Protein AF-A0A4Z2I6N6-F1 (afdb_monomer_lite)

Organism: NCBI:txid230148

Radius of gyration: 24.07 Å; chains: 1; bounding box: 63×47×64 Å

Structure (mmCIF, N/CA/C/O backbone):
data_AF-A0A4Z2I6N6-F1
#
_entry.id   AF-A0A4Z2I6N6-F1
#
loop_
_atom_site.group_PDB
_atom_site.id
_atom_site.type_symbol
_atom_site.label_atom_id
_atom_site.label_alt_id
_atom_site.label_comp_id
_atom_site.label_asym_id
_atom_site.label_entity_id
_atom_site.label_seq_id
_atom_site.pdbx_PDB_ins_code
_atom_site.Cartn_x
_atom_site.Cartn_y
_atom_site.Cartn_z
_atom_site.occupancy
_atom_site.B_iso_or_equiv
_atom_site.auth_seq_id
_atom_site.auth_comp_id
_atom_site.auth_asym_id
_atom_site.auth_atom_id
_atom_site.pdbx_PDB_model_num
ATOM 1 N N . MET A 1 1 ? 32.793 7.636 -16.270 1.00 44.62 1 MET A N 1
ATOM 2 C CA . MET A 1 1 ? 33.006 6.425 -15.440 1.00 44.62 1 MET A CA 1
ATOM 3 C C . MET A 1 1 ? 31.730 5.575 -15.299 1.00 44.62 1 MET A C 1
ATOM 5 O O . MET A 1 1 ? 31.842 4.391 -15.021 1.00 44.62 1 MET A O 1
ATOM 9 N N . SER A 1 2 ? 30.534 6.120 -15.569 1.00 61.12 2 SER A N 1
ATOM 10 C CA . SER A 1 2 ? 29.232 5.442 -15.415 1.00 61.12 2 SER A CA 1
ATOM 11 C C . SER A 1 2 ? 28.886 4.388 -16.485 1.00 61.12 2 SER A C 1
ATOM 13 O O . SER A 1 2 ? 28.254 3.389 -16.157 1.00 61.12 2 SER A O 1
ATOM 15 N N . SER A 1 3 ? 29.311 4.547 -17.746 1.00 70.50 3 SER A N 1
ATOM 16 C CA . SER A 1 3 ? 28.875 3.662 -18.848 1.00 70.50 3 SER A CA 1
ATOM 17 C C . SER A 1 3 ? 29.501 2.261 -18.837 1.00 70.50 3 SER A C 1
ATOM 19 O O . SER A 1 3 ? 28.819 1.286 -19.146 1.00 70.50 3 SER A O 1
ATOM 21 N N . LEU A 1 4 ? 30.780 2.136 -18.461 1.00 80.88 4 LEU A N 1
ATOM 22 C CA . LEU A 1 4 ? 31.472 0.841 -18.387 1.00 80.88 4 LEU A CA 1
ATOM 23 C C . LEU A 1 4 ? 30.927 -0.027 -17.252 1.00 80.88 4 LEU A C 1
ATOM 25 O O . LEU A 1 4 ? 30.708 -1.219 -17.451 1.00 80.88 4 LEU A O 1
ATOM 29 N N . LEU A 1 5 ? 30.670 0.583 -16.090 1.00 85.88 5 LEU A N 1
ATOM 30 C CA . LEU A 1 5 ? 30.081 -0.109 -14.948 1.00 85.88 5 LEU A CA 1
ATOM 31 C C . LEU A 1 5 ? 28.659 -0.576 -15.269 1.00 85.88 5 LEU A C 1
ATOM 33 O O . LEU A 1 5 ? 28.353 -1.747 -15.075 1.00 85.88 5 LEU A O 1
ATOM 37 N N . LEU A 1 6 ? 27.828 0.302 -15.844 1.00 88.31 6 LEU A N 1
ATOM 38 C CA . LEU A 1 6 ? 26.491 -0.069 -16.303 1.00 88.31 6 LEU A CA 1
ATOM 39 C C . LEU A 1 6 ? 26.548 -1.226 -17.309 1.00 88.31 6 LEU A C 1
ATOM 41 O O . LEU A 1 6 ? 25.838 -2.209 -17.147 1.00 88.31 6 LEU A O 1
ATOM 45 N N . SER A 1 7 ? 27.419 -1.151 -18.321 1.00 89.31 7 SER A N 1
ATOM 46 C CA . SER A 1 7 ? 27.551 -2.225 -19.312 1.00 89.31 7 SER A CA 1
ATOM 47 C C . SER A 1 7 ? 27.987 -3.551 -18.684 1.00 89.31 7 SER A C 1
ATOM 49 O O . SER A 1 7 ? 27.481 -4.598 -19.082 1.00 89.31 7 SER A O 1
ATOM 51 N N . ALA A 1 8 ? 28.892 -3.523 -17.702 1.00 92.69 8 ALA A N 1
ATOM 52 C CA . ALA A 1 8 ? 29.305 -4.720 -16.978 1.00 92.69 8 ALA A CA 1
ATOM 53 C C . ALA A 1 8 ? 28.135 -5.335 -16.195 1.00 92.69 8 ALA A C 1
ATOM 55 O O . ALA A 1 8 ? 27.885 -6.529 -16.335 1.00 92.69 8 ALA A O 1
ATOM 56 N N . VAL A 1 9 ? 27.374 -4.523 -15.452 1.00 94.31 9 VAL A N 1
ATOM 57 C CA . VAL A 1 9 ? 26.206 -5.003 -14.694 1.00 94.31 9 VAL A CA 1
ATOM 58 C C . VAL A 1 9 ? 25.112 -5.529 -15.625 1.00 94.31 9 VAL A C 1
ATOM 60 O O . VAL A 1 9 ? 24.568 -6.597 -15.364 1.00 94.31 9 VAL A O 1
ATOM 63 N N . LEU A 1 10 ? 24.840 -4.859 -16.749 1.00 94.50 10 LEU A N 1
ATOM 64 C CA . LEU A 1 10 ? 23.875 -5.337 -17.748 1.00 94.50 10 LEU A CA 1
ATOM 65 C C . LEU A 1 10 ? 24.285 -6.684 -18.349 1.00 94.50 10 LEU A C 1
ATOM 67 O O . LEU A 1 10 ? 23.434 -7.535 -18.574 1.00 94.50 10 LEU A O 1
ATOM 71 N N . ARG A 1 11 ? 25.584 -6.917 -18.580 1.00 95.44 11 ARG A N 1
ATOM 72 C CA . ARG A 1 11 ? 26.068 -8.231 -19.033 1.00 95.44 11 ARG A CA 1
ATOM 73 C C . ARG A 1 11 ? 25.852 -9.305 -17.972 1.00 95.44 11 ARG A C 1
ATOM 75 O O . ARG A 1 11 ? 25.444 -10.404 -18.325 1.00 95.44 11 ARG A O 1
ATOM 82 N N . THR A 1 12 ? 26.099 -9.004 -16.698 1.00 95.06 12 THR A N 1
ATOM 83 C CA . THR A 1 12 ? 25.825 -9.947 -15.602 1.00 95.06 12 THR A CA 1
ATOM 84 C C . THR A 1 12 ? 24.327 -10.239 -15.484 1.00 95.06 12 THR A C 1
ATOM 86 O O . THR A 1 12 ? 23.939 -11.400 -15.400 1.00 95.06 12 THR A O 1
ATOM 89 N N . SER A 1 13 ? 23.489 -9.202 -15.571 1.00 96.69 13 SER A N 1
ATOM 90 C CA . SER A 1 13 ? 22.025 -9.308 -15.603 1.00 96.69 13 SER A CA 1
ATOM 91 C C . SER A 1 13 ? 21.536 -10.175 -16.766 1.00 96.69 13 SER A C 1
ATOM 93 O O . SER A 1 13 ? 20.690 -11.043 -16.579 1.00 96.69 13 SER A O 1
ATOM 95 N N . GLU A 1 14 ? 22.120 -10.008 -17.953 1.00 95.69 14 GLU A N 1
ATOM 96 C CA . GLU A 1 14 ? 21.814 -10.821 -19.133 1.00 95.69 14 GLU A CA 1
ATOM 97 C C . GLU A 1 14 ? 22.202 -12.297 -18.945 1.00 95.69 14 GLU A C 1
ATOM 99 O O . GLU A 1 14 ? 21.455 -13.191 -19.341 1.00 95.69 14 GLU A O 1
ATOM 104 N N . VAL A 1 15 ? 23.359 -12.574 -18.333 1.00 95.69 15 VAL A N 1
ATOM 105 C CA . VAL A 1 15 ? 23.777 -13.948 -18.007 1.00 95.69 15 VAL A CA 1
ATOM 106 C C . VAL A 1 15 ? 22.788 -14.593 -17.038 1.00 95.69 15 VAL A C 1
ATOM 108 O O . VAL A 1 15 ? 22.390 -15.737 -17.255 1.00 95.69 15 VAL A O 1
ATOM 111 N N . GLU A 1 16 ? 22.361 -13.856 -16.013 1.00 96.19 16 GLU A N 1
ATOM 112 C CA . GLU A 1 16 ? 21.355 -14.313 -15.055 1.00 96.19 16 GLU A CA 1
ATOM 113 C C . GLU A 1 16 ? 20.018 -14.623 -15.746 1.00 96.19 16 GLU A C 1
ATOM 115 O O . GLU A 1 16 ? 19.504 -15.732 -15.606 1.00 96.19 16 GLU A O 1
ATOM 120 N N . SER A 1 17 ? 19.486 -13.693 -16.548 1.00 94.62 17 SER A N 1
ATOM 121 C CA . SER A 1 17 ? 18.213 -13.878 -17.260 1.00 94.62 17 SER A CA 1
ATOM 122 C C . SER A 1 17 ? 18.254 -15.067 -18.222 1.00 94.62 17 SER A C 1
ATOM 124 O O . SER A 1 17 ? 17.324 -15.869 -18.257 1.00 94.62 17 SER A O 1
ATOM 126 N N . ARG A 1 18 ? 19.358 -15.260 -18.957 1.00 94.75 18 ARG A N 1
ATOM 127 C CA . ARG A 1 18 ? 19.517 -16.420 -19.854 1.00 94.75 18 ARG A CA 1
ATOM 128 C C . ARG A 1 18 ? 19.594 -17.741 -19.103 1.00 94.75 18 ARG A C 1
ATOM 130 O O . ARG A 1 18 ? 19.034 -18.732 -19.565 1.00 94.75 18 ARG A O 1
ATOM 137 N N . ALA A 1 19 ? 20.288 -17.773 -17.969 1.00 93.94 19 ALA A N 1
ATOM 138 C CA . ALA A 1 19 ? 20.353 -18.965 -17.135 1.00 93.94 19 ALA A CA 1
ATOM 139 C C . ALA A 1 19 ? 18.976 -19.302 -16.539 1.00 93.94 19 ALA A C 1
ATOM 141 O O . ALA A 1 19 ? 18.569 -20.462 -16.584 1.00 93.94 19 ALA A O 1
ATOM 142 N N . ALA A 1 20 ? 18.226 -18.299 -16.072 1.00 91.88 20 ALA A N 1
ATOM 143 C CA . ALA A 1 20 ? 16.857 -18.480 -15.595 1.00 91.88 20 ALA A CA 1
ATOM 144 C C . ALA A 1 20 ? 15.929 -19.003 -16.709 1.00 91.88 20 ALA A C 1
ATOM 146 O O . ALA A 1 20 ? 15.240 -20.005 -16.518 1.00 91.88 20 ALA A O 1
ATOM 147 N N . ALA A 1 21 ? 15.984 -18.409 -17.906 1.00 90.94 21 ALA A N 1
ATOM 148 C CA . ALA A 1 21 ? 15.211 -18.851 -19.070 1.00 90.94 21 ALA A CA 1
ATOM 149 C C . ALA A 1 21 ? 15.559 -20.283 -19.525 1.00 90.94 21 ALA A C 1
ATOM 151 O O . ALA A 1 21 ? 14.704 -20.994 -20.050 1.00 90.94 21 ALA A O 1
ATOM 152 N N . ALA A 1 22 ? 16.797 -20.732 -19.297 1.00 93.38 22 ALA A N 1
ATOM 153 C CA . ALA A 1 22 ? 17.242 -22.099 -19.570 1.00 93.38 22 ALA A CA 1
ATOM 154 C C . ALA A 1 22 ? 16.862 -23.113 -18.469 1.00 93.38 22 ALA A C 1
ATOM 156 O O . ALA A 1 22 ? 17.262 -24.275 -18.549 1.00 93.38 22 ALA A O 1
ATOM 157 N N . GLY A 1 23 ? 16.126 -22.698 -17.431 1.00 91.00 23 GLY A N 1
ATOM 158 C CA . GLY A 1 23 ? 15.758 -23.556 -16.301 1.00 91.00 23 GLY A CA 1
ATOM 159 C C . GLY A 1 23 ? 16.911 -23.831 -15.329 1.00 91.00 23 GLY A C 1
ATOM 160 O O . GLY A 1 23 ? 16.847 -24.776 -14.547 1.00 91.00 23 GLY A O 1
ATOM 161 N N . LEU A 1 24 ? 17.970 -23.016 -15.365 1.00 93.56 24 LEU A N 1
ATOM 162 C CA . LEU A 1 24 ? 19.149 -23.138 -14.503 1.00 93.56 24 LEU A CA 1
ATOM 163 C C . LEU A 1 24 ? 19.071 -22.227 -13.268 1.00 93.56 24 LEU A C 1
ATOM 165 O O . LEU A 1 24 ? 20.095 -21.972 -12.640 1.00 93.56 24 LEU A O 1
ATOM 169 N N . THR A 1 25 ? 17.878 -21.750 -12.891 1.00 91.88 25 THR A N 1
ATOM 170 C CA . THR A 1 25 ? 17.673 -20.844 -11.745 1.00 91.88 25 THR A CA 1
ATOM 171 C C . THR A 1 25 ? 18.261 -21.398 -10.446 1.00 91.88 25 THR A C 1
ATOM 173 O O . THR A 1 25 ? 18.864 -20.656 -9.683 1.00 91.88 25 THR A O 1
ATOM 176 N N . ALA A 1 26 ? 18.197 -22.717 -10.235 1.00 91.38 26 ALA A N 1
ATOM 177 C CA . ALA A 1 26 ? 18.771 -23.378 -9.058 1.00 91.38 26 ALA A CA 1
ATOM 178 C C . ALA A 1 26 ? 20.312 -23.287 -8.961 1.00 91.38 26 ALA A C 1
ATOM 180 O O . ALA A 1 26 ? 20.874 -23.575 -7.908 1.00 91.38 26 ALA A O 1
ATOM 181 N N . LEU A 1 27 ? 21.001 -22.923 -10.050 1.00 93.69 27 LEU A N 1
ATOM 182 C CA . LEU A 1 27 ? 22.453 -22.703 -10.080 1.00 93.69 27 LEU A CA 1
ATOM 183 C C . LEU A 1 27 ? 22.830 -21.229 -9.883 1.00 93.69 27 LEU A C 1
ATOM 185 O O . LEU A 1 27 ? 24.016 -20.908 -9.785 1.00 93.69 27 LEU A O 1
ATOM 189 N N . LEU A 1 28 ? 21.846 -20.330 -9.871 1.00 94.50 28 LEU A N 1
ATOM 190 C CA . LEU A 1 28 ? 22.052 -18.902 -9.684 1.00 94.50 28 LEU A CA 1
ATOM 191 C C . LEU A 1 28 ? 22.018 -18.546 -8.199 1.00 94.50 28 LEU A C 1
ATOM 193 O O . LEU A 1 28 ? 21.363 -19.199 -7.391 1.00 94.50 28 LEU A O 1
ATOM 197 N N . SER A 1 29 ? 22.730 -17.480 -7.845 1.00 95.44 29 SER A N 1
ATOM 198 C CA . SER A 1 29 ? 22.687 -16.926 -6.495 1.00 95.44 29 SER A CA 1
ATOM 199 C C . SER A 1 29 ? 21.576 -15.874 -6.409 1.00 95.44 29 SER A C 1
ATOM 201 O O . SER A 1 29 ? 21.678 -14.867 -7.116 1.00 95.44 29 SER A O 1
ATOM 203 N N . PRO A 1 30 ? 20.566 -16.026 -5.531 1.00 94.75 30 PRO A N 1
ATOM 204 C CA . PRO A 1 30 ? 19.551 -14.991 -5.333 1.00 94.75 30 PRO A CA 1
ATOM 205 C C . PRO A 1 30 ? 20.167 -13.686 -4.813 1.00 94.75 30 PRO A C 1
ATOM 207 O O . PRO A 1 30 ? 19.716 -12.603 -5.175 1.00 94.75 30 PRO A O 1
ATOM 210 N N . GLN A 1 31 ? 21.266 -13.759 -4.051 1.00 96.19 31 GLN A N 1
ATOM 211 C CA . GLN A 1 31 ? 22.006 -12.567 -3.625 1.00 96.19 31 GLN A CA 1
ATOM 212 C C . GLN A 1 31 ? 22.585 -11.797 -4.821 1.00 96.19 31 GLN A C 1
ATOM 214 O O . GLN A 1 31 ? 22.546 -10.571 -4.832 1.00 96.19 31 GLN A O 1
ATOM 219 N N . MET A 1 32 ? 23.067 -12.499 -5.854 1.00 95.50 32 MET A N 1
ATOM 220 C CA . MET A 1 32 ? 23.526 -11.846 -7.084 1.00 95.50 32 MET A CA 1
ATOM 221 C C . MET A 1 32 ? 22.365 -11.135 -7.791 1.00 95.50 32 MET A C 1
ATOM 223 O O . MET A 1 32 ? 22.537 -10.005 -8.244 1.00 95.50 32 MET A O 1
ATOM 227 N N . GLY A 1 33 ? 21.185 -11.762 -7.837 1.00 96.06 33 GLY A N 1
ATOM 228 C CA . GLY A 1 33 ? 19.968 -11.137 -8.353 1.00 96.06 33 GLY A CA 1
ATOM 229 C C . GLY A 1 33 ? 19.606 -9.860 -7.591 1.00 96.06 33 GLY A C 1
ATOM 230 O O . GLY A 1 33 ? 19.330 -8.835 -8.215 1.00 96.06 33 GLY A O 1
ATOM 231 N N . LYS A 1 34 ? 19.696 -9.878 -6.253 1.00 96.88 34 LYS A N 1
ATOM 232 C CA . LYS A 1 34 ? 19.450 -8.696 -5.408 1.00 96.88 34 LYS A CA 1
ATOM 233 C C . LYS A 1 34 ? 20.426 -7.568 -5.721 1.00 96.88 34 LYS A C 1
ATOM 235 O O . LYS A 1 34 ? 19.999 -6.436 -5.927 1.00 96.88 34 LYS A O 1
ATOM 240 N N . ASP A 1 35 ? 21.717 -7.873 -5.833 1.00 96.81 35 ASP A N 1
ATOM 241 C CA . ASP A 1 35 ? 22.747 -6.873 -6.138 1.00 96.81 35 ASP A CA 1
ATOM 242 C C . ASP A 1 35 ? 22.533 -6.240 -7.527 1.00 96.81 35 ASP A C 1
ATOM 244 O O . ASP A 1 35 ? 22.686 -5.025 -7.697 1.00 96.81 35 ASP A O 1
ATOM 248 N N . ILE A 1 36 ? 22.133 -7.049 -8.517 1.00 97.25 36 ILE A N 1
ATOM 249 C CA . ILE A 1 36 ? 21.789 -6.582 -9.866 1.00 97.25 36 ILE A CA 1
ATOM 250 C C . ILE A 1 36 ? 20.576 -5.652 -9.808 1.00 97.25 36 ILE A C 1
ATOM 252 O O . ILE A 1 36 ? 20.652 -4.522 -10.289 1.00 97.25 36 ILE A O 1
ATOM 256 N N . VAL A 1 37 ? 19.470 -6.099 -9.210 1.00 97.44 37 VAL A N 1
ATOM 257 C CA . VAL A 1 37 ? 18.221 -5.329 -9.131 1.00 97.44 37 VAL A CA 1
ATOM 258 C C . VAL A 1 37 ? 18.425 -4.026 -8.361 1.00 97.44 37 VAL A C 1
ATOM 260 O O . VAL A 1 37 ? 18.030 -2.964 -8.842 1.00 97.44 37 VAL A O 1
ATOM 263 N N . TRP A 1 38 ? 19.122 -4.072 -7.227 1.00 96.69 38 TRP A N 1
ATOM 264 C CA . TRP A 1 38 ? 19.490 -2.896 -6.441 1.00 96.69 38 TRP A CA 1
ATOM 265 C C . TRP A 1 38 ? 20.292 -1.882 -7.260 1.00 96.69 38 TRP A C 1
ATOM 267 O O . TRP A 1 38 ? 20.002 -0.680 -7.232 1.00 96.69 38 TRP A O 1
ATOM 277 N N . PHE A 1 39 ? 21.284 -2.351 -8.026 1.00 96.69 39 PHE A N 1
ATOM 278 C CA . PHE A 1 39 ? 22.086 -1.476 -8.877 1.00 96.69 39 PHE A CA 1
ATOM 279 C C . PHE A 1 39 ? 21.226 -0.842 -9.971 1.00 96.69 39 PHE A C 1
ATOM 281 O O . PHE A 1 39 ? 21.293 0.371 -10.185 1.00 96.69 39 PHE A O 1
ATOM 288 N N . LEU A 1 40 ? 20.407 -1.648 -10.654 1.00 96.44 40 LEU A N 1
ATOM 289 C CA . LEU A 1 40 ? 19.529 -1.183 -11.724 1.00 96.44 40 LEU A CA 1
ATOM 290 C C . LEU A 1 40 ? 18.500 -0.177 -11.203 1.00 96.44 40 LEU A C 1
ATOM 292 O O . LEU A 1 40 ? 18.273 0.832 -11.869 1.00 96.44 40 LEU A O 1
ATOM 296 N N . ARG A 1 41 ? 17.944 -0.378 -10.003 1.00 96.12 41 ARG A N 1
ATOM 297 C CA . ARG A 1 41 ? 17.022 0.571 -9.361 1.00 96.12 41 ARG A CA 1
ATOM 298 C C . ARG A 1 41 ? 17.695 1.918 -9.124 1.00 96.12 41 ARG A C 1
ATOM 300 O O . ARG A 1 41 ? 17.243 2.927 -9.662 1.00 96.12 41 ARG A O 1
ATOM 307 N N . ARG A 1 42 ? 18.839 1.929 -8.431 1.00 93.38 42 ARG A N 1
ATOM 308 C CA . ARG A 1 42 ? 19.611 3.161 -8.171 1.00 93.3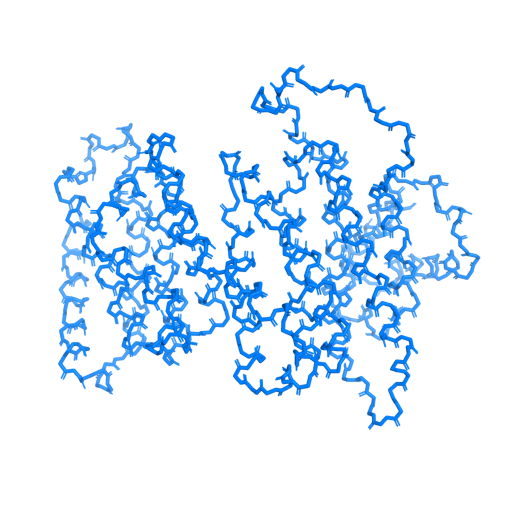8 42 ARG A CA 1
ATOM 309 C C . ARG A 1 42 ? 20.004 3.882 -9.454 1.00 93.38 42 ARG A C 1
ATOM 311 O O . ARG A 1 42 ? 19.963 5.112 -9.538 1.00 93.38 42 ARG A O 1
ATOM 318 N N . TRP A 1 43 ? 20.396 3.116 -10.467 1.00 92.44 43 TRP A N 1
ATOM 319 C CA . TRP A 1 43 ? 20.749 3.671 -11.762 1.00 92.44 43 TRP A CA 1
ATOM 320 C C . TRP A 1 43 ? 19.528 4.289 -12.465 1.00 92.44 43 TRP A C 1
ATOM 322 O O . TRP A 1 43 ? 19.628 5.388 -13.004 1.00 92.44 43 TRP A O 1
ATOM 332 N N . THR A 1 44 ? 18.369 3.634 -12.395 1.00 92.12 44 THR A N 1
ATOM 333 C CA . THR A 1 44 ? 17.098 4.096 -12.977 1.00 92.12 44 THR A CA 1
ATOM 334 C C . THR A 1 44 ? 16.605 5.386 -12.325 1.00 92.12 44 THR A C 1
ATOM 336 O O . THR A 1 44 ? 16.133 6.280 -13.024 1.00 92.12 44 THR A O 1
ATOM 339 N N . GLU A 1 45 ? 16.731 5.518 -11.003 1.00 90.12 45 GLU A N 1
ATOM 340 C CA . GLU A 1 45 ? 16.391 6.745 -10.263 1.00 90.12 45 GLU A CA 1
ATOM 341 C C . GLU A 1 45 ? 17.257 7.937 -10.685 1.00 90.12 45 GLU A C 1
ATOM 343 O O . GLU A 1 45 ? 16.767 9.064 -10.773 1.00 90.12 45 GLU A O 1
ATOM 348 N N . THR A 1 46 ? 18.535 7.674 -10.968 1.00 86.12 46 THR A N 1
ATOM 349 C CA . THR A 1 46 ? 19.542 8.723 -11.154 1.00 86.12 46 THR A CA 1
ATOM 350 C C . THR A 1 46 ? 19.761 9.103 -12.616 1.00 86.12 46 THR A C 1
ATOM 352 O O . THR A 1 46 ? 20.008 10.268 -12.887 1.00 86.12 46 THR A O 1
ATOM 355 N N . TYR A 1 47 ? 19.714 8.160 -13.563 1.00 84.56 47 TYR A N 1
ATOM 356 C CA . TYR A 1 47 ? 20.223 8.376 -14.929 1.00 84.56 47 TYR A CA 1
ATOM 357 C C . TYR A 1 47 ? 19.201 8.124 -16.045 1.00 84.56 47 TYR A C 1
ATOM 359 O O . TYR A 1 47 ? 19.459 8.493 -17.195 1.00 84.56 47 TYR A O 1
ATOM 367 N N . LEU A 1 48 ? 18.063 7.483 -15.756 1.00 86.44 48 LEU A N 1
ATOM 368 C CA . LEU A 1 48 ? 17.076 7.142 -16.780 1.00 86.44 48 LEU A CA 1
ATOM 369 C C . LEU A 1 48 ? 15.996 8.220 -16.883 1.00 86.44 48 LEU A C 1
ATOM 371 O O . LEU A 1 48 ? 15.224 8.392 -15.945 1.00 86.44 48 LEU A O 1
ATOM 375 N N . LEU A 1 49 ? 15.916 8.874 -18.051 1.00 79.62 49 LEU A N 1
ATOM 376 C CA . LEU A 1 49 ? 14.933 9.928 -18.351 1.00 79.62 49 LEU A CA 1
ATOM 377 C C . LEU A 1 49 ? 14.934 11.011 -17.251 1.00 79.62 49 LEU A C 1
ATOM 379 O O . LEU A 1 49 ? 13.997 11.148 -16.469 1.00 79.62 49 LEU A O 1
ATOM 383 N N . MET A 1 50 ? 16.075 11.703 -17.138 1.00 69.44 50 MET A N 1
ATOM 384 C CA . MET A 1 50 ? 16.261 12.823 -16.210 1.00 69.44 50 MET A CA 1
ATOM 385 C C . MET A 1 50 ? 15.509 14.065 -16.697 1.00 69.44 50 MET A C 1
ATOM 387 O O . MET A 1 50 ? 15.371 14.257 -17.902 1.00 69.44 50 MET A O 1
ATOM 391 N N . GLU A 1 51 ? 15.128 14.946 -15.766 1.00 63.69 51 GLU A N 1
ATOM 392 C CA . GLU A 1 51 ? 14.525 16.243 -16.099 1.00 63.69 51 GLU A CA 1
ATOM 393 C C . GLU A 1 51 ? 15.386 17.024 -17.106 1.00 63.69 51 GLU A C 1
ATOM 395 O O . GLU A 1 51 ? 16.619 17.062 -16.998 1.00 63.69 51 GLU A O 1
ATOM 400 N N . GLU A 1 52 ? 14.726 17.688 -18.063 1.00 57.25 52 GLU A N 1
ATOM 401 C CA . GLU A 1 52 ? 15.347 18.335 -19.232 1.00 57.25 52 GLU A CA 1
ATOM 402 C C . GLU A 1 52 ? 16.553 19.225 -18.882 1.00 57.25 52 GLU A C 1
ATOM 404 O O . GLU A 1 52 ? 17.554 19.220 -19.596 1.00 57.25 52 GLU A O 1
ATOM 409 N N . LYS A 1 53 ? 16.518 19.910 -17.729 1.00 57.72 53 LYS A N 1
ATOM 410 C CA . LYS A 1 53 ? 17.580 20.821 -17.259 1.00 57.72 53 LYS A CA 1
ATOM 411 C C . LYS A 1 53 ? 18.926 20.134 -16.970 1.00 57.72 53 LYS A C 1
ATOM 413 O O . LYS A 1 53 ? 19.954 20.802 -16.982 1.00 57.72 53 LYS A O 1
ATOM 418 N N . LEU A 1 54 ? 18.932 18.826 -16.696 1.00 53.91 54 LEU A N 1
ATOM 419 C CA . LEU A 1 54 ? 20.133 18.013 -16.424 1.00 53.91 54 LEU A CA 1
ATOM 420 C C . LEU A 1 54 ? 20.479 17.066 -17.591 1.00 53.91 54 LEU A C 1
ATOM 422 O O . LEU A 1 54 ? 21.583 16.516 -17.648 1.00 53.91 54 LEU A O 1
ATOM 426 N N . SER A 1 55 ? 19.545 16.883 -18.531 1.00 57.22 55 SER A N 1
ATOM 427 C CA . SER A 1 55 ? 19.646 15.930 -19.641 1.00 57.22 55 SER A CA 1
ATOM 428 C C . SER A 1 55 ? 20.715 16.309 -20.673 1.00 57.22 55 SER A C 1
ATOM 430 O O . SER A 1 55 ? 21.351 15.418 -21.235 1.00 57.22 55 SER A O 1
ATOM 432 N N . GLU A 1 56 ? 20.964 17.601 -20.911 1.00 54.88 56 GLU A N 1
ATOM 433 C CA . GLU A 1 56 ? 21.829 18.067 -22.012 1.00 54.88 56 GLU A CA 1
ATOM 434 C C . GLU A 1 56 ? 23.307 17.644 -21.893 1.00 54.88 56 GLU A C 1
ATOM 436 O O . GLU A 1 56 ? 24.017 17.626 -22.897 1.00 54.88 56 GLU A O 1
ATOM 441 N N . GLN A 1 57 ? 23.783 17.270 -20.697 1.00 56.94 57 GLN A N 1
ATOM 442 C CA . GLN A 1 57 ? 25.197 16.926 -20.465 1.00 56.94 57 GLN A CA 1
ATOM 443 C C . GLN A 1 57 ? 25.445 15.459 -20.072 1.00 56.94 57 GLN A C 1
ATOM 445 O O . GLN A 1 57 ? 26.562 14.969 -20.244 1.00 56.94 57 GLN A O 1
ATOM 450 N N . ILE A 1 58 ? 24.446 14.753 -19.523 1.00 61.09 58 ILE A N 1
ATOM 451 C CA . ILE A 1 58 ? 24.626 13.433 -18.874 1.00 61.09 58 ILE A CA 1
ATOM 452 C C . ILE A 1 58 ? 23.554 12.409 -19.312 1.00 61.09 58 ILE A C 1
ATOM 454 O O . ILE A 1 58 ? 23.719 11.207 -19.090 1.00 61.09 58 ILE A O 1
ATOM 458 N N . GLY A 1 59 ? 22.474 12.857 -19.963 1.00 63.16 59 GLY A N 1
ATOM 459 C CA . GLY A 1 59 ? 21.335 12.017 -20.329 1.00 63.16 59 GLY A CA 1
ATOM 460 C C . GLY A 1 59 ? 21.638 10.992 -21.425 1.00 63.16 59 GLY A C 1
ATOM 461 O O . GLY A 1 59 ? 22.424 11.223 -22.346 1.00 63.16 59 GLY A O 1
ATOM 462 N N . LEU A 1 60 ? 20.973 9.837 -21.347 1.00 70.00 60 LEU A N 1
ATOM 463 C CA . LEU A 1 60 ? 20.940 8.874 -22.447 1.00 70.00 60 LEU A CA 1
ATOM 464 C C . LEU A 1 60 ? 20.147 9.441 -23.635 1.00 70.00 60 LEU A C 1
ATOM 466 O O . LEU A 1 60 ? 19.097 10.049 -23.424 1.00 70.00 60 LEU A O 1
ATOM 470 N N . PRO A 1 61 ? 20.557 9.160 -24.888 1.00 79.81 61 PRO A N 1
ATOM 471 C CA . PRO A 1 61 ? 19.708 9.412 -26.046 1.00 79.81 61 PRO A CA 1
ATOM 472 C C . PRO A 1 61 ? 18.336 8.752 -25.866 1.00 79.81 61 PRO A C 1
ATOM 474 O O . PRO A 1 61 ? 18.253 7.617 -25.393 1.00 79.81 61 PRO A O 1
ATOM 477 N N . LEU A 1 62 ? 17.262 9.419 -26.296 1.00 77.50 62 LEU A N 1
ATOM 478 C CA . LEU A 1 62 ? 15.885 8.955 -26.076 1.00 77.50 62 LEU A CA 1
ATOM 479 C C . LEU A 1 62 ? 15.640 7.520 -26.581 1.00 77.50 62 LEU A C 1
ATOM 481 O O . LEU A 1 62 ? 14.928 6.747 -25.945 1.00 77.50 62 LEU A O 1
ATOM 485 N N . SER A 1 63 ? 16.255 7.132 -27.702 1.00 83.19 63 SER A N 1
ATOM 486 C CA . SER A 1 63 ? 16.189 5.762 -28.230 1.00 83.19 63 SER A CA 1
ATOM 487 C C . SER A 1 63 ? 16.834 4.736 -27.292 1.00 83.19 63 SER A C 1
ATOM 489 O O . SER A 1 63 ? 16.258 3.675 -27.059 1.00 83.19 63 SER A O 1
ATOM 491 N N . ALA A 1 64 ? 17.991 5.063 -26.712 1.00 84.81 64 ALA A N 1
ATOM 492 C CA . ALA A 1 64 ? 18.685 4.217 -25.746 1.00 84.81 64 ALA A CA 1
ATOM 493 C C . ALA A 1 64 ? 17.929 4.143 -24.411 1.00 84.81 64 ALA A C 1
ATOM 495 O O . ALA A 1 64 ? 17.854 3.075 -23.810 1.00 84.81 64 ALA A O 1
ATOM 496 N N . ALA A 1 65 ? 17.311 5.245 -23.977 1.00 86.06 65 ALA A N 1
ATOM 497 C CA . ALA A 1 65 ? 16.463 5.266 -22.790 1.00 86.06 65 ALA A CA 1
ATOM 498 C C . ALA A 1 65 ? 15.215 4.381 -22.960 1.00 86.06 65 ALA A C 1
ATOM 500 O O . ALA A 1 65 ? 14.906 3.589 -22.076 1.00 86.06 65 ALA A O 1
ATOM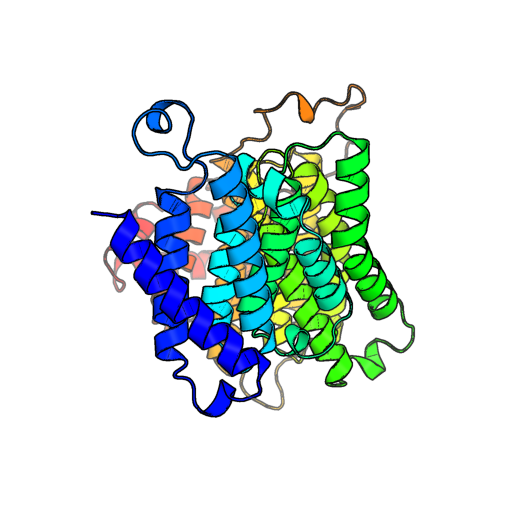 501 N N . ARG A 1 66 ? 14.538 4.434 -24.118 1.00 88.31 66 ARG A N 1
ATOM 502 C CA . ARG A 1 66 ? 13.402 3.538 -24.416 1.00 88.31 66 ARG A CA 1
ATOM 503 C C . ARG A 1 66 ? 13.810 2.070 -24.439 1.00 88.31 66 ARG A C 1
ATOM 505 O O . ARG A 1 66 ? 13.100 1.233 -23.891 1.00 88.31 66 ARG A O 1
ATOM 512 N N . TRP A 1 67 ? 14.951 1.763 -25.057 1.00 91.69 67 TRP A N 1
ATOM 513 C CA . TRP A 1 67 ? 15.497 0.407 -25.042 1.00 91.69 67 TRP A CA 1
ATOM 514 C C . TRP A 1 67 ? 15.777 -0.063 -23.611 1.00 91.69 67 TRP A C 1
ATOM 516 O O . TRP A 1 67 ? 15.410 -1.176 -23.252 1.00 91.69 67 TRP A O 1
ATOM 526 N N . MET A 1 68 ? 16.351 0.806 -22.776 1.00 93.25 68 MET A N 1
ATOM 527 C CA . MET A 1 68 ? 16.630 0.494 -21.377 1.00 93.25 68 MET A CA 1
ATOM 528 C C . MET A 1 68 ? 15.356 0.233 -20.572 1.00 93.25 68 MET A C 1
ATOM 530 O O . MET A 1 68 ? 15.303 -0.743 -19.837 1.00 93.25 68 MET A O 1
ATOM 534 N N . VAL A 1 69 ? 14.312 1.053 -20.735 1.00 93.44 69 VAL A N 1
ATOM 535 C CA . VAL A 1 69 ? 13.008 0.813 -20.090 1.00 93.44 69 VAL A CA 1
ATOM 536 C C . VAL A 1 69 ? 12.472 -0.571 -20.457 1.00 93.44 69 VAL A C 1
ATOM 538 O O . VAL A 1 69 ? 12.065 -1.323 -19.575 1.00 93.44 69 VAL A O 1
ATOM 541 N N . ARG A 1 70 ? 12.524 -0.933 -21.745 1.00 93.56 70 ARG A N 1
ATOM 542 C CA . ARG A 1 70 ? 12.086 -2.251 -22.213 1.00 93.56 70 ARG A CA 1
ATOM 543 C C . ARG A 1 70 ? 12.910 -3.380 -21.591 1.00 93.56 70 ARG A C 1
ATOM 545 O O . ARG A 1 70 ? 12.325 -4.325 -21.077 1.00 93.56 70 ARG A O 1
ATOM 552 N N . TYR A 1 71 ? 14.236 -3.248 -21.586 1.00 95.38 71 TYR A N 1
ATOM 553 C CA . TYR A 1 71 ? 15.139 -4.222 -20.971 1.00 95.38 71 TYR A CA 1
ATOM 554 C C . TYR A 1 71 ? 14.842 -4.418 -19.479 1.00 95.38 71 TYR A C 1
ATOM 556 O O . TYR A 1 71 ? 14.748 -5.545 -19.005 1.00 95.38 71 TYR A O 1
ATOM 564 N N . LEU A 1 72 ? 14.663 -3.325 -18.732 1.00 96.88 72 LEU A N 1
ATOM 565 C CA . LEU A 1 72 ? 14.367 -3.384 -17.301 1.00 96.88 72 LEU A CA 1
ATOM 566 C C . LEU A 1 72 ? 13.002 -4.030 -17.033 1.00 96.88 72 LEU A C 1
ATOM 568 O O . LEU A 1 72 ? 12.875 -4.808 -16.093 1.00 96.88 72 LEU A O 1
ATOM 572 N N . LEU A 1 73 ? 11.999 -3.761 -17.870 1.00 96.81 73 LEU A N 1
ATOM 573 C CA . LEU A 1 73 ? 10.679 -4.379 -17.756 1.00 96.81 73 LEU A CA 1
ATOM 574 C C . LEU A 1 73 ? 10.703 -5.884 -18.078 1.00 96.81 73 LEU A C 1
ATOM 576 O O . LEU A 1 73 ? 10.056 -6.675 -17.389 1.00 96.81 73 LEU A O 1
ATOM 580 N N . GLU A 1 74 ? 11.469 -6.293 -19.092 1.00 95.69 74 GLU A N 1
ATOM 581 C CA . GLU A 1 74 ? 11.737 -7.707 -19.390 1.00 95.69 74 GLU A CA 1
ATOM 582 C C . GLU A 1 74 ? 12.457 -8.370 -18.204 1.00 95.69 74 GLU A C 1
ATOM 584 O O . GLU A 1 74 ? 12.000 -9.395 -17.703 1.00 95.69 74 GLU A O 1
ATOM 589 N N . LYS A 1 75 ? 13.482 -7.712 -17.644 1.00 96.38 75 LYS A N 1
ATOM 590 C CA . LYS A 1 75 ? 14.202 -8.189 -16.456 1.00 96.38 75 LYS A CA 1
ATOM 591 C C . LYS A 1 75 ? 13.291 -8.374 -15.242 1.00 96.38 75 LYS A C 1
ATOM 593 O O . LYS A 1 75 ? 13.385 -9.396 -14.565 1.00 96.38 75 LYS A O 1
ATOM 598 N N . VAL A 1 76 ? 12.402 -7.417 -14.969 1.00 97.19 76 VAL A N 1
ATOM 599 C CA . VAL A 1 76 ? 11.393 -7.535 -13.904 1.00 97.19 76 VAL A CA 1
ATOM 600 C C . VAL A 1 76 ? 10.506 -8.751 -14.151 1.00 97.19 76 VAL A C 1
ATOM 602 O O . VAL A 1 76 ? 10.319 -9.575 -13.262 1.00 97.19 76 VAL A O 1
ATOM 605 N N . THR A 1 77 ? 9.989 -8.886 -15.369 1.00 94.94 77 THR A N 1
ATOM 606 C CA . THR A 1 77 ? 9.079 -9.973 -15.744 1.00 94.94 77 THR A CA 1
ATOM 607 C C . THR A 1 77 ? 9.723 -11.351 -15.575 1.00 94.94 77 THR A C 1
ATOM 609 O O . THR A 1 77 ? 9.095 -12.268 -15.032 1.00 94.94 77 THR A O 1
ATOM 612 N N . ASP A 1 78 ? 10.978 -11.491 -16.003 1.00 93.56 78 ASP A N 1
ATOM 613 C CA . ASP A 1 78 ? 11.760 -12.718 -15.867 1.00 93.56 78 ASP A CA 1
ATOM 614 C C . ASP A 1 78 ? 12.017 -13.043 -14.395 1.00 93.56 78 ASP A C 1
ATOM 616 O O . ASP A 1 78 ? 11.772 -14.166 -13.952 1.00 93.56 78 ASP A O 1
ATOM 620 N N . ASN A 1 79 ? 12.447 -12.048 -13.614 1.00 95.44 79 ASN A N 1
ATOM 621 C CA . ASN A 1 79 ? 12.734 -12.223 -12.196 1.00 95.44 79 ASN A CA 1
ATOM 622 C C . ASN A 1 79 ? 11.481 -12.617 -11.404 1.00 95.44 79 ASN A C 1
ATOM 624 O O . ASN A 1 79 ? 11.537 -13.573 -10.640 1.00 95.44 79 ASN A O 1
ATOM 628 N N . LEU A 1 80 ? 10.337 -11.956 -11.614 1.00 94.56 80 LEU A N 1
ATOM 629 C CA . LEU A 1 80 ? 9.086 -12.319 -10.931 1.00 94.56 80 LEU A CA 1
ATOM 630 C C . LEU A 1 80 ? 8.585 -13.715 -11.316 1.00 94.56 80 LEU A C 1
ATOM 632 O O . LEU A 1 80 ? 7.846 -14.338 -10.555 1.00 94.56 80 LEU A O 1
ATOM 636 N N . SER A 1 81 ? 8.990 -14.213 -12.486 1.00 91.75 81 SER A N 1
ATOM 637 C CA . SER A 1 81 ? 8.646 -15.560 -12.932 1.00 91.75 81 SER A CA 1
ATOM 638 C C . SER A 1 81 ? 9.585 -16.627 -12.366 1.00 91.75 81 SER A C 1
ATOM 640 O O . SER A 1 81 ? 9.129 -17.708 -12.000 1.00 91.75 81 SER A O 1
ATOM 642 N N . ALA A 1 82 ? 10.886 -16.335 -12.296 1.00 91.69 82 ALA A N 1
ATOM 643 C CA . ALA A 1 82 ? 11.920 -17.280 -11.878 1.00 91.69 82 ALA A CA 1
ATOM 644 C C . ALA A 1 82 ? 12.145 -17.311 -10.358 1.00 91.69 82 ALA A C 1
ATOM 646 O O . ALA A 1 82 ? 12.445 -18.367 -9.807 1.00 91.69 82 ALA A O 1
ATOM 647 N N . TRP A 1 83 ? 11.992 -16.169 -9.689 1.00 92.31 83 TRP A N 1
ATOM 648 C CA . TRP A 1 83 ? 12.341 -15.956 -8.284 1.00 92.31 83 TRP A CA 1
ATOM 649 C C . TRP A 1 83 ? 11.116 -15.733 -7.389 1.00 92.31 83 TRP A C 1
ATOM 651 O O . TRP A 1 83 ? 11.229 -15.143 -6.319 1.00 92.31 83 TRP A O 1
ATOM 661 N N . SER A 1 84 ? 9.935 -16.227 -7.779 1.00 87.75 84 SER A N 1
ATOM 662 C CA . SER A 1 84 ? 8.705 -16.051 -6.989 1.00 87.75 84 SER A CA 1
ATOM 663 C C . SER A 1 84 ? 8.772 -16.670 -5.586 1.00 87.75 84 SER A C 1
ATOM 665 O O . SER A 1 84 ? 7.998 -16.282 -4.718 1.00 87.75 84 SER A O 1
ATOM 667 N N . SER A 1 85 ? 9.670 -17.636 -5.357 1.00 87.94 85 SER A N 1
ATOM 668 C CA . SER A 1 85 ? 9.921 -18.241 -4.041 1.00 87.94 85 SER A CA 1
ATOM 669 C C . SER A 1 85 ? 10.870 -17.430 -3.152 1.00 87.94 85 SER A C 1
ATOM 671 O O . SER A 1 85 ? 10.873 -17.626 -1.941 1.00 87.94 85 SER A O 1
ATOM 673 N N . GLU A 1 86 ? 11.671 -16.530 -3.727 1.00 93.88 86 GLU A N 1
ATOM 674 C CA . GLU A 1 86 ? 12.650 -15.716 -3.002 1.00 93.88 86 GLU A CA 1
ATOM 675 C C . GLU A 1 86 ? 12.031 -14.359 -2.658 1.00 93.88 86 GLU A C 1
ATOM 677 O O . GLU A 1 86 ? 12.145 -13.396 -3.416 1.00 93.88 86 GLU A O 1
ATOM 682 N N . ALA A 1 87 ? 11.349 -14.285 -1.512 1.00 93.06 87 ALA A N 1
ATOM 683 C CA . ALA A 1 87 ? 10.514 -13.139 -1.143 1.00 93.06 87 ALA A CA 1
ATOM 684 C C . ALA A 1 87 ? 11.253 -11.788 -1.187 1.00 93.06 87 ALA A C 1
ATOM 686 O O . ALA A 1 87 ? 10.709 -10.813 -1.699 1.00 93.06 87 ALA A O 1
ATOM 687 N N . GLU A 1 88 ? 12.493 -11.727 -0.695 1.00 95.06 88 GLU A N 1
ATOM 688 C CA . GLU A 1 88 ? 13.282 -10.488 -0.701 1.00 95.06 88 GLU A CA 1
ATOM 689 C C . GLU A 1 88 ? 13.638 -10.037 -2.122 1.00 95.06 88 GLU A C 1
ATOM 691 O O . GLU A 1 88 ? 13.447 -8.874 -2.464 1.00 95.06 88 GLU A O 1
ATOM 696 N N . LEU A 1 89 ? 14.098 -10.958 -2.976 1.00 96.31 89 LEU A N 1
ATOM 697 C CA . LEU A 1 89 ? 14.442 -10.644 -4.364 1.00 96.31 89 LEU A CA 1
ATOM 698 C C . LEU A 1 89 ? 13.200 -10.275 -5.183 1.00 96.31 89 LEU A C 1
ATOM 700 O O . LEU A 1 89 ? 13.252 -9.368 -6.015 1.00 96.31 89 LEU A O 1
ATOM 704 N N . ALA A 1 90 ? 12.077 -10.952 -4.948 1.00 96.31 90 ALA A N 1
ATOM 705 C CA . ALA A 1 90 ? 10.806 -10.600 -5.560 1.00 96.31 90 ALA A CA 1
ATOM 706 C C . ALA A 1 90 ? 10.377 -9.179 -5.161 1.00 96.31 90 ALA A C 1
ATOM 708 O O . ALA A 1 90 ? 10.064 -8.383 -6.044 1.00 96.31 90 ALA A O 1
ATOM 709 N N . ASN A 1 91 ? 10.446 -8.832 -3.871 1.00 96.25 91 ASN A N 1
ATOM 710 C CA . ASN A 1 91 ? 10.151 -7.482 -3.385 1.00 96.25 91 ASN A CA 1
ATOM 711 C C . ASN A 1 91 ? 11.073 -6.435 -4.033 1.00 96.25 91 ASN A C 1
ATOM 713 O O . ASN A 1 91 ? 10.575 -5.476 -4.616 1.00 96.25 91 ASN A O 1
ATOM 717 N N . ASP A 1 92 ? 12.394 -6.650 -4.025 1.00 97.12 92 ASP A N 1
ATOM 718 C CA . ASP A 1 92 ? 13.362 -5.741 -4.661 1.00 97.12 92 ASP A CA 1
ATOM 719 C C . ASP A 1 92 ? 13.070 -5.561 -6.164 1.00 97.12 92 ASP A C 1
ATOM 721 O O . ASP A 1 92 ? 13.206 -4.468 -6.722 1.00 97.12 92 ASP A O 1
ATOM 725 N N . THR A 1 93 ? 12.642 -6.637 -6.834 1.00 97.94 93 THR A N 1
ATOM 726 C CA . THR A 1 93 ? 12.291 -6.632 -8.262 1.00 97.94 93 THR A CA 1
ATOM 727 C C . THR A 1 93 ? 11.022 -5.823 -8.528 1.00 97.94 93 THR A C 1
ATOM 729 O O . THR A 1 93 ? 10.974 -5.061 -9.495 1.00 97.94 93 THR A O 1
ATOM 732 N N . VAL A 1 94 ? 9.995 -5.961 -7.689 1.00 97.50 94 VAL A N 1
ATOM 733 C CA . VAL A 1 94 ? 8.780 -5.147 -7.806 1.00 97.50 94 VAL A CA 1
ATOM 734 C C . VAL A 1 94 ? 9.075 -3.682 -7.483 1.00 97.50 94 VAL A C 1
ATOM 736 O O . VAL A 1 94 ? 8.580 -2.800 -8.175 1.00 97.50 94 VAL A O 1
ATOM 739 N N . GLU A 1 95 ? 9.942 -3.396 -6.517 1.00 97.25 95 GLU A N 1
ATOM 740 C CA . GLU A 1 95 ? 10.378 -2.029 -6.219 1.00 97.25 95 GLU A CA 1
ATOM 741 C C . GLU A 1 95 ? 11.090 -1.370 -7.411 1.00 97.25 95 GLU A C 1
ATOM 743 O O . GLU A 1 95 ? 10.848 -0.201 -7.706 1.00 97.25 95 GLU A O 1
ATOM 748 N N . LEU A 1 96 ? 11.904 -2.118 -8.168 1.00 97.88 96 LEU A N 1
ATOM 749 C CA . LEU A 1 96 ? 12.441 -1.636 -9.447 1.00 97.88 96 LEU A CA 1
ATOM 750 C C . LEU A 1 96 ? 11.318 -1.297 -10.444 1.00 97.88 96 LEU A C 1
ATOM 752 O O . LEU A 1 96 ? 11.417 -0.295 -11.157 1.00 97.88 96 LEU A O 1
ATOM 756 N N . LEU A 1 97 ? 10.248 -2.096 -10.497 1.00 98.06 97 LEU A N 1
ATOM 757 C CA . LEU A 1 97 ? 9.086 -1.807 -11.340 1.00 98.06 97 LEU A CA 1
ATOM 758 C C . LEU A 1 97 ? 8.363 -0.533 -10.897 1.00 98.06 97 LEU A C 1
ATOM 760 O O . LEU A 1 97 ? 8.060 0.297 -11.750 1.00 98.06 97 LEU A O 1
ATOM 764 N N . VAL A 1 98 ? 8.134 -0.355 -9.592 1.00 97.56 98 VAL A N 1
ATOM 765 C CA . VAL A 1 98 ? 7.566 0.873 -9.013 1.00 97.56 98 VAL A CA 1
ATOM 766 C C . VAL A 1 98 ? 8.418 2.070 -9.432 1.00 97.56 98 VAL A C 1
ATOM 768 O O . VAL A 1 98 ? 7.903 3.011 -10.035 1.00 97.56 98 VAL A O 1
ATOM 771 N N . THR A 1 99 ? 9.740 1.986 -9.268 1.00 96.31 99 THR A N 1
ATOM 772 C CA . THR A 1 99 ? 10.672 3.018 -9.733 1.00 96.31 99 THR A CA 1
ATOM 773 C C . THR A 1 99 ? 10.510 3.321 -11.226 1.00 96.31 99 THR A C 1
ATOM 775 O O . THR A 1 99 ? 10.565 4.484 -11.615 1.00 96.31 99 THR A O 1
ATOM 778 N N . LEU A 1 100 ? 10.270 2.338 -12.097 1.00 95.19 100 LEU A N 1
ATOM 779 C CA . LEU A 1 100 ? 10.057 2.599 -13.528 1.00 95.19 100 LEU A CA 1
ATOM 780 C C . LEU A 1 100 ? 8.792 3.417 -13.827 1.00 95.19 100 LEU A C 1
ATOM 782 O O . LEU A 1 100 ? 8.757 4.099 -14.849 1.00 95.19 100 LEU A O 1
ATOM 786 N N . VAL A 1 101 ? 7.778 3.386 -12.964 1.00 95.12 101 VAL A N 1
ATOM 787 C CA . VAL A 1 101 ? 6.478 4.041 -13.205 1.00 95.12 101 VAL A CA 1
ATOM 788 C C . VAL A 1 101 ? 6.194 5.236 -12.295 1.00 95.12 101 VAL A C 1
ATOM 790 O O . VAL A 1 101 ? 5.285 6.004 -12.576 1.00 95.12 101 VAL A O 1
ATOM 793 N N . GLU A 1 102 ? 7.010 5.476 -11.269 1.00 91.94 102 GLU A N 1
ATOM 794 C CA . GLU A 1 102 ? 6.874 6.627 -10.357 1.00 91.94 102 GLU A CA 1
ATOM 795 C C . GLU A 1 102 ? 6.913 7.993 -11.058 1.00 91.94 102 GLU A C 1
ATOM 797 O O . GLU A 1 102 ? 6.296 8.951 -10.598 1.00 91.94 102 GLU A O 1
ATOM 802 N N . LYS A 1 103 ? 7.661 8.107 -12.166 1.00 89.00 103 LYS A N 1
ATOM 803 C CA . LYS A 1 103 ? 7.772 9.358 -12.934 1.00 89.00 103 LYS A CA 1
ATOM 804 C C . LYS A 1 103 ? 6.976 9.261 -14.225 1.00 89.00 103 LYS A C 1
ATOM 806 O O . LYS A 1 103 ? 7.182 8.329 -15.003 1.00 89.00 103 LYS A O 1
ATOM 811 N N . ARG A 1 104 ? 6.181 10.300 -14.504 1.00 89.12 104 ARG A N 1
ATOM 812 C CA . ARG A 1 104 ? 5.331 10.444 -15.704 1.00 89.12 104 ARG A CA 1
ATOM 813 C C . ARG A 1 104 ? 6.046 10.109 -17.014 1.00 89.12 104 ARG A C 1
ATOM 815 O O . ARG A 1 104 ? 5.502 9.380 -17.837 1.00 89.12 104 ARG A O 1
ATOM 822 N N . GLU A 1 105 ? 7.268 10.604 -17.197 1.00 87.19 105 GLU A N 1
ATOM 823 C CA . GLU A 1 105 ? 8.053 10.387 -18.421 1.00 87.19 105 GLU A CA 1
ATOM 824 C C . GLU A 1 105 ? 8.419 8.914 -18.636 1.00 87.19 105 GLU A C 1
ATOM 826 O O . GLU A 1 105 ? 8.314 8.401 -19.751 1.00 87.19 105 GLU A O 1
ATOM 831 N N . ARG A 1 106 ? 8.816 8.219 -17.562 1.00 90.81 106 ARG A N 1
ATOM 832 C CA . ARG A 1 106 ? 9.162 6.793 -17.608 1.00 90.81 106 ARG A CA 1
ATOM 833 C C . ARG A 1 106 ? 7.901 5.947 -17.784 1.00 90.81 106 ARG A C 1
ATOM 835 O O . ARG A 1 106 ? 7.861 5.117 -18.692 1.00 90.81 106 ARG A O 1
ATOM 842 N N . ALA A 1 107 ? 6.846 6.239 -17.018 1.00 92.81 107 ALA A N 1
ATOM 843 C CA . ALA A 1 107 ? 5.547 5.577 -17.128 1.00 92.81 107 ALA A CA 1
ATOM 844 C C . ALA A 1 107 ? 4.991 5.641 -18.561 1.00 92.81 107 ALA A C 1
ATOM 846 O O . ALA A 1 107 ? 4.575 4.621 -19.102 1.00 92.81 107 ALA A O 1
ATOM 847 N N . ALA A 1 108 ? 5.087 6.799 -19.227 1.00 90.38 108 ALA A N 1
ATOM 848 C CA . ALA A 1 108 ? 4.639 6.979 -20.610 1.00 90.38 108 ALA A CA 1
ATOM 849 C C . ALA A 1 108 ? 5.355 6.072 -21.628 1.00 90.38 108 ALA A C 1
ATOM 851 O O . ALA A 1 108 ? 4.795 5.779 -22.687 1.00 90.38 108 ALA A O 1
ATOM 852 N N . VAL A 1 109 ? 6.579 5.627 -21.331 1.00 92.00 109 VAL A N 1
ATOM 853 C CA . VAL A 1 109 ? 7.305 4.641 -22.143 1.00 92.00 109 VAL A CA 1
ATOM 854 C C . VAL A 1 109 ? 6.935 3.213 -21.732 1.00 92.00 109 VAL A C 1
ATOM 856 O O . VAL A 1 109 ? 6.704 2.380 -22.609 1.00 92.00 109 VAL A O 1
ATOM 859 N N . VAL A 1 110 ? 6.851 2.940 -20.425 1.00 94.94 110 VAL A N 1
ATOM 860 C CA . VAL A 1 110 ? 6.530 1.615 -19.862 1.00 94.94 110 VAL A CA 1
ATOM 861 C C . VAL A 1 110 ? 5.189 1.098 -20.379 1.00 94.94 110 VAL A C 1
ATOM 863 O O . VAL A 1 110 ? 5.134 0.005 -20.933 1.00 94.94 110 VAL A O 1
ATOM 866 N N . VAL A 1 111 ? 4.128 1.905 -20.299 1.00 94.56 111 VAL A N 1
ATOM 867 C CA . VAL A 1 111 ? 2.761 1.512 -20.700 1.00 94.56 111 VAL A CA 1
ATOM 868 C C . VAL A 1 111 ? 2.598 1.244 -22.200 1.00 94.56 111 VAL A C 1
ATOM 870 O O . VAL A 1 111 ? 1.576 0.725 -22.632 1.00 94.56 111 VAL A O 1
ATOM 873 N N . ARG A 1 112 ? 3.593 1.587 -23.026 1.00 92.25 112 ARG A N 1
ATOM 874 C CA . ARG A 1 112 ? 3.600 1.280 -24.469 1.00 92.25 112 ARG A CA 1
ATOM 875 C C . ARG A 1 112 ? 4.263 -0.060 -24.786 1.00 92.25 112 ARG A C 1
ATOM 877 O O . ARG A 1 112 ? 4.268 -0.472 -25.942 1.00 92.25 112 ARG A O 1
ATOM 884 N N . CYS A 1 113 ? 4.878 -0.705 -23.798 1.00 93.62 113 CYS A N 1
ATOM 885 C CA . CYS A 1 113 ? 5.516 -2.001 -23.969 1.00 93.62 113 CYS A CA 1
ATOM 886 C C . CYS A 1 113 ? 4.483 -3.123 -23.825 1.00 93.62 113 CYS A C 1
ATOM 888 O O . CYS A 1 113 ? 3.730 -3.154 -22.860 1.00 93.62 113 CYS A O 1
ATOM 890 N N . GLU A 1 114 ? 4.483 -4.083 -24.750 1.00 93.81 114 GLU A N 1
ATOM 891 C CA . GLU A 1 114 ? 3.596 -5.259 -24.697 1.00 93.81 114 GLU A CA 1
ATOM 892 C C . GLU A 1 114 ? 3.806 -6.071 -23.408 1.00 93.81 114 GLU A C 1
ATOM 894 O O . GLU A 1 114 ? 2.845 -6.488 -22.768 1.00 93.81 114 GLU A O 1
ATOM 899 N N . SER A 1 115 ? 5.058 -6.180 -22.947 1.00 93.69 115 SER A N 1
ATOM 900 C CA . SER A 1 115 ? 5.412 -6.879 -21.707 1.00 93.69 115 SER A CA 1
ATOM 901 C C . SER A 1 115 ? 4.749 -6.296 -20.453 1.00 93.69 115 SER A C 1
ATOM 903 O O . SER A 1 115 ? 4.538 -7.033 -19.490 1.00 93.69 115 SER A O 1
ATOM 905 N N . TRP A 1 116 ? 4.375 -5.009 -20.458 1.00 96.25 116 TRP A N 1
ATOM 906 C CA . TRP A 1 116 ? 3.621 -4.378 -19.369 1.00 96.25 116 TRP A CA 1
ATOM 907 C C . TRP A 1 116 ? 2.218 -4.973 -19.259 1.00 96.25 116 TRP A C 1
ATOM 909 O O . TRP A 1 116 ? 1.790 -5.410 -18.190 1.00 96.25 116 TRP A O 1
ATOM 919 N N . TRP A 1 117 ? 1.523 -5.043 -20.390 1.00 95.44 117 TRP A N 1
ATOM 920 C CA . TRP A 1 117 ? 0.161 -5.556 -20.476 1.00 95.44 117 TRP A CA 1
ATOM 921 C C . TRP A 1 117 ? 0.110 -7.073 -20.288 1.00 95.44 117 TRP A C 1
ATOM 923 O O . TRP A 1 117 ? -0.796 -7.584 -19.626 1.00 95.44 117 TRP A O 1
ATOM 933 N N . ASP A 1 118 ? 1.130 -7.795 -20.754 1.00 94.44 118 ASP A N 1
ATOM 934 C CA . ASP A 1 118 ? 1.295 -9.221 -20.465 1.00 94.44 118 ASP A CA 1
ATOM 935 C C . ASP A 1 118 ? 1.505 -9.483 -18.967 1.00 94.44 118 ASP A C 1
ATOM 937 O O . ASP A 1 118 ? 1.024 -10.485 -18.428 1.00 94.44 118 ASP A O 1
ATOM 941 N N . LEU A 1 119 ? 2.247 -8.612 -18.274 1.00 95.31 119 LEU A N 1
ATOM 942 C CA . LEU A 1 119 ? 2.426 -8.688 -16.825 1.00 95.31 119 LEU A CA 1
ATOM 943 C C . LEU A 1 119 ? 1.107 -8.397 -16.096 1.00 95.31 119 LEU A C 1
ATOM 945 O O . LEU A 1 119 ? 0.701 -9.198 -15.252 1.00 95.31 119 LEU A O 1
ATOM 949 N N . ALA A 1 120 ? 0.409 -7.319 -16.465 1.00 95.56 120 ALA A N 1
ATOM 950 C CA . ALA A 1 120 ? -0.888 -6.951 -15.893 1.00 95.56 120 ALA A CA 1
ATOM 951 C C . ALA A 1 120 ? -1.923 -8.076 -16.064 1.00 95.56 120 ALA A C 1
ATOM 953 O O . ALA A 1 120 ? -2.573 -8.484 -15.100 1.00 95.56 120 ALA A O 1
ATOM 954 N N . THR A 1 121 ? -2.007 -8.654 -17.265 1.00 94.75 121 THR A N 1
ATOM 955 C CA . THR A 1 121 ? -2.923 -9.757 -17.582 1.00 94.75 121 THR A CA 1
ATOM 956 C C . THR A 1 121 ? -2.595 -11.012 -16.773 1.00 94.75 121 THR A C 1
ATOM 958 O O . THR A 1 121 ? -3.492 -11.637 -16.203 1.00 94.75 121 THR A O 1
ATOM 961 N N . ARG A 1 122 ? -1.312 -11.387 -16.663 1.00 93.31 122 ARG A N 1
ATOM 962 C CA . ARG A 1 122 ? -0.893 -12.550 -15.860 1.00 93.31 122 ARG A CA 1
ATOM 963 C C . ARG A 1 122 ? -1.144 -12.347 -14.369 1.00 93.31 122 ARG A C 1
ATOM 965 O O . ARG A 1 122 ? -1.573 -13.290 -13.704 1.00 93.31 122 ARG A O 1
ATOM 972 N N . PHE A 1 123 ? -0.915 -11.141 -13.852 1.00 94.50 123 PHE A N 1
ATOM 973 C CA . PHE A 1 123 ? -1.207 -10.809 -12.460 1.00 94.50 123 PHE A CA 1
ATOM 974 C C . PHE A 1 123 ? -2.715 -10.875 -12.183 1.00 94.50 123 PHE A C 1
ATOM 976 O O . PHE A 1 123 ? -3.149 -11.540 -11.238 1.00 94.50 123 PHE A O 1
ATOM 983 N N . ALA A 1 124 ? -3.526 -10.289 -13.067 1.00 93.50 124 ALA A N 1
ATOM 984 C CA . ALA A 1 124 ? -4.981 -10.335 -12.984 1.00 93.50 124 ALA A CA 1
ATOM 985 C C . ALA A 1 124 ? -5.544 -11.761 -13.107 1.00 93.50 124 ALA A C 1
ATOM 987 O O . ALA A 1 124 ? -6.574 -12.053 -12.505 1.00 93.50 124 ALA A O 1
ATOM 988 N N . ALA A 1 125 ? -4.880 -12.662 -13.835 1.00 91.69 125 ALA A N 1
ATOM 989 C CA . ALA A 1 125 ? -5.319 -14.047 -14.000 1.00 91.69 125 ALA A CA 1
ATOM 990 C C . ALA A 1 125 ? -5.191 -14.909 -12.728 1.00 91.69 125 ALA A C 1
ATOM 992 O O . ALA A 1 125 ? -5.712 -16.025 -12.724 1.00 91.69 125 ALA A O 1
ATOM 993 N N . ARG A 1 126 ? -4.504 -14.429 -11.673 1.00 88.19 126 ARG A N 1
ATOM 994 C CA . ARG A 1 126 ? -4.302 -15.141 -10.391 1.00 88.19 126 ARG A CA 1
ATOM 995 C C . ARG A 1 126 ? -3.747 -16.562 -10.564 1.00 88.19 126 ARG A C 1
ATOM 997 O O . ARG A 1 126 ? -4.177 -17.510 -9.914 1.00 88.19 126 ARG A O 1
ATOM 1004 N N . ARG A 1 127 ? -2.762 -16.721 -11.455 1.00 86.44 127 ARG A N 1
ATOM 1005 C CA . ARG A 1 127 ? -2.074 -18.000 -11.701 1.00 86.44 127 ARG A CA 1
ATOM 1006 C C . ARG A 1 127 ? -0.607 -17.946 -11.264 1.00 86.44 127 ARG A C 1
ATOM 1008 O O . ARG A 1 127 ? -0.018 -16.862 -11.237 1.00 86.44 127 ARG A O 1
ATOM 1015 N N . PRO A 1 128 ? 0.005 -19.097 -10.927 1.00 85.50 128 PRO A N 1
ATOM 1016 C CA . PRO A 1 128 ? 1.448 -19.176 -10.745 1.00 85.50 128 PRO A CA 1
ATOM 1017 C C . PRO A 1 128 ? 2.191 -18.677 -11.998 1.00 85.50 128 PRO A C 1
ATOM 1019 O O . PRO A 1 128 ? 1.691 -18.870 -13.110 1.00 85.50 128 PRO A O 1
ATOM 1022 N N . PRO A 1 129 ? 3.375 -18.064 -11.845 1.00 88.62 129 PRO A N 1
ATOM 1023 C CA . PRO A 1 129 ? 4.109 -17.869 -10.589 1.00 88.62 129 PRO A CA 1
ATOM 1024 C C . PRO A 1 129 ? 3.680 -16.622 -9.794 1.00 88.62 129 PRO A C 1
ATOM 1026 O O . PRO A 1 129 ? 3.878 -16.582 -8.585 1.00 88.62 129 PRO A O 1
ATOM 1029 N N . LEU A 1 130 ? 3.026 -15.638 -10.423 1.00 90.44 130 LEU A N 1
ATOM 1030 C CA . LEU A 1 130 ? 2.735 -14.334 -9.801 1.00 90.44 130 LEU A CA 1
ATOM 1031 C C . LEU A 1 130 ? 1.771 -14.415 -8.608 1.00 90.44 130 LEU A C 1
ATOM 1033 O O . LEU A 1 130 ? 1.876 -13.629 -7.674 1.00 90.44 130 LEU A O 1
ATOM 1037 N N . HIS A 1 131 ? 0.851 -15.382 -8.604 1.00 87.81 131 HIS A N 1
ATOM 1038 C CA . HIS A 1 131 ? -0.033 -15.616 -7.455 1.00 87.81 131 HIS A CA 1
ATOM 1039 C C . HIS A 1 131 ? 0.707 -16.137 -6.205 1.00 87.81 131 HIS A C 1
ATOM 1041 O O . HIS A 1 131 ? 0.159 -16.088 -5.109 1.00 87.81 131 HIS A O 1
ATOM 1047 N N . LEU A 1 132 ? 1.938 -16.640 -6.355 1.00 88.75 132 LEU A N 1
ATOM 1048 C CA . LEU A 1 132 ? 2.750 -17.167 -5.251 1.00 88.75 132 LEU A CA 1
ATOM 1049 C C . LEU A 1 132 ? 3.636 -16.103 -4.591 1.00 88.75 132 LEU A C 1
ATOM 1051 O O . LEU A 1 132 ? 4.313 -16.410 -3.614 1.00 88.75 132 LEU A O 1
ATOM 1055 N N . LEU A 1 133 ? 3.649 -14.878 -5.122 1.00 92.56 133 LEU A N 1
ATOM 1056 C CA . LEU A 1 133 ? 4.391 -13.765 -4.541 1.00 92.56 133 LEU A CA 1
ATOM 1057 C C . LEU A 1 133 ? 3.892 -13.457 -3.122 1.00 92.56 133 LEU A C 1
ATOM 1059 O O . LEU A 1 133 ? 2.712 -13.652 -2.817 1.00 92.56 133 LEU A O 1
ATOM 1063 N N . SER A 1 134 ? 4.786 -12.938 -2.278 1.00 93.25 134 SER A N 1
ATOM 1064 C CA . SER A 1 134 ? 4.455 -12.453 -0.933 1.00 93.25 134 SER A CA 1
ATOM 1065 C C . SER A 1 134 ? 3.378 -11.357 -0.981 1.00 93.25 134 SER A C 1
ATOM 1067 O O . SER A 1 134 ? 3.223 -10.684 -2.001 1.00 93.25 134 SER A O 1
ATOM 1069 N N . GLY A 1 135 ? 2.655 -11.138 0.125 1.00 92.19 135 GLY A N 1
ATOM 1070 C CA . GLY A 1 135 ? 1.665 -10.052 0.218 1.00 92.19 135 GLY A CA 1
ATOM 1071 C C . GLY A 1 135 ? 2.265 -8.694 -0.162 1.00 92.19 135 GLY A C 1
ATOM 1072 O O . GLY A 1 135 ? 1.763 -8.039 -1.070 1.00 92.19 135 GLY A O 1
ATOM 1073 N N . ALA A 1 136 ? 3.427 -8.361 0.410 1.00 93.81 136 ALA A N 1
ATOM 1074 C CA . ALA A 1 136 ? 4.170 -7.140 0.094 1.00 93.81 136 ALA A CA 1
ATOM 1075 C C . ALA A 1 136 ? 4.492 -6.996 -1.407 1.00 93.81 136 ALA A C 1
ATOM 1077 O O . ALA A 1 136 ? 4.254 -5.938 -1.987 1.00 93.81 136 ALA A O 1
ATOM 1078 N N . ALA A 1 137 ? 4.965 -8.060 -2.069 1.00 95.19 137 ALA A N 1
ATOM 1079 C CA . ALA A 1 137 ? 5.222 -8.031 -3.509 1.00 95.19 137 ALA A CA 1
ATOM 1080 C C . ALA A 1 137 ? 3.933 -7.855 -4.326 1.00 95.19 137 ALA A C 1
ATOM 1082 O O . ALA A 1 137 ? 3.944 -7.151 -5.333 1.00 95.19 137 ALA A O 1
ATOM 1083 N N . GLN A 1 138 ? 2.818 -8.474 -3.920 1.00 95.38 138 GLN A N 1
ATOM 1084 C CA . GLN A 1 138 ? 1.528 -8.307 -4.601 1.00 95.38 138 GLN A CA 1
ATOM 1085 C C . GLN A 1 138 ? 0.991 -6.877 -4.462 1.00 95.38 138 GLN A C 1
ATOM 1087 O O . GLN A 1 138 ? 0.516 -6.311 -5.449 1.00 95.38 138 GLN A O 1
ATOM 1092 N N . THR A 1 139 ? 1.110 -6.289 -3.272 1.00 97.44 139 THR A N 1
ATOM 1093 C CA . THR A 1 139 ? 0.755 -4.895 -2.974 1.00 97.44 139 THR A CA 1
ATOM 1094 C C . THR A 1 139 ? 1.580 -3.933 -3.816 1.00 97.44 139 THR A C 1
ATOM 1096 O O . THR A 1 139 ? 1.019 -3.140 -4.574 1.00 97.44 139 THR A O 1
ATOM 1099 N N . ALA A 1 140 ? 2.908 -4.070 -3.796 1.00 97.56 140 ALA A N 1
ATOM 1100 C CA . ALA A 1 140 ? 3.801 -3.229 -4.586 1.00 97.56 140 ALA A CA 1
ATOM 1101 C C . ALA A 1 140 ? 3.597 -3.416 -6.105 1.00 97.56 140 ALA A C 1
ATOM 1103 O O . ALA A 1 140 ? 3.712 -2.460 -6.875 1.00 97.56 140 ALA A O 1
ATOM 1104 N N . LEU A 1 141 ? 3.232 -4.622 -6.560 1.00 97.38 141 LEU A N 1
ATOM 1105 C CA . LEU A 1 141 ? 2.967 -4.889 -7.975 1.00 97.38 141 LEU A CA 1
ATOM 1106 C C . LEU A 1 141 ? 1.665 -4.216 -8.407 1.00 97.38 141 LEU A C 1
ATOM 1108 O O . LEU A 1 141 ? 1.630 -3.570 -9.453 1.00 97.38 141 LEU A O 1
ATOM 1112 N N . MET A 1 142 ? 0.617 -4.305 -7.584 1.00 97.75 142 MET A N 1
ATOM 1113 C CA . MET A 1 142 ? -0.626 -3.581 -7.837 1.00 97.75 142 MET A CA 1
ATOM 1114 C C . MET A 1 142 ? -0.399 -2.067 -7.830 1.00 97.75 142 MET A C 1
ATOM 1116 O O . MET A 1 142 ? -0.862 -1.378 -8.738 1.00 97.75 142 MET A O 1
ATOM 1120 N N . LYS A 1 143 ? 0.381 -1.557 -6.873 1.00 98.00 143 LYS A N 1
ATOM 1121 C CA . LYS A 1 143 ? 0.795 -0.152 -6.818 1.00 98.00 143 LYS A CA 1
ATOM 1122 C C . LYS A 1 143 ? 1.482 0.285 -8.106 1.00 98.00 143 LYS A C 1
ATOM 1124 O O . LYS A 1 143 ? 1.094 1.295 -8.685 1.00 98.00 143 LYS A O 1
ATOM 1129 N N . ALA A 1 144 ? 2.454 -0.485 -8.601 1.00 98.00 144 ALA A N 1
ATOM 1130 C CA . ALA A 1 144 ? 3.118 -0.183 -9.865 1.00 98.00 144 ALA A CA 1
ATOM 1131 C C . ALA A 1 144 ? 2.116 -0.137 -11.033 1.00 98.00 144 ALA A C 1
ATOM 1133 O O . ALA A 1 144 ? 2.118 0.814 -11.816 1.00 98.00 144 ALA A O 1
ATOM 1134 N N . LEU A 1 145 ? 1.218 -1.123 -11.134 1.00 97.62 145 LEU A N 1
ATOM 1135 C CA . LEU A 1 145 ? 0.199 -1.159 -12.187 1.00 97.62 145 LEU A CA 1
ATOM 1136 C C . LEU A 1 145 ? -0.722 0.070 -12.150 1.00 97.62 145 LEU A C 1
ATOM 1138 O O . LEU A 1 145 ? -1.046 0.625 -13.200 1.00 97.62 145 LEU A O 1
ATOM 1142 N N . VAL A 1 146 ? -1.102 0.538 -10.961 1.00 97.00 146 VAL A N 1
ATOM 1143 C CA . VAL A 1 146 ? -1.924 1.746 -10.785 1.00 97.00 146 VAL A CA 1
ATOM 1144 C C . VAL A 1 146 ? -1.132 3.016 -11.107 1.00 97.00 146 VAL A C 1
ATOM 1146 O O . VAL A 1 146 ? -1.638 3.879 -11.823 1.00 97.00 146 VAL A O 1
ATOM 1149 N N . LEU A 1 147 ? 0.130 3.109 -10.674 1.00 95.62 147 LEU A N 1
ATOM 1150 C CA . LEU A 1 147 ? 1.026 4.224 -11.008 1.00 95.62 147 LEU A CA 1
ATOM 1151 C C . LEU A 1 147 ? 1.279 4.346 -12.516 1.00 95.62 147 LEU A C 1
ATOM 1153 O O . LEU A 1 147 ? 1.443 5.454 -13.016 1.00 95.62 147 LEU A O 1
ATOM 1157 N N . GLY A 1 148 ? 1.235 3.249 -13.277 1.00 93.69 148 GLY A N 1
ATOM 1158 C CA . GLY A 1 148 ? 1.288 3.316 -14.742 1.00 93.69 148 GLY A CA 1
ATOM 1159 C C . GLY A 1 148 ? 0.184 4.198 -15.354 1.00 93.69 148 GLY A C 1
ATOM 1160 O O . GLY A 1 148 ? 0.423 4.856 -16.366 1.00 93.69 148 GLY A O 1
ATOM 1161 N N . GLY A 1 149 ? -0.977 4.319 -14.696 1.00 90.56 149 GLY A N 1
ATOM 1162 C CA . GLY A 1 149 ? -2.086 5.192 -15.110 1.00 90.56 149 GLY A CA 1
ATOM 1163 C C . GLY A 1 149 ? -1.819 6.697 -14.948 1.00 90.56 149 GLY A C 1
ATOM 1164 O O . GLY A 1 149 ? -2.627 7.519 -15.384 1.00 90.56 149 GLY A O 1
ATOM 1165 N N . VAL A 1 150 ? -0.689 7.072 -14.338 1.00 83.62 150 VAL A N 1
ATOM 1166 C CA . VAL A 1 150 ? -0.182 8.455 -14.244 1.00 83.62 150 VAL A CA 1
ATOM 1167 C C . VAL A 1 150 ? 0.519 8.884 -15.542 1.00 83.62 150 VAL A C 1
ATOM 1169 O O . VAL A 1 150 ? 0.777 10.071 -15.760 1.00 83.62 150 VAL A O 1
ATOM 1172 N N . ALA A 1 151 ? 0.832 7.939 -16.434 1.00 87.25 151 ALA A N 1
ATOM 1173 C CA . ALA A 1 151 ? 1.379 8.239 -17.750 1.00 87.25 151 ALA A CA 1
ATOM 1174 C C . ALA A 1 151 ? 0.529 9.278 -18.501 1.00 87.25 151 ALA A C 1
ATOM 1176 O O . ALA A 1 151 ? -0.693 9.333 -18.375 1.00 87.25 151 ALA A O 1
ATOM 1177 N N . HIS A 1 152 ? 1.188 10.095 -19.326 1.00 81.12 152 HIS A N 1
ATOM 1178 C CA . HIS A 1 152 ? 0.491 11.078 -20.149 1.00 81.12 152 HIS A CA 1
ATOM 1179 C C . HIS A 1 152 ? -0.331 10.370 -21.237 1.00 81.12 152 HIS A C 1
ATOM 1181 O O . HIS A 1 152 ? 0.213 9.914 -22.247 1.00 81.12 152 HIS A O 1
ATOM 1187 N N . MET A 1 153 ? -1.633 10.269 -20.983 1.00 84.69 153 MET A N 1
ATOM 1188 C CA . MET A 1 153 ? -2.656 9.667 -21.831 1.00 84.69 153 MET A CA 1
ATOM 1189 C C . MET A 1 153 ? -3.802 10.667 -22.008 1.00 84.69 153 MET A C 1
ATOM 1191 O O . MET A 1 153 ? -4.035 11.512 -21.141 1.00 84.69 153 MET A O 1
ATOM 1195 N N . ASP A 1 154 ? -4.515 10.574 -23.123 1.00 87.44 154 ASP A N 1
ATOM 1196 C CA . ASP A 1 154 ? -5.804 11.235 -23.289 1.00 87.44 154 ASP A CA 1
ATOM 1197 C C . ASP A 1 154 ? -6.882 10.568 -22.416 1.00 87.44 154 ASP A C 1
ATOM 1199 O O . ASP A 1 154 ? -6.680 9.489 -21.852 1.00 87.44 154 ASP A O 1
ATOM 1203 N N . ALA A 1 155 ? -8.024 11.243 -22.253 1.00 86.38 155 ALA A N 1
ATOM 1204 C CA . ALA A 1 155 ? -9.080 10.803 -21.340 1.00 86.38 155 ALA A CA 1
ATOM 1205 C C . ALA A 1 155 ? -9.600 9.395 -21.683 1.00 86.38 155 ALA A C 1
ATOM 1207 O O . ALA A 1 155 ? -9.719 8.561 -20.785 1.00 86.38 155 ALA A O 1
ATOM 1208 N N . ASP A 1 156 ? -9.811 9.112 -22.973 1.00 89.00 156 ASP A N 1
ATOM 1209 C CA . ASP A 1 156 ? -10.320 7.823 -23.452 1.00 89.00 156 ASP A CA 1
ATOM 1210 C C . ASP A 1 156 ? -9.327 6.682 -23.182 1.00 89.00 156 ASP A C 1
ATOM 1212 O O . ASP A 1 156 ? -9.711 5.631 -22.661 1.00 89.00 156 ASP A O 1
ATOM 1216 N N . ALA A 1 157 ? -8.032 6.876 -23.472 1.00 88.12 157 ALA A N 1
ATOM 1217 C CA . ALA A 1 157 ? -7.024 5.856 -23.180 1.00 88.12 157 ALA A CA 1
ATOM 1218 C C . ALA A 1 157 ? -6.822 5.664 -21.673 1.00 88.12 157 ALA A C 1
ATOM 1220 O O . ALA A 1 157 ? -6.593 4.541 -21.228 1.00 88.12 157 ALA A O 1
ATOM 1221 N N . LYS A 1 158 ? -6.949 6.728 -20.869 1.00 88.94 158 LYS A N 1
ATOM 1222 C CA . LYS A 1 158 ? -6.878 6.629 -19.406 1.00 88.94 158 LYS A CA 1
ATOM 1223 C C . LYS A 1 158 ? -8.058 5.831 -18.844 1.00 88.94 158 LYS A C 1
ATOM 1225 O O . LYS A 1 158 ? -7.862 4.997 -17.964 1.00 88.94 158 LYS A O 1
ATOM 1230 N N . GLU A 1 159 ? -9.269 6.026 -19.364 1.00 89.12 159 GLU A N 1
ATOM 1231 C CA . GLU A 1 159 ? -10.434 5.221 -18.977 1.00 89.12 159 GLU A CA 1
ATOM 1232 C C . GLU A 1 159 ? -10.252 3.742 -19.353 1.00 89.12 159 GLU A C 1
ATOM 1234 O O . GLU A 1 159 ? -10.494 2.858 -18.526 1.00 89.12 159 GLU A O 1
ATOM 1239 N N . GLN A 1 160 ? -9.756 3.464 -20.563 1.00 90.69 160 GLN A N 1
ATOM 1240 C CA . GLN A 1 160 ? -9.422 2.103 -21.000 1.00 90.69 160 GLN A CA 1
ATOM 1241 C C . GLN A 1 160 ? -8.342 1.467 -20.117 1.00 90.69 160 GLN A C 1
ATOM 1243 O O . GLN A 1 160 ? -8.482 0.316 -19.706 1.00 90.69 160 GLN A O 1
ATOM 1248 N N . TYR A 1 161 ? -7.313 2.228 -19.742 1.00 93.62 161 TYR A N 1
ATOM 1249 C CA . TYR A 1 161 ? -6.265 1.772 -18.834 1.00 93.62 161 TYR A CA 1
ATOM 1250 C C . TYR A 1 161 ? -6.845 1.310 -17.490 1.00 93.62 161 TYR A C 1
ATOM 1252 O O . TYR A 1 161 ? -6.587 0.193 -17.036 1.00 93.62 161 TYR A O 1
ATOM 1260 N N . TRP A 1 162 ? -7.682 2.143 -16.861 1.00 92.19 162 TRP A N 1
ATOM 1261 C CA . TRP A 1 162 ? -8.332 1.789 -15.598 1.00 92.19 162 TRP A CA 1
ATOM 1262 C C . TRP A 1 162 ? -9.255 0.584 -15.740 1.00 92.19 162 TRP A C 1
ATOM 1264 O O . TRP A 1 162 ? -9.298 -0.281 -14.862 1.00 92.19 162 TRP A O 1
ATOM 1274 N N . ALA A 1 163 ? -9.971 0.506 -16.857 1.00 91.62 163 ALA A N 1
ATOM 1275 C CA . ALA A 1 163 ? -10.814 -0.624 -17.188 1.00 91.62 163 ALA A CA 1
ATOM 1276 C C . ALA A 1 163 ? -10.027 -1.938 -17.306 1.00 91.62 163 ALA A C 1
ATOM 1278 O O . ALA A 1 163 ? -10.539 -2.972 -16.889 1.00 91.62 163 ALA A O 1
ATOM 1279 N N . GLU A 1 164 ? -8.810 -1.929 -17.837 1.00 93.06 164 GLU A N 1
ATOM 1280 C CA . GLU A 1 164 ? -7.997 -3.142 -17.954 1.00 93.06 164 GLU A CA 1
ATOM 1281 C C . GLU A 1 164 ? -7.339 -3.540 -16.628 1.00 93.06 164 GLU A C 1
ATOM 1283 O O . GLU A 1 164 ? -7.334 -4.720 -16.274 1.00 93.06 164 GLU A O 1
ATOM 1288 N N . VAL A 1 165 ? -6.844 -2.570 -15.855 1.00 94.69 165 VAL A N 1
ATOM 1289 C CA . VAL A 1 165 ? -6.111 -2.842 -14.606 1.00 94.69 165 VAL A CA 1
ATOM 1290 C C . VAL A 1 165 ? -7.048 -3.128 -13.425 1.00 94.69 165 VAL A C 1
ATOM 1292 O O . VAL A 1 165 ? -6.823 -4.074 -12.670 1.00 94.69 165 VAL A O 1
ATOM 1295 N N . LEU A 1 166 ? -8.113 -2.338 -13.246 1.00 95.00 166 LEU A N 1
ATOM 1296 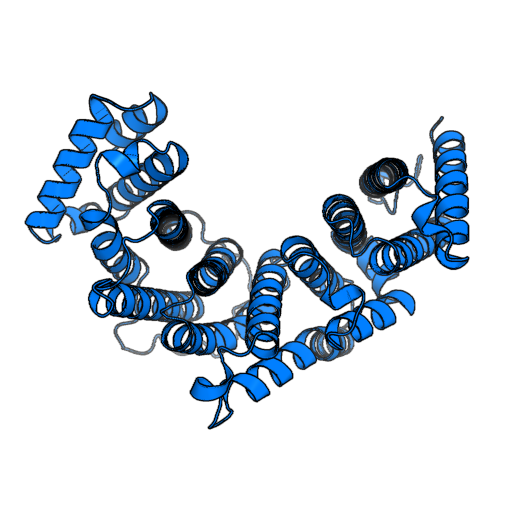C CA . LEU A 1 166 ? -8.940 -2.368 -12.030 1.00 95.00 166 LEU A CA 1
ATOM 1297 C C . LEU A 1 166 ? -10.204 -3.231 -12.156 1.00 95.00 166 LEU A C 1
ATOM 1299 O O . LEU A 1 166 ? -10.644 -3.841 -11.175 1.00 95.00 166 LEU A O 1
ATOM 1303 N N . ARG A 1 167 ? -10.809 -3.315 -13.350 1.00 93.19 167 ARG A N 1
ATOM 1304 C CA . ARG A 1 167 ? -12.061 -4.070 -13.558 1.00 93.19 167 ARG A CA 1
ATOM 1305 C C . ARG A 1 167 ? -11.937 -5.556 -13.205 1.00 93.19 167 ARG A C 1
ATOM 1307 O O . ARG A 1 167 ? -12.867 -6.047 -12.562 1.00 93.19 167 ARG A O 1
ATOM 1314 N N . PRO A 1 168 ? -10.845 -6.275 -13.548 1.00 94.50 168 PRO A N 1
ATOM 1315 C CA . PRO A 1 168 ? -10.728 -7.689 -13.197 1.00 94.50 168 PRO A CA 1
ATOM 1316 C C . PRO A 1 168 ? -10.783 -7.922 -11.684 1.00 94.50 168 PR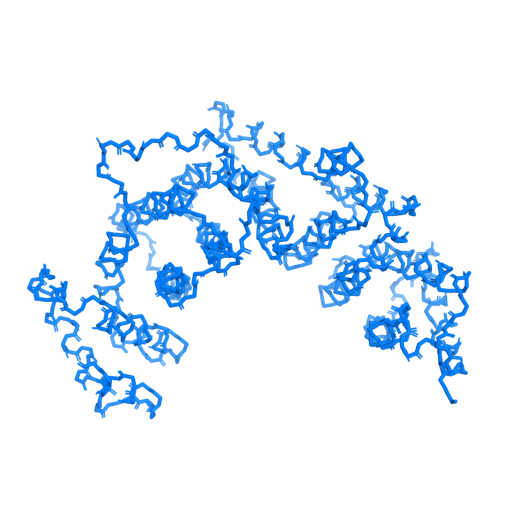O A C 1
ATOM 1318 O O . PRO A 1 168 ? -11.422 -8.869 -11.234 1.00 94.50 168 PRO A O 1
ATOM 1321 N N . LEU A 1 169 ? -10.160 -7.040 -10.891 1.00 95.12 169 LEU A N 1
ATOM 1322 C CA . LEU A 1 169 ? -10.205 -7.108 -9.429 1.00 95.12 169 LEU A CA 1
ATOM 1323 C C . LEU A 1 169 ? -11.630 -6.887 -8.907 1.00 95.12 169 LEU A C 1
ATOM 1325 O O . LEU A 1 169 ? -12.113 -7.670 -8.092 1.00 95.12 169 LEU A O 1
ATOM 1329 N N . ARG A 1 170 ? -12.320 -5.860 -9.421 1.00 94.12 170 ARG A N 1
ATOM 1330 C CA . ARG A 1 170 ? -13.709 -5.548 -9.053 1.00 94.12 170 ARG A CA 1
ATOM 1331 C C . ARG A 1 170 ? -14.659 -6.700 -9.353 1.00 94.12 170 ARG A C 1
ATOM 1333 O O . ARG A 1 170 ? -15.442 -7.068 -8.486 1.00 94.12 170 ARG A O 1
ATOM 1340 N N . GLN A 1 171 ? -14.585 -7.266 -10.555 1.00 92.62 171 GLN A N 1
ATOM 1341 C CA . GLN A 1 171 ? -15.440 -8.385 -10.954 1.00 92.62 171 GLN A CA 1
ATOM 1342 C C . GLN A 1 171 ? -15.222 -9.590 -10.042 1.00 92.62 171 GLN A C 1
ATOM 1344 O O . GLN A 1 171 ? -16.180 -10.063 -9.448 1.00 92.62 171 GLN A O 1
ATOM 1349 N N . ARG A 1 172 ? -13.968 -10.007 -9.824 1.00 91.50 172 ARG A N 1
ATOM 1350 C CA . ARG A 1 172 ? -13.670 -11.146 -8.941 1.00 91.50 172 ARG A CA 1
ATOM 1351 C C . ARG A 1 172 ? -14.139 -10.929 -7.508 1.00 91.50 172 ARG A C 1
ATOM 1353 O O . ARG A 1 172 ? -14.680 -11.849 -6.904 1.00 91.50 172 ARG A O 1
ATOM 1360 N N . PHE A 1 173 ? -13.933 -9.731 -6.964 1.00 92.00 173 PHE A N 1
ATOM 1361 C CA . PHE A 1 173 ? -14.383 -9.415 -5.615 1.00 92.00 173 PHE A CA 1
ATOM 1362 C C . PHE A 1 173 ? -15.905 -9.497 -5.503 1.00 92.00 173 PHE A C 1
ATOM 1364 O O . PHE A 1 173 ? -16.409 -10.176 -4.613 1.00 92.00 173 PHE A O 1
ATOM 1371 N N . LEU A 1 174 ? -16.631 -8.858 -6.428 1.00 90.44 174 LEU A N 1
ATOM 1372 C CA . LEU A 1 174 ? -18.093 -8.897 -6.467 1.00 90.44 174 LEU A CA 1
ATOM 1373 C C . LEU A 1 174 ? -18.603 -10.328 -6.640 1.00 90.44 174 LEU A C 1
ATOM 1375 O O . LEU A 1 174 ? -19.444 -10.762 -5.857 1.00 90.44 174 LEU A O 1
ATOM 1379 N N . ASP A 1 175 ? -18.043 -11.080 -7.584 1.00 90.19 175 ASP A N 1
ATOM 1380 C CA . ASP A 1 175 ? -18.387 -12.481 -7.842 1.00 90.19 175 ASP A CA 1
ATOM 1381 C C . ASP A 1 175 ? -18.119 -13.392 -6.640 1.00 90.19 175 ASP A C 1
ATOM 1383 O O . ASP A 1 175 ? -18.686 -14.476 -6.575 1.00 90.19 175 ASP A O 1
ATOM 1387 N N . LEU A 1 176 ? -17.254 -12.988 -5.704 1.00 88.62 176 LEU A N 1
ATOM 1388 C CA . LEU A 1 176 ? -16.941 -13.729 -4.484 1.00 88.62 176 LEU A CA 1
ATOM 1389 C C . LEU A 1 176 ? -17.877 -13.338 -3.333 1.00 88.62 176 LEU A C 1
ATOM 1391 O O . LEU A 1 176 ? -18.472 -14.217 -2.714 1.00 88.62 176 LEU A O 1
ATOM 1395 N N . VAL A 1 177 ? -18.057 -12.038 -3.072 1.00 86.25 177 VAL A N 1
ATOM 1396 C CA . VAL A 1 177 ? -18.860 -11.548 -1.932 1.00 86.25 177 VAL A CA 1
ATOM 1397 C C . VAL A 1 177 ? -20.370 -11.600 -2.166 1.00 86.25 177 VAL A C 1
ATOM 1399 O O . VAL A 1 177 ? -21.133 -11.510 -1.208 1.00 86.25 177 VAL A O 1
ATOM 1402 N N . THR A 1 178 ? -20.820 -11.713 -3.418 1.00 87.56 178 THR A N 1
ATOM 1403 C CA . THR A 1 178 ? -22.253 -11.820 -3.756 1.00 87.56 178 THR A CA 1
ATOM 1404 C C . THR A 1 178 ? -22.759 -13.258 -3.821 1.00 87.56 178 THR A C 1
ATOM 1406 O O . THR A 1 178 ? -23.947 -13.469 -4.052 1.00 87.56 178 THR A O 1
ATOM 1409 N N . ARG A 1 179 ? -21.894 -14.257 -3.606 1.00 88.12 179 ARG A N 1
ATOM 1410 C CA . ARG A 1 179 ? -22.311 -15.662 -3.631 1.00 88.12 179 ARG A CA 1
ATOM 1411 C C . ARG A 1 179 ? -23.136 -16.009 -2.402 1.00 88.12 179 ARG A C 1
ATOM 1413 O O . ARG A 1 179 ? -22.714 -15.754 -1.276 1.00 88.12 179 ARG A O 1
ATOM 1420 N N . ASP A 1 180 ? -24.239 -16.715 -2.617 1.00 86.12 180 ASP A N 1
ATOM 1421 C CA . ASP A 1 180 ? -25.102 -17.197 -1.533 1.00 86.12 180 ASP A CA 1
ATOM 1422 C C . ASP A 1 180 ? -24.380 -18.179 -0.590 1.00 86.12 180 ASP A C 1
ATOM 1424 O O . ASP A 1 180 ? -24.666 -18.234 0.605 1.00 86.12 180 ASP A O 1
ATOM 1428 N N . ASP A 1 181 ? -23.416 -18.947 -1.112 1.00 89.12 181 ASP A N 1
ATOM 1429 C CA . ASP A 1 181 ? -22.623 -19.924 -0.359 1.00 89.12 181 ASP A CA 1
ATOM 1430 C C . ASP A 1 181 ? -21.360 -19.329 0.286 1.00 89.12 181 ASP A C 1
ATOM 1432 O O . ASP A 1 181 ? -20.611 -20.063 0.935 1.00 89.12 181 ASP A O 1
ATOM 1436 N N . PHE A 1 182 ? -21.119 -18.015 0.152 1.00 88.94 182 PHE A N 1
ATOM 1437 C CA . PHE A 1 182 ? -19.855 -17.386 0.542 1.00 88.94 182 PHE A CA 1
ATOM 1438 C C . PHE A 1 182 ? -19.461 -17.684 1.994 1.00 88.94 182 PHE A C 1
ATOM 1440 O O . PHE A 1 182 ? -18.341 -18.116 2.247 1.00 88.94 182 PHE A O 1
ATOM 1447 N N . ALA A 1 183 ? -20.391 -17.548 2.944 1.00 86.44 183 ALA A N 1
ATOM 1448 C CA . ALA A 1 183 ? -20.124 -17.811 4.360 1.00 86.44 183 ALA A CA 1
ATOM 1449 C C . ALA A 1 183 ? -19.733 -19.275 4.655 1.00 86.44 183 ALA A C 1
ATOM 1451 O O . ALA A 1 183 ? -19.071 -19.541 5.653 1.00 86.44 183 ALA A O 1
ATOM 1452 N N . GLN A 1 184 ? -20.127 -20.228 3.801 1.00 87.62 184 GLN A N 1
ATOM 1453 C CA . GLN A 1 184 ? -19.786 -21.646 3.954 1.00 87.62 184 GLN A CA 1
ATOM 1454 C C . GLN A 1 184 ? -18.420 -21.976 3.341 1.00 87.62 184 GLN A C 1
ATOM 1456 O O . GLN A 1 184 ? -17.698 -22.829 3.856 1.00 87.62 184 GLN A O 1
ATOM 1461 N N . ILE A 1 185 ? -18.067 -21.314 2.234 1.00 91.19 185 ILE A N 1
ATOM 1462 C CA . ILE A 1 185 ? -16.815 -21.561 1.504 1.00 91.19 185 ILE A CA 1
ATOM 1463 C C . ILE A 1 185 ? -15.674 -20.624 1.918 1.00 91.19 185 ILE A C 1
ATOM 1465 O O . ILE A 1 185 ? -14.532 -20.881 1.550 1.00 91.19 185 ILE A O 1
ATOM 1469 N N . SER A 1 186 ? -15.951 -19.562 2.678 1.00 88.88 186 SER A N 1
ATOM 1470 C CA . SER A 1 186 ? -14.988 -18.518 3.065 1.00 88.88 186 SER A CA 1
ATOM 1471 C C . SER A 1 186 ? -13.735 -19.073 3.746 1.00 88.88 186 SER A C 1
ATOM 1473 O O . SER A 1 186 ? -12.630 -18.587 3.507 1.00 88.88 186 SER A O 1
ATOM 1475 N N . GLN A 1 187 ? -13.896 -20.134 4.537 1.00 89.75 187 GLN A N 1
ATOM 1476 C CA . GLN A 1 187 ? -12.813 -20.790 5.273 1.00 89.75 187 GLN A CA 1
ATOM 1477 C C . GLN A 1 187 ? -11.960 -21.730 4.405 1.00 89.75 187 GLN A C 1
ATOM 1479 O O . GLN A 1 187 ? -10.939 -22.243 4.861 1.00 89.75 187 GLN A O 1
ATOM 1484 N N . GLN A 1 188 ? -12.345 -21.977 3.148 1.00 92.94 188 GLN A N 1
ATOM 1485 C CA . GLN A 1 188 ? -11.510 -22.741 2.226 1.00 92.94 188 GLN A CA 1
ATOM 1486 C C . GLN A 1 188 ? -10.254 -21.942 1.878 1.00 92.94 188 GLN A C 1
ATOM 1488 O O . GLN A 1 188 ? -10.327 -20.767 1.519 1.00 92.94 188 GLN A O 1
ATOM 1493 N N . GLU A 1 189 ? -9.101 -22.609 1.898 1.00 90.12 189 GLU A N 1
ATOM 1494 C CA . GLU A 1 189 ? -7.800 -21.968 1.683 1.00 90.12 189 GLU A CA 1
ATOM 1495 C C . GLU A 1 189 ? -7.719 -21.194 0.357 1.00 90.12 189 GLU A C 1
ATOM 1497 O O . GLU A 1 189 ? -7.145 -20.110 0.306 1.00 90.12 189 GLU A O 1
ATOM 1502 N N . SER A 1 190 ? -8.330 -21.702 -0.717 1.00 89.94 190 SER A N 1
ATOM 1503 C CA . SER A 1 190 ? -8.369 -21.010 -2.011 1.00 89.94 190 SER A CA 1
ATOM 1504 C C . SER A 1 190 ? -9.178 -19.712 -1.973 1.00 89.94 190 SER A C 1
ATOM 1506 O O . SER A 1 190 ? -8.773 -18.729 -2.587 1.00 89.94 190 SER A O 1
ATOM 1508 N N . VAL A 1 191 ? -10.302 -19.696 -1.249 1.00 92.38 191 VAL A N 1
ATOM 1509 C CA . VAL A 1 191 ? -11.163 -18.510 -1.109 1.00 92.38 191 VAL A CA 1
ATOM 1510 C C . VAL A 1 191 ? -10.480 -17.489 -0.206 1.00 92.38 191 VAL A C 1
ATOM 1512 O O . VAL A 1 191 ? -10.362 -16.325 -0.581 1.00 92.38 191 VAL A O 1
ATOM 1515 N N . ARG A 1 192 ? -9.935 -17.941 0.929 1.00 91.62 192 ARG A N 1
ATOM 1516 C CA . ARG A 1 192 ? -9.159 -17.107 1.854 1.00 91.62 192 ARG A CA 1
ATOM 1517 C C . ARG A 1 192 ? -7.973 -16.439 1.157 1.00 91.62 192 ARG A C 1
ATOM 1519 O O . ARG A 1 192 ? -7.781 -15.238 1.309 1.00 91.62 192 ARG A O 1
ATOM 1526 N N . ARG A 1 193 ? -7.219 -17.179 0.336 1.00 90.31 193 ARG A N 1
ATOM 1527 C CA . ARG A 1 193 ? -6.118 -16.614 -0.461 1.00 90.31 193 ARG A CA 1
ATOM 1528 C C . ARG A 1 193 ? -6.582 -15.555 -1.452 1.00 90.31 193 ARG A C 1
ATOM 1530 O O . ARG A 1 193 ? -5.899 -14.546 -1.582 1.00 90.31 193 ARG A O 1
ATOM 1537 N N . GLU A 1 194 ? -7.710 -15.748 -2.135 1.00 91.56 194 GLU A N 1
ATOM 1538 C CA . GLU A 1 194 ? -8.231 -14.723 -3.053 1.00 91.56 194 GLU A CA 1
ATOM 1539 C C . GLU A 1 194 ? -8.698 -13.471 -2.297 1.00 91.56 194 GLU A C 1
ATOM 1541 O O . GLU A 1 194 ? -8.456 -12.358 -2.767 1.00 91.56 194 GLU A O 1
ATOM 1546 N N . VAL A 1 195 ? -9.300 -13.628 -1.111 1.00 94.06 195 VAL A N 1
ATOM 1547 C CA . VAL A 1 195 ? -9.664 -12.500 -0.236 1.00 94.06 195 VAL A CA 1
ATOM 1548 C C . VAL A 1 195 ? -8.414 -11.739 0.196 1.00 94.06 195 VAL A C 1
ATOM 1550 O O . VAL A 1 195 ? -8.324 -10.541 -0.060 1.00 94.06 195 VAL A O 1
ATOM 1553 N N . VAL A 1 196 ? -7.414 -12.425 0.757 1.00 94.19 196 VAL A N 1
ATOM 1554 C CA . VAL A 1 196 ? -6.140 -11.815 1.175 1.00 94.19 196 VAL A CA 1
ATOM 1555 C C . VAL A 1 196 ? -5.457 -11.114 0.000 1.00 94.19 196 VAL A C 1
ATOM 1557 O O . VAL A 1 196 ? -5.090 -9.949 0.106 1.00 94.19 196 VAL A O 1
ATOM 1560 N N . ALA A 1 197 ? -5.349 -11.772 -1.155 1.00 93.56 197 ALA A N 1
ATOM 1561 C CA . ALA A 1 197 ? -4.734 -11.186 -2.342 1.00 93.56 197 ALA A CA 1
ATOM 1562 C C . ALA A 1 197 ? -5.523 -9.983 -2.886 1.00 93.56 197 ALA A C 1
ATOM 1564 O O . ALA A 1 197 ? -4.954 -9.107 -3.544 1.00 93.56 197 ALA A O 1
ATOM 1565 N N . THR A 1 198 ? -6.840 -9.944 -2.671 1.00 95.50 198 THR A N 1
ATOM 1566 C CA . THR A 1 198 ? -7.679 -8.794 -3.021 1.00 95.50 198 THR A CA 1
ATOM 1567 C C . THR A 1 198 ? -7.421 -7.636 -2.074 1.00 95.50 198 THR A C 1
ATOM 1569 O O . THR A 1 198 ? -7.176 -6.537 -2.554 1.00 95.50 198 THR A O 1
ATOM 1572 N N . LEU A 1 199 ? -7.387 -7.877 -0.763 1.00 97.12 199 LEU A N 1
ATOM 1573 C CA . LEU A 1 199 ? -7.089 -6.844 0.229 1.00 97.12 199 LEU A CA 1
ATOM 1574 C C . LEU A 1 199 ? -5.680 -6.252 0.034 1.00 97.12 199 LEU A C 1
ATOM 1576 O O . LEU A 1 199 ? -5.548 -5.036 -0.016 1.00 97.12 199 LEU A O 1
ATOM 1580 N N . GLN A 1 200 ? -4.660 -7.085 -0.217 1.00 96.94 200 GLN A N 1
ATOM 1581 C CA . GLN A 1 200 ? -3.305 -6.627 -0.585 1.00 96.94 200 GLN A CA 1
ATOM 1582 C C . GLN A 1 200 ? -3.331 -5.735 -1.842 1.00 96.94 200 GLN A C 1
ATOM 1584 O O . GLN A 1 200 ? -2.717 -4.671 -1.894 1.00 96.94 200 GLN A O 1
ATOM 1589 N N . ALA A 1 201 ? -4.115 -6.111 -2.859 1.00 97.12 201 ALA A N 1
ATOM 1590 C CA . ALA A 1 201 ? -4.289 -5.265 -4.036 1.00 97.12 201 ALA A CA 1
ATOM 1591 C C . ALA A 1 201 ? -4.972 -3.923 -3.699 1.00 97.12 201 ALA A C 1
ATOM 1593 O O . ALA A 1 201 ? -4.587 -2.907 -4.271 1.00 97.12 201 ALA A O 1
ATOM 1594 N N . LEU A 1 202 ? -5.936 -3.885 -2.769 1.00 98.00 202 LEU A N 1
ATOM 1595 C CA . LEU A 1 202 ? -6.553 -2.632 -2.309 1.00 98.00 202 LEU A CA 1
ATOM 1596 C C . LEU A 1 202 ? -5.541 -1.728 -1.591 1.00 98.00 202 LEU A C 1
ATOM 1598 O O . LEU A 1 202 ? -5.513 -0.535 -1.896 1.00 98.00 202 LEU A O 1
ATOM 1602 N N . CYS A 1 203 ? -4.669 -2.281 -0.736 1.00 98.44 203 CYS A N 1
ATOM 1603 C CA . CYS A 1 203 ? -3.546 -1.534 -0.152 1.00 98.44 203 CYS A CA 1
ATOM 1604 C C . CYS A 1 203 ? -2.659 -0.941 -1.256 1.00 98.44 203 CYS A C 1
ATOM 1606 O O . CYS A 1 203 ? -2.379 0.253 -1.257 1.00 98.44 203 CYS A O 1
ATOM 1608 N N . GLY A 1 204 ? -2.312 -1.738 -2.274 1.00 98.00 204 GLY A N 1
ATOM 1609 C CA . GLY A 1 204 ? -1.480 -1.278 -3.389 1.00 98.00 204 GLY A CA 1
ATOM 1610 C C . GLY A 1 204 ? -2.122 -0.150 -4.204 1.00 98.00 204 GLY A C 1
ATOM 1611 O O . GLY A 1 204 ? -1.436 0.778 -4.630 1.00 98.00 204 GLY A O 1
ATOM 1612 N N . ILE A 1 205 ? -3.446 -0.188 -4.397 1.00 98.06 205 ILE A N 1
ATOM 1613 C CA . ILE A 1 205 ? -4.189 0.909 -5.035 1.00 98.06 205 ILE A CA 1
ATOM 1614 C C . ILE A 1 205 ? -4.135 2.171 -4.165 1.00 98.06 205 ILE A C 1
ATOM 1616 O O . ILE A 1 205 ? -3.884 3.253 -4.694 1.00 98.06 205 ILE A O 1
ATOM 1620 N N . ALA A 1 206 ? -4.358 2.049 -2.854 1.00 98.00 206 ALA A N 1
ATOM 1621 C CA . ALA A 1 206 ? -4.297 3.182 -1.933 1.00 98.00 206 ALA A CA 1
ATOM 1622 C C . ALA A 1 206 ? -2.890 3.808 -1.904 1.00 98.00 206 ALA A C 1
ATOM 1624 O O . ALA A 1 206 ? -2.756 5.024 -2.047 1.00 98.00 206 ALA A O 1
ATOM 1625 N N . GLU A 1 207 ? -1.835 2.994 -1.848 1.00 97.38 207 GLU A N 1
ATOM 1626 C CA . GLU A 1 207 ? -0.438 3.442 -1.902 1.00 97.38 207 GLU A CA 1
ATOM 1627 C C . GLU A 1 207 ? -0.051 4.158 -3.205 1.00 97.38 207 GLU A C 1
ATOM 1629 O O . GLU A 1 207 ? 0.900 4.943 -3.221 1.00 97.38 207 GLU A O 1
ATOM 1634 N N . ALA A 1 208 ? -0.752 3.883 -4.307 1.00 96.81 208 ALA A N 1
ATOM 1635 C CA . ALA A 1 208 ? -0.530 4.521 -5.603 1.00 96.81 208 ALA A CA 1
ATOM 1636 C C . ALA A 1 208 ? -1.271 5.862 -5.765 1.00 96.81 208 ALA A C 1
ATOM 1638 O O . ALA A 1 208 ? -1.260 6.450 -6.854 1.00 96.81 208 ALA A O 1
ATOM 1639 N N . THR A 1 209 ? -1.914 6.349 -4.700 1.00 95.12 209 THR A N 1
ATOM 1640 C CA . THR A 1 209 ? -2.599 7.642 -4.706 1.00 95.12 209 THR A CA 1
ATOM 1641 C C . THR A 1 209 ? -1.624 8.772 -5.011 1.00 95.12 209 THR A C 1
ATOM 1643 O O . THR A 1 209 ? -0.589 8.938 -4.367 1.00 95.12 209 THR A O 1
ATOM 1646 N N . GLN A 1 210 ? -2.006 9.588 -5.981 1.00 90.94 210 GLN A N 1
ATOM 1647 C CA . GLN A 1 210 ? -1.400 10.862 -6.320 1.00 90.94 210 GLN A CA 1
ATOM 1648 C C . GLN A 1 210 ? -2.504 11.912 -6.467 1.00 90.94 210 GLN A C 1
ATOM 1650 O O . GLN A 1 210 ? -3.679 11.585 -6.652 1.00 90.94 210 GLN A O 1
ATOM 1655 N N . VAL A 1 211 ? -2.123 13.189 -6.422 1.00 89.12 211 VAL A N 1
ATOM 1656 C CA . VAL A 1 211 ? -3.059 14.324 -6.518 1.00 89.12 211 VAL A CA 1
ATOM 1657 C C . VAL A 1 211 ? -3.954 14.227 -7.764 1.00 89.12 211 VAL A C 1
ATOM 1659 O O . VAL A 1 211 ? -5.136 14.537 -7.714 1.00 89.12 211 VAL A O 1
ATOM 1662 N N . ASP A 1 212 ? -3.420 13.719 -8.875 1.00 86.31 212 ASP A N 1
ATOM 1663 C CA . ASP A 1 212 ? -4.110 13.629 -10.166 1.00 86.31 212 ASP A CA 1
ATOM 1664 C C . ASP A 1 212 ? -5.015 12.395 -10.340 1.00 86.31 212 ASP A C 1
ATOM 1666 O O . ASP A 1 212 ? -5.748 12.306 -11.333 1.00 86.31 212 ASP A O 1
ATOM 1670 N N . ASN A 1 213 ? -4.957 11.421 -9.427 1.00 90.81 213 ASN A N 1
ATOM 1671 C CA . ASN A 1 213 ? -5.716 10.172 -9.526 1.00 90.81 213 ASN A CA 1
ATOM 1672 C C . ASN A 1 213 ? -6.598 9.882 -8.297 1.00 90.81 213 ASN A C 1
ATOM 1674 O O . ASN A 1 213 ? -7.484 9.029 -8.390 1.00 90.81 213 ASN A O 1
ATOM 1678 N N . VAL A 1 214 ? -6.437 10.623 -7.193 1.00 93.31 214 VAL A N 1
ATOM 1679 C CA . VAL A 1 214 ? -7.135 10.382 -5.919 1.00 93.31 214 VAL A CA 1
ATOM 1680 C C . VAL A 1 214 ? -8.656 10.320 -6.059 1.00 93.31 214 VAL A C 1
ATOM 1682 O O . VAL A 1 214 ? -9.289 9.435 -5.492 1.00 93.31 214 VAL A O 1
ATOM 1685 N N . ALA A 1 215 ? -9.261 11.184 -6.878 1.00 90.50 215 ALA A N 1
ATOM 1686 C CA . ALA A 1 215 ? -10.708 11.181 -7.088 1.00 90.50 215 ALA A CA 1
ATOM 1687 C C . ALA A 1 215 ? -11.200 9.878 -7.745 1.00 90.50 215 ALA A C 1
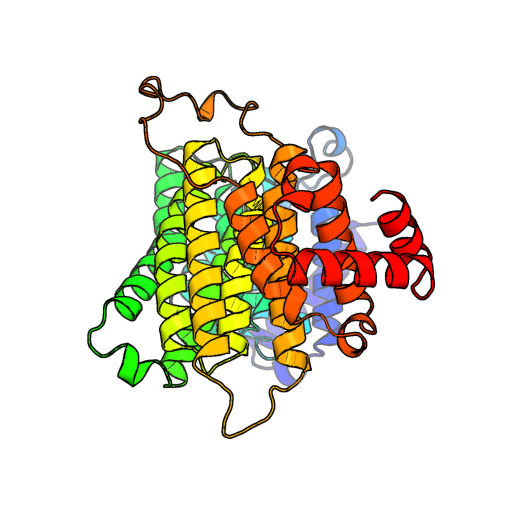ATOM 1689 O O . ALA A 1 215 ? -12.211 9.307 -7.326 1.00 90.50 215 ALA A O 1
ATOM 1690 N N . ALA A 1 216 ? -10.478 9.384 -8.753 1.00 91.00 216 ALA A N 1
ATOM 1691 C CA . ALA A 1 216 ? -10.812 8.139 -9.438 1.00 91.00 216 ALA A CA 1
ATOM 1692 C C . ALA A 1 216 ? -10.574 6.929 -8.524 1.00 91.00 216 ALA A C 1
ATOM 1694 O O . ALA A 1 216 ? -11.448 6.069 -8.409 1.00 91.00 216 ALA A O 1
ATOM 1695 N N . LEU A 1 217 ? -9.433 6.896 -7.826 1.00 94.94 217 LEU A N 1
ATOM 1696 C CA . LEU A 1 217 ? -9.072 5.782 -6.950 1.00 94.94 217 LEU A CA 1
ATOM 1697 C C . LEU A 1 217 ? -9.971 5.699 -5.714 1.00 94.94 217 LEU A C 1
ATOM 1699 O O . LEU A 1 217 ? -10.431 4.608 -5.395 1.00 94.94 217 LEU A O 1
ATOM 1703 N N . PHE A 1 218 ? -10.305 6.821 -5.069 1.00 95.69 218 PHE A N 1
ATOM 1704 C CA . PHE A 1 218 ? -11.246 6.818 -3.945 1.00 95.69 218 PHE A CA 1
ATOM 1705 C C . PHE A 1 218 ? -12.635 6.339 -4.379 1.00 95.69 218 PHE A C 1
ATOM 1707 O O . PHE A 1 218 ? -13.216 5.481 -3.723 1.00 95.69 218 PHE A O 1
ATOM 1714 N N . SER A 1 219 ? -13.140 6.816 -5.529 1.00 93.56 219 SER A N 1
ATOM 1715 C CA . SER A 1 219 ? -14.428 6.334 -6.069 1.00 93.56 219 SER A CA 1
ATOM 1716 C C . SER A 1 219 ? -14.401 4.829 -6.338 1.00 93.56 219 SER A C 1
ATOM 1718 O O . SER A 1 219 ? -15.417 4.157 -6.212 1.00 93.56 219 SER A O 1
ATOM 1720 N N . PHE A 1 220 ? -13.241 4.285 -6.715 1.00 94.31 220 PHE A N 1
ATOM 1721 C CA . PHE A 1 220 ? -13.087 2.849 -6.883 1.00 94.31 220 PHE A CA 1
ATOM 1722 C C . PHE A 1 220 ? -13.070 2.111 -5.543 1.00 94.31 220 PHE A C 1
ATOM 1724 O O . PHE A 1 220 ? -13.731 1.084 -5.439 1.00 94.31 220 PHE A O 1
ATOM 1731 N N . LEU A 1 221 ? -12.315 2.607 -4.557 1.00 96.44 221 LEU A N 1
ATOM 1732 C CA . LEU A 1 221 ? -12.046 1.951 -3.273 1.00 96.44 221 LEU A CA 1
ATOM 1733 C C . LEU A 1 221 ? -13.231 1.993 -2.305 1.00 96.44 221 LEU A C 1
ATOM 1735 O O . LEU A 1 221 ? -13.450 1.010 -1.598 1.00 96.44 221 LEU A O 1
ATOM 1739 N N . VAL A 1 222 ? -14.014 3.076 -2.289 1.00 92.62 222 VAL A N 1
ATOM 1740 C CA . VAL A 1 222 ? -15.159 3.228 -1.374 1.00 92.62 222 VAL A CA 1
ATOM 1741 C C . VAL A 1 222 ? -16.183 2.096 -1.541 1.00 92.62 222 VAL A C 1
ATOM 1743 O O . VAL A 1 222 ? -16.677 1.555 -0.549 1.00 92.62 222 VAL A O 1
ATOM 1746 N N . ASP A 1 223 ? -16.396 1.629 -2.779 1.00 90.69 223 ASP A N 1
ATOM 1747 C CA . ASP A 1 223 ? -17.241 0.469 -3.090 1.00 90.69 223 ASP A CA 1
ATOM 1748 C C . ASP A 1 223 ? -16.763 -0.798 -2.347 1.00 90.69 223 ASP A C 1
ATOM 1750 O O . ASP A 1 223 ? -17.573 -1.589 -1.854 1.00 90.69 223 ASP A O 1
ATOM 1754 N N . PHE A 1 224 ? -15.444 -0.990 -2.221 1.00 94.81 224 PHE A N 1
ATOM 1755 C CA . PHE A 1 224 ? -14.853 -2.149 -1.547 1.00 94.81 224 PHE A CA 1
ATOM 1756 C C . PHE A 1 224 ? -14.885 -2.023 -0.031 1.00 94.81 224 PHE A C 1
ATOM 1758 O O . PHE A 1 224 ? -15.080 -3.043 0.625 1.00 94.81 224 PHE A O 1
ATOM 1765 N N . LEU A 1 225 ? -14.749 -0.816 0.532 1.00 94.69 225 LEU A N 1
ATOM 1766 C CA . LEU A 1 225 ? -14.789 -0.610 1.987 1.00 94.69 225 LEU A CA 1
ATOM 1767 C C . LEU A 1 225 ? -16.087 -1.166 2.588 1.00 94.69 225 LEU A C 1
ATOM 1769 O O . LEU A 1 225 ? -16.054 -1.875 3.594 1.00 94.69 225 LEU A O 1
ATOM 1773 N N . SER A 1 226 ? -17.220 -0.953 1.912 1.00 89.31 226 SER A N 1
ATOM 1774 C CA . SER A 1 226 ? -18.507 -1.539 2.313 1.00 89.31 226 SER A CA 1
ATOM 1775 C C . SER A 1 226 ? -18.493 -3.079 2.306 1.00 89.31 226 SER A C 1
ATOM 1777 O O . SER A 1 226 ? -19.021 -3.733 3.208 1.00 89.31 226 SER A O 1
ATOM 1779 N N . GLY A 1 227 ? -17.838 -3.682 1.310 1.00 91.44 227 GLY A N 1
ATOM 1780 C CA . GLY A 1 227 ? -17.643 -5.125 1.216 1.00 91.44 227 GLY A CA 1
ATOM 1781 C C . GLY A 1 227 ? -16.701 -5.668 2.292 1.00 91.44 227 GLY A C 1
ATOM 1782 O O . GLY A 1 227 ? -16.971 -6.735 2.841 1.00 91.44 227 GLY A O 1
ATOM 1783 N N . CYS A 1 228 ? -15.650 -4.924 2.638 1.00 94.81 228 CYS A N 1
ATOM 1784 C CA . CYS A 1 228 ? -14.692 -5.266 3.686 1.00 94.81 228 CYS A CA 1
ATOM 1785 C C . CYS A 1 228 ? -15.344 -5.356 5.072 1.00 94.81 228 CYS A C 1
ATOM 1787 O O . CYS A 1 228 ? -14.995 -6.244 5.845 1.00 94.81 228 CYS A O 1
ATOM 1789 N N . ILE A 1 229 ? -16.344 -4.517 5.364 1.00 92.88 229 ILE A N 1
ATOM 1790 C CA . ILE A 1 229 ? -17.120 -4.608 6.612 1.00 92.88 229 ILE A CA 1
ATOM 1791 C C . ILE A 1 229 ? -17.815 -5.977 6.712 1.00 92.88 229 ILE A C 1
ATOM 1793 O O . ILE A 1 229 ? -17.735 -6.635 7.747 1.00 92.88 229 ILE A O 1
ATOM 1797 N N . ARG A 1 230 ? -18.421 -6.467 5.619 1.00 90.50 230 ARG A N 1
ATOM 1798 C CA . ARG A 1 230 ? -19.015 -7.821 5.576 1.00 90.50 230 ARG A CA 1
ATOM 1799 C C . ARG A 1 230 ? -17.962 -8.920 5.700 1.00 90.50 230 ARG A C 1
ATOM 1801 O O . ARG A 1 230 ? -18.203 -9.922 6.366 1.00 90.50 230 ARG A O 1
ATOM 1808 N N . LEU A 1 231 ? -16.795 -8.745 5.075 1.00 93.12 231 LEU A N 1
ATOM 1809 C CA . LEU A 1 231 ? -15.688 -9.693 5.226 1.00 93.12 231 LEU A CA 1
ATOM 1810 C C . LEU A 1 231 ? -15.236 -9.799 6.685 1.00 93.12 231 LEU A C 1
ATOM 1812 O O . LEU A 1 231 ? -14.991 -10.906 7.152 1.00 93.12 231 LEU A O 1
ATOM 1816 N N . MET A 1 232 ? -15.187 -8.685 7.419 1.00 92.44 232 MET A N 1
ATOM 1817 C CA . MET A 1 232 ? -14.815 -8.684 8.835 1.00 92.44 232 MET A CA 1
ATOM 1818 C C . MET A 1 232 ? -15.814 -9.464 9.702 1.00 92.44 232 MET A C 1
ATOM 1820 O O . MET A 1 232 ? -15.408 -10.103 10.669 1.00 92.44 232 MET A O 1
ATOM 1824 N N . GLU A 1 233 ? -17.106 -9.462 9.355 1.00 90.12 233 GLU A N 1
ATOM 1825 C CA . GLU A 1 233 ? -18.105 -10.311 10.023 1.00 90.12 233 GLU A CA 1
ATOM 1826 C C . GLU A 1 233 ? -17.892 -11.804 9.731 1.00 90.12 233 GLU A C 1
ATOM 1828 O O . GLU A 1 233 ? -18.020 -12.625 10.634 1.00 90.12 233 GLU A O 1
ATOM 1833 N N . VAL A 1 234 ? -17.549 -12.166 8.490 1.00 91.50 234 VAL A N 1
ATOM 1834 C CA . VAL A 1 234 ? -17.365 -13.571 8.072 1.00 91.50 234 VAL A CA 1
ATOM 1835 C C . VAL A 1 234 ? -16.045 -14.167 8.576 1.00 91.50 234 VAL A C 1
ATOM 1837 O O . VAL A 1 234 ? -15.988 -15.352 8.902 1.00 91.50 234 VAL A O 1
ATOM 1840 N N . TYR A 1 235 ? -14.983 -13.363 8.640 1.00 91.19 235 TYR A N 1
ATOM 1841 C CA . TYR A 1 235 ? -13.639 -13.776 9.058 1.00 91.19 235 TYR A CA 1
ATOM 1842 C C . TYR A 1 235 ? -13.324 -13.401 10.514 1.00 91.19 235 TYR A C 1
ATOM 1844 O O . TYR A 1 235 ? -12.161 -13.211 10.862 1.00 91.19 235 TYR A O 1
ATOM 1852 N N . SER A 1 236 ? -14.339 -13.334 11.385 1.00 88.50 236 SER A N 1
ATOM 1853 C CA . SER A 1 236 ? -14.188 -12.948 12.799 1.00 88.50 236 SER A CA 1
ATOM 1854 C C . SER A 1 236 ? -13.193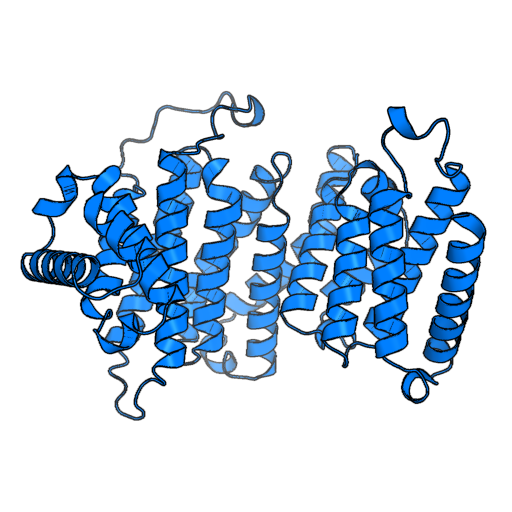 -13.808 13.591 1.00 88.50 236 SER A C 1
ATOM 1856 O O . SER A 1 236 ? -12.645 -13.347 14.589 1.00 88.50 236 SER A O 1
ATOM 1858 N N . ASP A 1 237 ? -12.947 -15.042 13.144 1.00 84.62 237 ASP A N 1
ATOM 1859 C CA . ASP A 1 237 ? -12.034 -15.995 13.786 1.00 84.62 237 ASP A CA 1
ATOM 1860 C C . ASP A 1 237 ? -10.653 -16.071 13.101 1.00 84.62 237 ASP A C 1
ATOM 1862 O O . ASP A 1 237 ? -9.839 -16.930 13.432 1.00 84.62 237 ASP A O 1
ATOM 1866 N N . THR A 1 238 ? -10.375 -15.207 12.116 1.00 88.94 238 THR A N 1
ATOM 1867 C CA . THR A 1 238 ? -9.112 -15.195 11.355 1.00 88.94 238 THR A CA 1
ATOM 1868 C C . THR A 1 238 ? -8.360 -13.873 11.570 1.00 88.94 238 THR A C 1
ATOM 1870 O O . THR A 1 238 ? -8.578 -12.926 10.810 1.00 88.94 238 THR A O 1
ATOM 1873 N N . PRO A 1 239 ? -7.453 -13.789 12.567 1.00 88.88 239 PRO A N 1
ATOM 1874 C CA . PRO A 1 239 ? -6.826 -12.527 12.975 1.00 88.88 239 PRO A CA 1
ATOM 1875 C C . PRO A 1 239 ? -6.035 -11.866 11.841 1.00 88.88 239 PRO A C 1
ATOM 1877 O O . PRO A 1 239 ? -6.219 -10.687 11.581 1.00 88.88 239 PRO A O 1
ATOM 1880 N N . GLU A 1 240 ? -5.259 -12.635 11.072 1.00 90.69 240 GLU A N 1
ATOM 1881 C CA . GLU A 1 240 ? -4.492 -12.125 9.923 1.00 90.69 240 GLU A CA 1
ATOM 1882 C C . GLU A 1 240 ? -5.377 -11.419 8.878 1.00 90.69 240 GLU A C 1
ATOM 1884 O O . GLU A 1 240 ? -4.979 -10.427 8.273 1.00 90.69 240 GLU A O 1
ATOM 1889 N N . THR A 1 241 ? -6.597 -11.925 8.654 1.00 93.25 241 THR A N 1
ATOM 1890 C CA . THR A 1 241 ? -7.535 -11.324 7.693 1.00 93.25 241 THR A CA 1
ATOM 1891 C C . THR A 1 241 ? -8.204 -10.084 8.275 1.00 93.25 241 THR A C 1
ATOM 1893 O O . THR A 1 241 ? -8.370 -9.105 7.555 1.00 93.25 241 THR A O 1
ATOM 1896 N N . ILE A 1 242 ? -8.550 -10.092 9.566 1.00 93.62 242 ILE A N 1
ATOM 1897 C CA . ILE A 1 242 ? -9.058 -8.905 10.273 1.00 93.62 242 ILE A CA 1
ATOM 1898 C C . ILE A 1 242 ? -8.025 -7.783 10.214 1.00 93.62 242 ILE A C 1
ATOM 1900 O O . ILE A 1 242 ? -8.363 -6.674 9.804 1.00 93.62 242 ILE A O 1
ATOM 1904 N N . ASN A 1 243 ? -6.776 -8.094 10.553 1.00 94.56 243 ASN A N 1
ATOM 1905 C CA . ASN A 1 243 ? -5.672 -7.149 10.562 1.00 94.56 243 ASN A CA 1
ATOM 1906 C C . ASN A 1 243 ? -5.494 -6.488 9.189 1.00 94.56 243 ASN A C 1
ATOM 1908 O O . ASN A 1 243 ? -5.533 -5.265 9.079 1.00 94.56 243 ASN A O 1
ATOM 1912 N N . LEU A 1 244 ? -5.455 -7.296 8.127 1.00 96.56 244 LEU A N 1
ATOM 1913 C CA . LEU A 1 244 ? -5.342 -6.808 6.755 1.00 96.56 244 LEU A CA 1
ATOM 1914 C C . LEU A 1 244 ? -6.570 -5.998 6.295 1.00 96.56 244 LEU A C 1
ATOM 1916 O O . LEU A 1 244 ? -6.437 -5.059 5.515 1.00 96.56 244 LEU A O 1
ATOM 1920 N N . ILE A 1 245 ? -7.779 -6.323 6.768 1.00 97.50 245 ILE A N 1
ATOM 1921 C CA . ILE A 1 245 ? -8.956 -5.484 6.502 1.00 97.50 245 ILE A CA 1
ATOM 1922 C C . ILE A 1 245 ? -8.775 -4.105 7.146 1.00 97.50 245 ILE A C 1
ATOM 1924 O O . ILE A 1 245 ? -9.054 -3.105 6.491 1.00 97.50 245 ILE A O 1
ATOM 1928 N N . ILE A 1 246 ? -8.311 -4.033 8.398 1.00 97.50 246 ILE A N 1
ATOM 1929 C CA . ILE A 1 246 ? -8.051 -2.751 9.072 1.00 97.50 246 ILE A CA 1
ATOM 1930 C C . ILE A 1 246 ? -6.947 -1.985 8.328 1.00 97.50 246 ILE A C 1
ATOM 1932 O O . ILE A 1 246 ? -7.100 -0.789 8.090 1.00 97.50 246 ILE A O 1
ATOM 1936 N N . GLU A 1 247 ? -5.890 -2.673 7.890 1.00 97.94 247 GLU A N 1
ATOM 1937 C CA . GLU A 1 247 ? -4.782 -2.102 7.115 1.00 97.94 247 GLU A CA 1
ATOM 1938 C C . GLU A 1 247 ? -5.263 -1.424 5.821 1.00 97.94 247 GLU A C 1
ATOM 1940 O O . GLU A 1 247 ? -4.851 -0.303 5.533 1.00 97.94 247 GLU A O 1
ATOM 1945 N N . VAL A 1 248 ? -6.221 -2.016 5.091 1.00 98.44 248 VAL A N 1
ATOM 1946 C CA . VAL A 1 248 ? -6.829 -1.363 3.913 1.00 98.44 248 VAL A CA 1
ATOM 1947 C C . VAL A 1 248 ? -7.439 -0.007 4.280 1.00 98.44 248 VAL A C 1
ATOM 1949 O O . VAL A 1 248 ? -7.243 0.971 3.560 1.00 98.44 248 VAL A O 1
ATOM 1952 N N . PHE A 1 249 ? -8.170 0.086 5.393 1.00 98.50 249 PHE A N 1
ATOM 1953 C CA . PHE A 1 249 ? -8.755 1.358 5.832 1.00 98.50 249 PHE A CA 1
ATOM 1954 C C . PHE A 1 249 ? -7.686 2.355 6.282 1.00 98.50 249 PHE A C 1
ATOM 1956 O O . PHE A 1 249 ? -7.816 3.545 5.989 1.00 98.50 249 PHE A O 1
ATOM 1963 N N . VAL A 1 250 ? -6.637 1.879 6.960 1.00 98.25 250 VAL A N 1
ATOM 1964 C CA . VAL A 1 250 ? -5.481 2.698 7.353 1.00 98.25 250 VAL A CA 1
ATOM 1965 C C . VAL A 1 250 ? -4.829 3.311 6.121 1.00 98.25 250 VAL A C 1
ATOM 1967 O O . VAL A 1 250 ? -4.677 4.529 6.084 1.00 98.25 250 VAL A O 1
ATOM 1970 N N . GLU A 1 251 ? -4.518 2.516 5.096 1.00 98.19 251 GLU A N 1
ATOM 1971 C CA . GLU A 1 251 ? -3.880 3.005 3.869 1.00 98.19 251 GLU A CA 1
ATOM 1972 C C . GLU A 1 251 ? -4.771 3.993 3.110 1.00 98.19 251 GLU A C 1
ATOM 1974 O O . GLU A 1 251 ? -4.308 5.053 2.683 1.00 98.19 251 GLU A O 1
ATOM 1979 N N . VAL A 1 252 ? -6.074 3.715 2.988 1.00 98.00 252 VAL A N 1
ATOM 1980 C CA . VAL A 1 252 ? -7.010 4.653 2.345 1.00 98.00 252 VAL A CA 1
ATOM 1981 C C . VAL A 1 252 ? -7.070 5.976 3.105 1.00 98.00 252 VAL A C 1
ATOM 1983 O O . VAL A 1 252 ? -6.939 7.038 2.494 1.00 98.00 252 VAL A O 1
ATOM 1986 N N . ALA A 1 253 ? -7.224 5.936 4.430 1.00 97.25 253 ALA A N 1
ATOM 1987 C CA . ALA A 1 253 ? -7.240 7.142 5.247 1.00 97.25 253 ALA A CA 1
ATOM 1988 C C . ALA A 1 253 ? -5.915 7.900 5.128 1.00 97.25 253 ALA A C 1
ATOM 1990 O O . ALA A 1 253 ? -5.917 9.078 4.790 1.00 97.25 253 ALA A O 1
ATOM 1991 N N . HIS A 1 254 ? -4.789 7.218 5.322 1.00 96.06 254 HIS A N 1
ATOM 1992 C CA . HIS A 1 254 ? -3.458 7.807 5.302 1.00 96.06 254 HIS A CA 1
ATOM 1993 C C . HIS A 1 254 ? -3.119 8.487 3.968 1.00 96.06 254 HIS A C 1
ATOM 1995 O O . HIS A 1 254 ? -2.552 9.580 3.954 1.00 96.06 254 HIS A O 1
ATOM 2001 N N . LYS A 1 255 ? -3.457 7.853 2.837 1.00 96.12 255 LYS A N 1
ATOM 2002 C CA . LYS A 1 255 ? -3.064 8.334 1.505 1.00 96.12 255 LYS A CA 1
ATOM 2003 C C . LYS A 1 255 ? -4.066 9.295 0.873 1.00 96.12 255 LYS A C 1
ATOM 2005 O O . LYS A 1 255 ? -3.669 10.063 -0.001 1.00 96.12 255 LYS A O 1
ATOM 2010 N N . GLN A 1 256 ? -5.346 9.244 1.256 1.00 95.75 256 GLN A N 1
ATOM 2011 C CA . GLN A 1 256 ? -6.410 9.935 0.513 1.00 95.75 256 GLN A CA 1
ATOM 2012 C C . GLN A 1 256 ? -7.110 11.041 1.307 1.00 95.75 256 GLN A C 1
ATOM 2014 O O . GLN A 1 256 ? -7.466 12.045 0.694 1.00 95.75 256 GLN A O 1
ATOM 2019 N N . ILE A 1 257 ? -7.286 10.924 2.634 1.00 94.56 257 ILE A N 1
ATOM 2020 C CA . ILE A 1 257 ? -8.198 11.793 3.415 1.00 94.56 257 ILE A CA 1
ATOM 2021 C C . ILE A 1 257 ? -7.935 13.301 3.251 1.00 94.56 257 ILE A C 1
ATOM 2023 O O . ILE A 1 257 ? -8.880 14.093 3.167 1.00 94.56 257 ILE A O 1
ATOM 2027 N N . CYS A 1 258 ? -6.664 13.698 3.157 1.00 92.69 258 CYS A N 1
ATOM 2028 C CA . CYS A 1 258 ? -6.248 15.093 3.025 1.00 92.69 258 CYS A CA 1
ATOM 2029 C C . CYS A 1 258 ? -6.626 15.709 1.669 1.00 92.69 258 CYS A C 1
ATOM 2031 O O . CYS A 1 258 ? -6.697 16.926 1.564 1.00 92.69 258 CYS A O 1
ATOM 2033 N N . TYR A 1 259 ? -6.922 14.902 0.649 1.00 91.50 259 TYR A N 1
ATOM 2034 C CA . TYR A 1 259 ? -7.334 15.369 -0.680 1.00 91.50 259 TYR A CA 1
ATOM 2035 C C . TYR A 1 259 ? -8.849 15.289 -0.916 1.00 91.50 259 TYR A C 1
ATOM 2037 O O . TYR A 1 259 ? -9.341 15.766 -1.936 1.00 91.50 259 TYR A O 1
ATOM 2045 N N . LEU A 1 260 ? -9.605 14.647 -0.021 1.00 91.81 260 LEU A N 1
ATOM 2046 C CA . LEU A 1 260 ? -11.046 14.450 -0.195 1.00 91.81 260 LEU A CA 1
ATOM 2047 C C . LEU A 1 260 ? -11.828 15.691 0.243 1.00 91.81 260 LEU A C 1
ATOM 2049 O O . LEU A 1 260 ? -11.567 16.227 1.309 1.00 91.81 260 LEU A O 1
ATOM 2053 N N . GLY A 1 261 ? -12.826 16.124 -0.526 1.00 89.56 261 GLY A N 1
ATOM 2054 C CA . GLY A 1 261 ? -13.792 17.128 -0.056 1.00 89.56 261 GLY A CA 1
ATOM 2055 C C . GLY A 1 261 ? -14.754 16.576 1.006 1.00 89.56 261 GLY A C 1
ATOM 2056 O O . GLY A 1 261 ? -14.845 15.361 1.194 1.00 89.56 261 GLY A O 1
ATOM 2057 N N . GLU A 1 262 ? -15.526 17.459 1.647 1.00 87.69 262 GLU A N 1
ATOM 2058 C CA . GLU A 1 262 ? -16.403 17.144 2.792 1.00 87.69 262 GLU A CA 1
ATOM 2059 C C . GLU A 1 262 ? -17.284 15.899 2.594 1.00 87.69 262 GLU A C 1
ATOM 2061 O O . GLU A 1 262 ? -17.282 15.003 3.437 1.00 87.69 262 GLU A O 1
ATOM 2066 N N . THR A 1 263 ? -17.997 15.795 1.466 1.00 89.69 263 THR A N 1
ATOM 2067 C CA . THR A 1 263 ? -18.902 14.665 1.191 1.00 89.69 263 THR A CA 1
ATOM 2068 C C . THR A 1 263 ? -18.164 13.327 1.174 1.00 89.69 263 THR A C 1
ATOM 2070 O O . THR A 1 263 ? -18.594 12.369 1.808 1.00 89.69 263 THR A O 1
ATOM 2073 N N . ARG A 1 264 ? -17.015 13.268 0.491 1.00 91.31 264 ARG A N 1
ATOM 2074 C CA . ARG A 1 264 ? -16.213 12.040 0.364 1.00 91.31 264 ARG A CA 1
ATOM 2075 C C . ARG A 1 264 ? -15.498 11.696 1.668 1.00 91.31 264 ARG A C 1
ATOM 2077 O O . ARG A 1 264 ? -15.376 10.524 2.008 1.00 91.31 264 ARG A O 1
ATOM 2084 N N . SER A 1 265 ? -15.060 12.704 2.424 1.00 93.12 265 SER A N 1
ATOM 2085 C CA . SER A 1 265 ? -14.555 12.497 3.782 1.00 93.12 265 SER A CA 1
ATOM 2086 C C . SER A 1 265 ? -15.634 11.912 4.694 1.00 93.12 265 SER A C 1
ATOM 2088 O O . SER A 1 265 ? -15.339 10.968 5.419 1.00 93.12 265 SER A O 1
ATOM 2090 N N . SER A 1 266 ? -16.881 12.394 4.609 1.00 92.06 266 SER A N 1
ATOM 2091 C CA . SER A 1 266 ? -18.015 11.833 5.359 1.00 92.06 266 SER A CA 1
ATOM 2092 C C . SER A 1 266 ? -18.248 10.358 5.025 1.00 92.06 266 SER A C 1
ATOM 2094 O O . SER A 1 266 ? -18.404 9.554 5.938 1.00 92.06 266 SER A O 1
ATOM 2096 N N . GLU A 1 267 ? -18.211 9.974 3.744 1.00 93.75 267 GLU A N 1
ATOM 2097 C CA . GLU A 1 267 ? -18.332 8.565 3.329 1.00 93.75 267 GLU A CA 1
ATOM 2098 C C . GLU A 1 267 ? -17.236 7.686 3.952 1.00 93.75 267 GLU A C 1
ATOM 2100 O O . GLU A 1 267 ? -17.510 6.589 4.447 1.00 93.75 267 GLU A O 1
ATOM 2105 N N . LEU A 1 268 ? -15.992 8.177 3.981 1.00 95.94 268 LEU A N 1
ATOM 2106 C CA . LEU A 1 268 ? -14.885 7.462 4.612 1.00 95.94 268 LEU A CA 1
ATOM 2107 C C . LEU A 1 268 ? -15.058 7.377 6.137 1.00 95.94 268 LEU A C 1
ATOM 2109 O O . LEU A 1 268 ? -14.837 6.313 6.712 1.00 95.94 268 LEU A O 1
ATOM 2113 N N . TYR A 1 269 ? -15.494 8.454 6.796 1.00 95.50 269 TYR A N 1
ATOM 2114 C CA . TYR A 1 269 ? -15.779 8.454 8.234 1.00 95.50 269 TYR A CA 1
ATOM 2115 C C . TYR A 1 269 ? -16.880 7.454 8.599 1.00 95.50 269 TYR A C 1
ATOM 2117 O O . TYR A 1 269 ? -16.725 6.697 9.559 1.00 95.50 269 TYR A O 1
ATOM 2125 N N . GLU A 1 270 ? -17.957 7.393 7.816 1.00 95.50 270 GLU A N 1
ATOM 2126 C CA . GLU A 1 270 ? -19.034 6.415 7.992 1.00 95.50 270 GLU A CA 1
ATOM 2127 C C . GLU A 1 270 ? -18.526 4.977 7.845 1.00 95.50 270 GLU A C 1
ATOM 2129 O O . GLU A 1 270 ? -18.818 4.128 8.693 1.00 95.50 270 GLU A O 1
ATOM 2134 N N . ALA A 1 271 ? -17.714 4.708 6.819 1.00 96.38 271 ALA A N 1
ATOM 2135 C CA . ALA A 1 271 ? -17.129 3.390 6.600 1.00 96.38 271 ALA A CA 1
ATOM 2136 C C . ALA A 1 271 ? -16.184 2.981 7.748 1.00 96.38 271 ALA A C 1
ATOM 2138 O O . ALA A 1 271 ? -16.278 1.860 8.253 1.00 96.38 271 ALA A O 1
ATOM 2139 N N . CYS A 1 272 ? -15.314 3.888 8.204 1.00 97.31 272 CYS A N 1
ATOM 2140 C CA . CYS A 1 272 ? -14.422 3.664 9.346 1.00 97.31 272 CYS A CA 1
ATOM 2141 C C . CYS A 1 272 ? -15.202 3.420 10.644 1.00 97.31 272 CYS A C 1
ATOM 2143 O O . CYS A 1 272 ? -14.858 2.529 11.419 1.00 97.31 272 CYS A O 1
ATOM 2145 N N . LEU A 1 273 ? -16.277 4.174 10.890 1.00 96.00 273 LEU A N 1
ATOM 2146 C CA . LEU A 1 273 ? -17.121 3.972 12.066 1.00 96.00 273 LEU A CA 1
ATOM 2147 C C . LEU A 1 273 ? -17.789 2.594 12.041 1.00 96.00 273 LEU A C 1
ATOM 2149 O O . LEU A 1 273 ? -17.772 1.886 13.049 1.00 96.00 273 LEU A O 1
ATOM 2153 N N . ALA A 1 274 ? -18.348 2.196 10.897 1.00 96.25 274 ALA A N 1
ATOM 2154 C CA . ALA A 1 274 ? -18.976 0.889 10.730 1.00 96.25 274 ALA A CA 1
ATOM 2155 C C . ALA A 1 274 ? -17.970 -0.262 10.912 1.00 96.25 274 ALA A C 1
ATOM 2157 O O . ALA A 1 274 ? -18.275 -1.241 11.596 1.00 96.25 274 ALA A O 1
ATOM 2158 N N . LEU A 1 275 ? -16.749 -0.116 10.385 1.00 96.75 275 LEU A N 1
ATOM 2159 C CA . LEU A 1 275 ? -15.644 -1.050 10.617 1.00 96.75 275 LEU A CA 1
ATOM 2160 C C . LEU A 1 275 ? -15.366 -1.229 12.117 1.00 96.75 275 LEU A C 1
ATOM 2162 O O . LEU A 1 275 ? -15.372 -2.351 12.623 1.00 96.75 275 LEU A O 1
ATOM 2166 N N . LEU A 1 276 ? -15.167 -0.123 12.841 1.00 95.38 276 LEU A N 1
ATOM 2167 C CA . LEU A 1 276 ? -14.871 -0.141 14.275 1.00 95.38 276 LEU A CA 1
ATOM 2168 C C . LEU A 1 276 ? -16.016 -0.750 15.096 1.00 95.38 276 LEU A C 1
ATOM 2170 O O . LEU A 1 276 ? -15.771 -1.473 16.063 1.00 95.38 276 LEU A O 1
ATOM 2174 N N . GLN A 1 277 ? -17.268 -0.496 14.708 1.00 94.38 277 GLN A N 1
ATOM 2175 C CA . GLN A 1 277 ? -18.447 -1.093 15.342 1.00 94.38 277 GLN A CA 1
ATOM 2176 C C . GLN A 1 277 ? -18.481 -2.616 15.169 1.00 94.38 277 GLN A C 1
ATOM 2178 O O . GLN A 1 277 ? -18.728 -3.337 16.142 1.00 94.38 277 GLN A O 1
ATOM 2183 N N . VAL A 1 278 ? -18.211 -3.112 13.957 1.00 93.88 278 VAL A N 1
ATOM 2184 C CA . VAL A 1 278 ? -18.148 -4.553 13.673 1.00 93.88 278 VAL A CA 1
ATOM 2185 C C . VAL A 1 278 ? -16.984 -5.203 14.418 1.00 93.88 278 VAL A C 1
ATOM 2187 O O . VAL A 1 278 ? -17.193 -6.207 15.100 1.00 93.88 278 VAL A O 1
ATOM 2190 N N . TYR A 1 279 ? -15.796 -4.596 14.392 1.00 92.38 279 TYR A N 1
ATOM 2191 C CA . TYR A 1 279 ? -14.642 -5.074 15.154 1.00 92.38 279 TYR A CA 1
ATOM 2192 C C . TYR A 1 279 ? -14.961 -5.183 16.654 1.00 92.38 279 TYR A C 1
ATOM 2194 O O . TYR A 1 279 ? -14.789 -6.241 17.263 1.00 92.38 279 TYR A O 1
ATOM 2202 N N . ALA A 1 280 ? -15.512 -4.124 17.259 1.00 89.69 280 ALA A N 1
ATOM 2203 C CA . ALA A 1 280 ? -15.869 -4.122 18.677 1.00 89.69 280 ALA A CA 1
ATOM 2204 C C . ALA A 1 280 ? -16.926 -5.185 19.018 1.00 89.69 280 ALA A C 1
ATOM 2206 O O . ALA A 1 280 ? -16.852 -5.823 20.072 1.00 89.69 280 ALA A O 1
ATOM 2207 N N . LYS A 1 281 ? -17.910 -5.395 18.136 1.00 89.94 281 LYS A N 1
ATOM 2208 C CA . LYS A 1 281 ? -18.932 -6.438 18.288 1.00 89.94 281 LYS A CA 1
ATOM 2209 C C . LYS A 1 281 ? -18.314 -7.836 18.236 1.00 89.94 281 LYS A C 1
ATOM 2211 O O . LYS A 1 281 ? -18.647 -8.663 19.088 1.00 89.94 281 LYS A O 1
ATOM 2216 N N . ASN A 1 282 ? -17.410 -8.097 17.296 1.00 85.62 282 ASN A N 1
ATOM 2217 C CA . ASN A 1 282 ? -16.748 -9.395 17.141 1.00 85.62 282 ASN A CA 1
ATOM 2218 C C . ASN A 1 282 ? -15.861 -9.712 18.351 1.00 85.62 282 ASN A C 1
ATOM 2220 O O . ASN A 1 282 ? -15.970 -10.790 18.930 1.00 85.62 282 ASN A O 1
ATOM 2224 N N . THR A 1 283 ? -15.099 -8.729 18.831 1.00 79.38 283 THR A N 1
ATOM 2225 C CA . THR A 1 283 ? -14.239 -8.872 20.016 1.00 79.38 283 THR A CA 1
ATOM 2226 C C . THR A 1 283 ? -15.037 -9.091 21.309 1.00 79.38 283 THR A C 1
ATOM 2228 O O . THR A 1 283 ? -14.590 -9.814 22.196 1.00 79.38 283 THR A O 1
ATOM 2231 N N . ARG A 1 284 ? -16.240 -8.505 21.435 1.00 72.62 284 ARG A N 1
ATOM 2232 C CA . ARG A 1 284 ? -17.123 -8.699 22.606 1.00 72.62 284 ARG A CA 1
ATOM 2233 C C . ARG A 1 284 ? -17.904 -10.011 22.571 1.00 72.62 284 ARG A C 1
ATOM 2235 O O . ARG A 1 284 ? -18.099 -10.629 23.613 1.00 72.62 284 ARG A O 1
ATOM 2242 N N . SER A 1 285 ? -18.418 -10.390 21.401 1.00 62.59 285 SER A N 1
ATOM 2243 C CA . SER A 1 285 ? -19.233 -11.602 21.223 1.00 62.59 285 SER A CA 1
ATOM 2244 C C . SER A 1 285 ? -18.383 -12.867 21.269 1.00 62.59 285 SER A C 1
ATOM 2246 O O . SER A 1 285 ? -18.779 -13.850 21.892 1.00 62.59 285 SER A O 1
ATOM 2248 N N . SER A 1 286 ? -17.176 -12.805 20.713 1.00 55.16 286 SER A N 1
ATOM 2249 C CA . SER A 1 286 ? -16.152 -13.829 20.856 1.00 55.16 286 SER A CA 1
ATOM 2250 C C . SER A 1 286 ? -15.401 -13.644 22.173 1.00 55.16 286 SER A C 1
ATOM 2252 O O . SER A 1 286 ? -14.182 -13.519 22.188 1.00 55.16 286 SER A O 1
ATOM 2254 N N . GLY A 1 287 ? -16.110 -13.612 23.310 1.00 49.56 287 GLY A N 1
ATOM 2255 C CA . GLY A 1 287 ? -15.467 -13.850 24.601 1.00 49.56 287 GLY A CA 1
ATOM 2256 C C . GLY A 1 287 ? -14.772 -15.203 24.501 1.00 49.56 287 GLY A C 1
ATOM 2257 O O . GLY A 1 287 ? -15.441 -16.219 24.641 1.00 49.56 287 GLY A O 1
ATOM 2258 N N . ARG A 1 288 ? -13.483 -15.196 24.130 1.00 48.56 288 ARG A N 1
ATOM 2259 C CA . ARG A 1 288 ? -12.705 -16.314 23.584 1.00 48.56 288 ARG A CA 1
ATOM 2260 C C . ARG A 1 288 ? -12.714 -17.488 24.564 1.00 48.56 288 ARG A C 1
ATOM 2262 O O . ARG A 1 288 ? -11.803 -17.660 25.366 1.00 48.56 288 ARG A O 1
ATOM 2269 N N . GLN A 1 289 ? -13.771 -18.295 24.536 1.00 39.84 289 GLN A N 1
ATOM 2270 C CA . GLN A 1 289 ? -13.995 -19.355 25.516 1.00 39.84 289 GLN A CA 1
ATOM 2271 C C . GLN A 1 289 ? -13.043 -20.542 25.316 1.00 39.84 289 GLN A C 1
ATOM 2273 O O . GLN A 1 289 ? -13.001 -21.407 26.187 1.00 39.84 289 GLN A O 1
ATOM 2278 N N . HIS A 1 290 ? -12.248 -20.592 24.235 1.00 39.16 290 HIS A N 1
ATOM 2279 C CA . HIS A 1 290 ? -11.381 -21.741 23.925 1.00 39.16 290 HIS A CA 1
ATOM 2280 C C . HIS A 1 290 ? -9.899 -21.446 23.634 1.00 39.16 290 HIS A C 1
ATOM 2282 O O . HIS A 1 290 ? -9.142 -22.398 23.468 1.00 39.16 290 HIS A O 1
ATOM 2288 N N . ALA A 1 291 ? -9.440 -20.194 23.666 1.00 43.47 291 ALA A N 1
ATOM 2289 C CA . ALA A 1 291 ? -8.008 -19.885 23.708 1.00 43.47 291 ALA A CA 1
ATOM 2290 C C . ALA A 1 291 ? -7.798 -18.437 24.168 1.00 43.47 291 ALA A C 1
ATOM 2292 O O . ALA A 1 291 ? -8.552 -17.565 23.730 1.00 43.47 291 ALA A O 1
ATOM 2293 N N . PRO A 1 292 ? -6.799 -18.138 25.020 1.00 45.25 292 PRO A N 1
ATOM 2294 C CA . PRO A 1 292 ? -6.413 -16.753 25.227 1.00 45.25 292 PRO A CA 1
ATOM 2295 C C . PRO A 1 292 ? -6.051 -16.142 23.860 1.00 45.25 292 PRO A C 1
ATOM 2297 O O . PRO A 1 292 ? -5.437 -16.834 23.042 1.00 45.25 292 PRO A O 1
ATOM 2300 N N . PRO A 1 293 ? -6.432 -14.879 23.589 1.00 51.03 293 PRO A N 1
ATOM 2301 C CA . PRO A 1 293 ? -5.784 -14.121 22.526 1.00 51.03 293 PRO A CA 1
ATOM 2302 C C . PRO A 1 293 ? -4.279 -14.326 22.644 1.00 51.03 293 PRO A C 1
ATOM 2304 O O . PRO A 1 293 ? -3.748 -14.188 23.749 1.00 51.03 293 PRO A O 1
ATOM 2307 N N . GLN A 1 294 ? -3.583 -14.606 21.546 1.00 57.91 294 GLN A N 1
ATOM 2308 C CA . GLN A 1 294 ? -2.172 -14.252 21.547 1.00 57.91 294 GLN A CA 1
ATOM 2309 C C . GLN A 1 294 ? -2.148 -12.727 21.680 1.00 57.91 294 GLN A C 1
ATOM 2311 O O . GLN A 1 294 ? -2.758 -12.026 20.874 1.00 57.91 294 GLN A O 1
ATOM 2316 N N . GLU A 1 295 ? -1.550 -12.217 22.759 1.00 64.56 295 GLU A N 1
ATOM 2317 C CA . GLU A 1 295 ? -1.480 -10.774 23.044 1.00 64.56 295 GLU A CA 1
ATOM 2318 C C . GLU A 1 295 ? -0.916 -9.989 21.845 1.00 64.56 295 GLU A C 1
ATOM 2320 O O . GLU A 1 295 ? -1.269 -8.831 21.643 1.00 64.56 295 GLU A O 1
ATOM 2325 N N . GLU A 1 296 ? -0.106 -10.655 21.018 1.00 68.38 296 GLU A N 1
ATOM 2326 C CA . GLU A 1 296 ? 0.506 -10.148 19.792 1.00 68.38 296 GLU A CA 1
ATOM 2327 C C . GLU A 1 296 ? -0.503 -9.815 18.674 1.00 68.38 296 GLU A C 1
ATOM 2329 O O . GLU A 1 296 ? -0.383 -8.761 18.052 1.00 68.38 296 GLU A O 1
ATOM 2334 N N . ASP A 1 297 ? -1.545 -10.627 18.462 1.00 71.94 297 ASP A N 1
ATOM 2335 C CA . ASP A 1 297 ? -2.561 -10.356 17.429 1.00 71.94 297 ASP A CA 1
ATOM 2336 C C . ASP A 1 297 ? -3.414 -9.141 17.814 1.00 71.94 297 ASP A C 1
ATOM 2338 O O . ASP A 1 297 ? -3.627 -8.215 17.032 1.00 71.94 297 ASP A O 1
ATOM 2342 N N . GLN A 1 298 ? -3.854 -9.110 19.076 1.00 76.50 298 GLN A N 1
ATOM 2343 C CA . GLN A 1 298 ? -4.616 -7.985 19.615 1.00 76.50 298 GLN A CA 1
ATOM 2344 C C . GLN A 1 298 ? -3.782 -6.696 19.626 1.00 76.50 298 GLN A C 1
ATOM 2346 O O . GLN A 1 298 ? -4.324 -5.606 19.441 1.00 76.50 298 GLN A O 1
ATOM 2351 N N . TYR A 1 299 ? -2.469 -6.816 19.829 1.00 83.56 299 TYR A N 1
ATOM 2352 C CA . TYR A 1 299 ? -1.526 -5.710 19.731 1.00 83.56 299 TYR A CA 1
ATOM 2353 C C . TYR A 1 299 ? -1.495 -5.101 18.321 1.00 83.56 299 TYR A C 1
ATOM 2355 O O . TYR A 1 299 ? -1.593 -3.877 18.202 1.00 83.56 299 TYR A O 1
ATOM 2363 N N . GLN A 1 300 ? -1.396 -5.918 17.266 1.00 87.81 300 GLN A N 1
ATOM 2364 C CA . GLN A 1 300 ? -1.330 -5.414 15.887 1.00 87.81 300 GLN A CA 1
ATOM 2365 C C . GLN A 1 300 ? -2.631 -4.717 15.480 1.00 87.81 300 GLN A C 1
ATOM 2367 O O . GLN A 1 300 ? -2.595 -3.632 14.900 1.00 87.81 300 GLN A O 1
ATOM 2372 N N . ASP A 1 301 ? -3.780 -5.287 15.845 1.00 90.25 301 ASP A N 1
ATOM 2373 C CA . ASP A 1 301 ? -5.082 -4.685 15.545 1.00 90.25 301 ASP A CA 1
ATOM 2374 C C . ASP A 1 301 ? -5.245 -3.320 16.229 1.00 90.25 301 ASP A C 1
ATOM 2376 O O . ASP A 1 301 ? -5.680 -2.350 15.606 1.00 90.25 301 ASP A O 1
ATOM 2380 N N . LEU A 1 302 ? -4.854 -3.207 17.505 1.00 90.25 302 LEU A N 1
ATOM 2381 C CA . LEU A 1 302 ? -4.899 -1.936 18.232 1.00 90.25 302 LEU A CA 1
ATOM 2382 C C . LEU A 1 302 ? -3.950 -0.893 17.641 1.00 90.25 302 LEU A C 1
ATOM 2384 O O . LEU A 1 302 ? -4.309 0.285 17.584 1.00 90.25 302 LEU A O 1
ATOM 2388 N N . LEU A 1 303 ? -2.762 -1.309 17.196 1.00 92.06 303 LEU A N 1
ATOM 2389 C CA . LEU A 1 303 ? -1.804 -0.419 16.549 1.00 92.06 303 LEU A CA 1
ATOM 2390 C C . LEU A 1 303 ? -2.404 0.195 15.276 1.00 92.06 303 LEU A C 1
ATOM 2392 O O . LEU A 1 303 ? -2.406 1.420 15.143 1.00 92.06 303 LEU A O 1
ATOM 2396 N N . LEU A 1 304 ? -2.986 -0.637 14.405 1.00 95.19 304 LEU A N 1
ATOM 2397 C CA . LEU A 1 304 ? -3.640 -0.184 13.176 1.00 95.19 304 LEU A CA 1
ATOM 2398 C C . LEU A 1 304 ? -4.871 0.685 13.457 1.00 95.19 304 LEU A C 1
ATOM 2400 O O . LEU A 1 304 ? -5.072 1.693 12.787 1.00 95.19 304 LEU A O 1
ATOM 2404 N N . ILE A 1 305 ? -5.682 0.353 14.468 1.00 95.31 305 ILE A N 1
ATOM 2405 C CA . ILE A 1 305 ? -6.832 1.187 14.853 1.00 95.31 305 ILE A CA 1
ATOM 2406 C C . ILE A 1 305 ? -6.363 2.573 15.304 1.00 95.31 305 ILE A C 1
ATOM 2408 O O . ILE A 1 305 ? -6.923 3.574 14.867 1.00 95.31 305 ILE A O 1
ATOM 2412 N N . MET A 1 306 ? -5.336 2.671 16.149 1.00 93.19 306 MET A N 1
ATOM 2413 C CA . MET A 1 306 ? -4.827 3.979 16.581 1.00 93.19 306 MET A CA 1
ATOM 2414 C C . MET A 1 306 ? -4.227 4.778 15.423 1.00 93.19 306 MET A C 1
ATOM 2416 O O . MET A 1 306 ? -4.415 5.995 15.356 1.00 93.19 306 MET A O 1
ATOM 2420 N N . GLU A 1 307 ? -3.544 4.105 14.498 1.00 94.69 307 GLU A N 1
ATOM 2421 C CA . GLU A 1 307 ? -3.025 4.728 13.284 1.00 94.69 307 GLU A CA 1
ATOM 2422 C C . GLU A 1 307 ? -4.155 5.242 12.383 1.00 94.69 307 GLU A C 1
ATOM 2424 O O . GLU A 1 307 ? -4.112 6.395 11.957 1.00 94.69 307 GLU A O 1
ATOM 2429 N N . LEU A 1 308 ? -5.214 4.450 12.181 1.00 96.62 308 LEU A N 1
ATOM 2430 C CA . LEU A 1 308 ? -6.421 4.870 11.468 1.00 96.62 308 LEU A CA 1
ATOM 2431 C C . LEU A 1 308 ? -6.999 6.145 12.086 1.00 96.62 308 LEU A C 1
ATOM 2433 O O . LEU A 1 308 ? -7.185 7.135 11.386 1.00 96.62 308 LEU A O 1
ATOM 2437 N N . LEU A 1 309 ? -7.244 6.143 13.399 1.00 94.44 309 LEU A N 1
ATOM 2438 C CA . LEU A 1 309 ? -7.810 7.296 14.102 1.00 94.44 309 LEU A CA 1
ATOM 2439 C C . LEU A 1 309 ? -6.923 8.540 13.976 1.00 94.44 309 LEU A C 1
ATOM 2441 O O . LEU A 1 309 ? -7.432 9.631 13.727 1.00 94.44 309 LEU A O 1
ATOM 2445 N N . THR A 1 310 ? -5.604 8.374 14.082 1.00 91.81 310 THR A N 1
ATOM 2446 C CA . THR A 1 310 ? -4.639 9.469 13.906 1.00 91.81 310 THR A CA 1
ATOM 2447 C C . THR A 1 310 ? -4.672 10.018 12.476 1.00 91.81 310 THR A C 1
ATOM 2449 O O . THR A 1 310 ? -4.686 11.232 12.282 1.00 91.81 310 THR A O 1
ATOM 2452 N N . ASN A 1 311 ? -4.750 9.147 11.465 1.00 93.50 311 ASN A N 1
ATOM 2453 C CA . ASN A 1 311 ? -4.870 9.560 10.067 1.00 93.50 311 ASN A CA 1
ATOM 2454 C C . ASN A 1 311 ? -6.182 10.315 9.805 1.00 93.50 311 ASN A C 1
ATOM 2456 O O . ASN A 1 311 ? -6.161 11.321 9.100 1.00 93.50 311 ASN A O 1
ATOM 2460 N N . LEU A 1 312 ? -7.304 9.906 10.407 1.00 92.94 312 LEU A N 1
ATOM 2461 C CA . LEU A 1 312 ? -8.572 10.639 10.284 1.00 92.94 312 LEU A CA 1
ATOM 2462 C C . LEU A 1 312 ? -8.495 12.043 10.907 1.00 92.94 312 LEU A C 1
ATOM 2464 O O . LEU A 1 312 ? -9.024 12.987 10.329 1.00 92.94 312 LEU A O 1
ATOM 2468 N N . LEU A 1 313 ? -7.796 12.196 12.038 1.00 89.44 313 LEU A N 1
ATOM 2469 C CA . LEU A 1 313 ? -7.554 13.503 12.665 1.00 89.44 313 LEU A CA 1
ATOM 2470 C C . LEU A 1 313 ? -6.610 14.399 11.856 1.00 89.44 313 LEU A C 1
ATOM 2472 O O . LEU A 1 313 ? -6.695 15.621 11.948 1.00 89.44 313 LEU A O 1
ATOM 2476 N N . SER A 1 314 ? -5.712 13.815 11.057 1.00 86.56 314 SER A N 1
ATOM 2477 C CA . SER A 1 314 ? -4.703 14.576 10.308 1.00 86.56 314 SER A CA 1
ATOM 2478 C C . SER A 1 314 ? -5.302 15.585 9.323 1.00 86.56 314 SER A C 1
ATOM 2480 O O . SER A 1 314 ? -4.682 16.619 9.065 1.00 86.56 314 SER A O 1
ATOM 2482 N N . LYS A 1 315 ? -6.522 15.329 8.827 1.00 86.94 315 LYS A N 1
ATOM 2483 C CA . LYS A 1 315 ? -7.234 16.230 7.914 1.00 86.94 315 LYS A CA 1
ATOM 2484 C C . LYS A 1 315 ? -7.484 17.607 8.533 1.00 86.94 315 LYS A C 1
ATOM 2486 O O . LYS A 1 315 ? -7.406 18.598 7.823 1.00 86.94 315 LYS A O 1
ATOM 2491 N N . GLU A 1 316 ? -7.702 17.680 9.846 1.00 82.62 316 GLU A N 1
ATOM 2492 C CA . GLU A 1 316 ? -7.931 18.950 10.555 1.00 82.62 316 GLU A CA 1
ATOM 2493 C C . GLU A 1 316 ? -6.695 19.873 10.523 1.00 82.62 316 GLU A C 1
ATOM 2495 O O . GLU A 1 316 ? -6.813 21.084 10.694 1.00 82.62 316 GLU A O 1
ATOM 2500 N N . PHE A 1 317 ? -5.501 19.321 10.267 1.00 78.69 317 PHE A N 1
ATOM 2501 C CA . PHE A 1 317 ? -4.260 20.090 10.109 1.00 78.69 317 PHE A CA 1
ATOM 2502 C C . PHE A 1 317 ? -3.809 20.224 8.655 1.00 78.69 317 PHE A C 1
ATOM 2504 O O . PHE A 1 317 ? -3.162 21.208 8.295 1.00 78.69 317 PHE A O 1
ATOM 2511 N N . ILE A 1 318 ? -4.073 19.200 7.844 1.00 79.25 318 ILE A N 1
ATOM 2512 C CA . ILE A 1 318 ? -3.586 19.065 6.474 1.00 79.25 318 ILE A CA 1
ATOM 2513 C C . ILE A 1 318 ? -4.793 18.807 5.573 1.00 79.25 318 ILE A C 1
ATOM 2515 O O . ILE A 1 318 ? -5.111 17.661 5.247 1.00 79.25 318 ILE A O 1
ATOM 2519 N N . ASP A 1 319 ? -5.452 19.890 5.163 1.00 84.62 319 ASP A N 1
ATOM 2520 C CA . ASP A 1 319 ? -6.543 19.837 4.195 1.00 84.62 319 ASP A CA 1
ATOM 2521 C C . ASP A 1 319 ? -6.111 20.444 2.857 1.00 84.62 319 ASP A C 1
ATOM 2523 O O . ASP A 1 319 ? -5.938 21.653 2.713 1.00 84.62 319 ASP A O 1
ATOM 2527 N N . PHE A 1 320 ? -5.914 19.578 1.867 1.00 83.69 320 PHE A N 1
ATOM 2528 C CA . PHE A 1 320 ? -5.630 19.954 0.487 1.00 83.69 320 PHE A CA 1
ATOM 2529 C C . PHE A 1 320 ? -6.889 19.962 -0.385 1.00 83.69 320 PHE A C 1
ATOM 2531 O O . PHE A 1 320 ? -6.767 20.211 -1.586 1.00 83.69 320 PHE A O 1
ATOM 2538 N N . SER A 1 321 ? -8.081 19.719 0.175 1.00 78.06 321 SER A N 1
ATOM 2539 C CA . SER A 1 321 ? -9.330 19.653 -0.597 1.00 78.06 321 SER A CA 1
ATOM 2540 C C . SER A 1 321 ? -9.696 20.966 -1.304 1.00 78.06 321 SER A C 1
ATOM 2542 O O . SER A 1 321 ? -10.311 20.929 -2.370 1.00 78.06 321 SER A O 1
ATOM 2544 N N . ASP A 1 322 ? -9.225 22.107 -0.790 1.00 58.75 322 ASP A N 1
ATOM 2545 C CA . ASP A 1 322 ? -9.390 23.437 -1.397 1.00 58.75 322 ASP A CA 1
ATOM 2546 C C . ASP A 1 322 ? -8.466 23.699 -2.604 1.00 58.75 322 ASP A C 1
ATOM 2548 O O . ASP A 1 322 ? -8.643 24.680 -3.331 1.00 58.75 322 ASP A O 1
ATOM 2552 N N . SER A 1 323 ? -7.462 22.846 -2.835 1.00 49.25 323 SER A N 1
ATOM 2553 C CA . SER A 1 323 ? -6.341 23.141 -3.744 1.00 49.25 323 SER A CA 1
ATOM 2554 C C . SER A 1 323 ? -6.628 22.889 -5.226 1.00 49.25 323 SER A C 1
ATOM 2556 O O . SER A 1 323 ? -5.749 23.154 -6.042 1.00 49.25 323 SER A O 1
ATOM 2558 N N . ASP A 1 324 ? -7.808 22.387 -5.601 1.00 43.50 324 ASP A N 1
ATOM 2559 C CA . ASP A 1 324 ? -8.092 22.054 -6.998 1.00 43.50 324 ASP A CA 1
ATOM 2560 C C . ASP A 1 324 ? -9.524 22.408 -7.425 1.00 43.50 324 ASP A C 1
ATOM 2562 O O . ASP A 1 324 ? -10.519 21.862 -6.941 1.00 43.50 324 ASP A O 1
ATOM 2566 N N . GLU A 1 325 ? -9.624 23.258 -8.452 1.00 45.50 325 GLU A N 1
ATOM 2567 C CA . GLU A 1 325 ? -10.860 23.518 -9.205 1.00 45.50 325 GLU A CA 1
ATOM 2568 C C . GLU A 1 325 ? -11.458 22.233 -9.826 1.00 45.50 325 GLU A C 1
ATOM 2570 O O . GLU A 1 325 ? -12.613 22.233 -10.247 1.00 45.50 325 GLU A O 1
ATOM 2575 N N . VAL A 1 326 ? -10.714 21.118 -9.823 1.00 49.81 326 VAL A N 1
ATOM 2576 C CA . VAL A 1 326 ? -11.124 19.776 -10.281 1.00 49.81 326 VAL A CA 1
ATOM 2577 C C . VAL A 1 326 ? -12.328 19.223 -9.500 1.00 49.81 326 VAL A C 1
ATOM 2579 O O . VAL A 1 326 ? -13.088 18.416 -10.034 1.00 49.81 326 VAL A O 1
ATOM 2582 N N . PHE A 1 327 ? -12.559 19.681 -8.264 1.00 47.66 327 PHE A N 1
ATOM 2583 C CA . PHE A 1 327 ? -13.706 19.262 -7.446 1.00 47.66 327 PHE A CA 1
ATOM 2584 C C . PHE A 1 327 ? -14.945 20.164 -7.589 1.00 47.66 327 PHE A C 1
ATOM 2586 O O . PHE A 1 327 ? -16.010 19.837 -7.054 1.00 47.66 327 PHE A O 1
ATOM 2593 N N . ARG A 1 328 ? -14.863 21.265 -8.352 1.00 39.69 328 ARG A N 1
ATOM 2594 C CA . ARG A 1 328 ? -16.030 22.089 -8.699 1.00 39.69 328 ARG A CA 1
ATOM 2595 C C . ARG A 1 328 ? -16.749 21.519 -9.920 1.00 39.69 328 ARG A C 1
ATOM 2597 O O . ARG A 1 328 ? -16.673 22.062 -11.017 1.00 39.69 328 ARG A O 1
ATOM 2604 N N . ASN A 1 329 ? -17.544 20.472 -9.713 1.00 38.31 329 ASN A N 1
ATOM 2605 C CA . ASN A 1 329 ? -18.736 20.324 -10.547 1.00 38.31 329 ASN A CA 1
ATOM 2606 C C . ASN A 1 329 ? -19.722 21.451 -10.171 1.00 38.31 329 ASN A C 1
ATOM 2608 O O . ASN A 1 329 ? -19.975 21.642 -8.980 1.00 38.31 329 ASN A O 1
ATOM 2612 N N . PRO A 1 330 ? -20.308 22.188 -11.135 1.00 40.50 330 PRO A N 1
ATOM 2613 C CA . PRO A 1 330 ? -21.272 23.259 -10.854 1.00 40.50 330 PRO A CA 1
ATOM 2614 C C . PRO A 1 330 ? -22.596 22.779 -10.220 1.00 40.50 330 PRO A C 1
ATOM 2616 O O . PRO A 1 330 ? -23.425 23.611 -9.866 1.00 40.50 330 PRO A O 1
ATOM 2619 N N . ASP A 1 331 ? -22.768 21.468 -10.018 1.00 39.31 331 ASP A N 1
ATOM 2620 C CA . ASP A 1 331 ? -23.924 20.837 -9.364 1.00 39.31 331 ASP A CA 1
ATOM 2621 C C . ASP A 1 331 ? -23.714 20.546 -7.863 1.00 39.31 331 ASP A C 1
ATOM 2623 O O . ASP A 1 331 ? -24.400 19.694 -7.294 1.00 39.31 331 ASP A O 1
ATOM 2627 N N . GLN A 1 332 ? -22.805 21.252 -7.176 1.00 44.72 332 GLN A N 1
ATOM 2628 C CA . GLN A 1 332 ? -22.797 21.273 -5.706 1.00 44.72 332 GLN A CA 1
ATOM 2629 C C . GLN A 1 332 ? -24.035 22.028 -5.194 1.00 44.72 332 GLN A C 1
ATOM 2631 O O . GLN A 1 332 ? -23.994 23.199 -4.814 1.00 44.72 332 GLN A O 1
ATOM 2636 N N . GLY A 1 333 ? -25.175 21.338 -5.236 1.00 37.94 333 GLY A N 1
ATOM 2637 C CA . GLY A 1 333 ? -26.369 21.693 -4.493 1.00 37.94 333 GLY A CA 1
ATOM 2638 C C . GLY A 1 333 ? -26.047 21.769 -3.003 1.00 37.94 333 GLY A C 1
ATOM 2639 O O . GLY A 1 333 ? -25.185 21.050 -2.503 1.00 37.94 333 GLY A O 1
ATOM 2640 N N . ALA A 1 334 ? -26.737 22.684 -2.324 1.00 39.47 334 ALA A N 1
ATOM 2641 C CA . ALA A 1 334 ? -26.601 22.966 -0.900 1.00 39.47 334 ALA A CA 1
ATOM 2642 C C . ALA A 1 334 ? -26.447 21.692 -0.039 1.00 39.47 334 ALA A C 1
ATOM 2644 O O . ALA A 1 334 ? -27.091 20.683 -0.344 1.00 39.47 334 ALA A O 1
ATOM 2645 N N . PRO A 1 335 ? -25.658 21.743 1.055 1.00 42.72 335 PRO A N 1
ATOM 2646 C CA . PRO A 1 335 ? -25.471 20.604 1.945 1.00 42.72 335 PRO A CA 1
ATOM 2647 C C . PRO A 1 335 ? -26.830 20.051 2.378 1.00 42.72 335 PRO A C 1
ATOM 2649 O O . PRO A 1 335 ? -27.694 20.785 2.870 1.00 42.72 335 PRO A O 1
ATOM 2652 N N . ALA A 1 336 ? -27.038 18.754 2.145 1.00 41.56 336 ALA A N 1
ATOM 2653 C CA . ALA A 1 336 ? -28.245 18.069 2.573 1.00 41.56 336 ALA A CA 1
ATOM 2654 C C . ALA A 1 336 ? -28.363 18.181 4.107 1.00 41.56 336 ALA A C 1
ATOM 2656 O O . ALA A 1 336 ? -27.391 17.903 4.812 1.00 41.56 336 ALA A O 1
ATOM 2657 N N . PRO A 1 337 ? -29.524 18.581 4.656 1.00 38.22 337 PRO A N 1
ATOM 2658 C CA . PRO A 1 337 ? -29.708 18.714 6.093 1.00 38.22 337 PRO A CA 1
ATOM 2659 C C . PRO A 1 337 ? -29.887 17.320 6.708 1.00 38.22 337 PRO A C 1
ATOM 2661 O O . PRO A 1 337 ? -31.000 16.828 6.883 1.00 38.22 337 PRO A O 1
ATOM 2664 N N . GLY A 1 338 ? -28.770 16.675 7.018 1.00 51.38 338 GLY A N 1
ATOM 2665 C CA . GLY A 1 338 ? -28.676 15.434 7.777 1.00 51.38 338 GLY A CA 1
ATOM 2666 C C . GLY A 1 338 ? -27.398 15.470 8.607 1.00 51.38 338 GLY A C 1
ATOM 2667 O O . GLY A 1 338 ? -26.411 16.064 8.187 1.00 51.38 338 GLY A O 1
ATOM 2668 N N . ARG A 1 339 ? -27.414 14.896 9.813 1.00 54.59 339 ARG A N 1
ATOM 2669 C CA . ARG A 1 339 ? -26.208 14.789 10.644 1.00 54.59 339 ARG A CA 1
ATOM 2670 C C . ARG A 1 339 ? -25.231 13.838 9.946 1.00 54.59 339 ARG A C 1
ATOM 2672 O O . ARG A 1 339 ? -25.398 12.628 10.052 1.00 54.59 339 ARG A O 1
ATOM 2679 N N . THR A 1 340 ? -24.263 14.386 9.224 1.00 70.94 340 THR A N 1
ATOM 2680 C CA . THR A 1 340 ? -23.141 13.642 8.648 1.00 70.94 340 THR A CA 1
ATOM 2681 C C . THR A 1 340 ? -22.196 13.198 9.766 1.00 70.94 340 THR A C 1
ATOM 2683 O O . THR A 1 340 ? -22.049 13.896 10.775 1.00 70.94 340 THR A O 1
ATOM 2686 N N . VAL A 1 341 ? -21.609 12.005 9.641 1.00 81.62 341 VAL A N 1
ATOM 2687 C CA . VAL A 1 341 ? -20.626 11.505 10.614 1.00 81.62 341 VAL A CA 1
ATOM 2688 C C . VAL A 1 341 ? -19.343 12.319 10.464 1.00 81.62 341 VAL A C 1
ATOM 2690 O O . VAL A 1 341 ? -18.782 12.409 9.376 1.00 81.62 341 VAL A O 1
ATOM 2693 N N . SER A 1 342 ? -18.879 12.918 11.559 1.00 86.31 342 SER A N 1
ATOM 2694 C CA . SER A 1 342 ? -17.648 13.715 11.578 1.00 86.31 342 SER A CA 1
ATOM 2695 C C . SER A 1 342 ? -16.441 12.896 12.046 1.00 86.31 342 SER A C 1
ATOM 2697 O O . SER A 1 342 ? -16.606 11.883 12.730 1.00 86.31 342 SER A O 1
ATOM 2699 N N . ALA A 1 343 ? -15.221 13.371 11.758 1.00 85.81 343 ALA A N 1
ATOM 2700 C CA . ALA A 1 343 ? -13.980 12.772 12.266 1.00 85.81 343 ALA A CA 1
ATOM 2701 C C . ALA A 1 343 ? -14.017 12.579 13.792 1.00 85.81 343 ALA A C 1
ATOM 2703 O O . ALA A 1 343 ? -13.634 11.527 14.304 1.00 85.81 343 ALA A O 1
ATOM 2704 N N . VAL A 1 344 ? -14.563 13.566 14.511 1.00 85.00 344 VAL A N 1
ATOM 2705 C CA . VAL A 1 344 ? -14.743 13.541 15.970 1.00 85.00 344 VAL A CA 1
ATOM 2706 C C . VAL A 1 344 ? -15.580 12.349 16.413 1.00 85.00 344 VAL A C 1
ATOM 2708 O O . VAL A 1 344 ? -15.207 11.659 17.360 1.00 85.00 344 VAL A O 1
ATOM 2711 N N . ASP A 1 345 ? -16.710 12.099 15.747 1.00 86.31 345 ASP A N 1
ATOM 2712 C CA . ASP A 1 345 ? -17.612 11.008 16.121 1.00 86.31 345 ASP A CA 1
ATOM 2713 C C . ASP A 1 345 ? -16.901 9.648 15.979 1.00 86.31 345 ASP A C 1
ATOM 2715 O O . ASP A 1 345 ? -17.007 8.796 16.867 1.00 86.31 345 ASP A O 1
ATOM 2719 N N . VAL A 1 346 ? -16.125 9.462 14.901 1.00 89.75 346 VAL A N 1
ATOM 2720 C CA . VAL A 1 346 ? -15.349 8.232 14.660 1.00 89.75 346 VAL A CA 1
ATOM 2721 C C . VAL A 1 346 ? -14.236 8.065 15.688 1.00 89.75 346 VAL A C 1
ATOM 2723 O O . VAL A 1 346 ? -14.076 6.983 16.253 1.00 89.75 346 VAL A O 1
ATOM 2726 N N . VAL A 1 347 ? -13.487 9.133 15.963 1.00 88.56 347 VAL A N 1
ATOM 2727 C CA . VAL A 1 347 ? -12.346 9.112 16.885 1.00 88.56 347 VAL A CA 1
ATOM 2728 C C . VAL A 1 347 ? -12.795 8.860 18.312 1.00 88.56 347 VAL A C 1
ATOM 2730 O O . VAL A 1 347 ? -12.243 7.976 18.960 1.00 88.56 347 VAL A O 1
ATOM 2733 N N . LEU A 1 348 ? -13.837 9.544 18.790 1.00 86.25 348 LEU A N 1
ATOM 2734 C CA . LEU A 1 348 ? -14.384 9.287 20.123 1.00 86.25 348 LEU A CA 1
ATOM 2735 C C . LEU A 1 348 ? -14.892 7.847 20.248 1.00 86.25 348 LEU A C 1
ATOM 2737 O O . LEU A 1 348 ? -14.657 7.196 21.266 1.00 86.25 348 LEU A O 1
ATOM 2741 N N . TYR A 1 349 ? -15.548 7.315 19.210 1.00 89.31 349 TYR A N 1
ATOM 2742 C CA . TYR A 1 349 ? -15.970 5.917 19.210 1.00 89.31 349 TYR A CA 1
ATOM 2743 C C . TYR A 1 349 ? -14.776 4.953 19.254 1.00 89.31 349 TYR A C 1
ATOM 2745 O O . TYR A 1 349 ? -14.766 4.024 20.062 1.00 89.31 349 TYR A O 1
ATOM 2753 N N . GLY A 1 350 ? -13.754 5.182 18.428 1.00 89.12 350 GLY A N 1
ATOM 2754 C CA . GLY A 1 350 ? -12.554 4.351 18.376 1.00 89.12 350 GLY A CA 1
ATOM 2755 C C . GLY A 1 350 ? -11.729 4.399 19.662 1.00 89.12 350 GLY A C 1
ATOM 2756 O O . GLY A 1 350 ? -11.297 3.362 20.159 1.00 89.12 350 GLY A O 1
ATOM 2757 N N . VAL A 1 351 ? -11.592 5.572 20.278 1.00 86.06 351 VAL A N 1
ATOM 2758 C CA . VAL A 1 351 ? -10.932 5.741 21.581 1.00 86.06 351 VAL A CA 1
ATOM 2759 C C . VAL A 1 351 ? -11.670 4.961 22.677 1.00 86.06 351 VAL A C 1
ATOM 2761 O O . VAL A 1 351 ? -11.021 4.329 23.509 1.00 86.06 351 VAL A O 1
ATOM 2764 N N . ASN A 1 352 ? -13.006 4.884 22.635 1.00 85.44 352 ASN A N 1
ATOM 2765 C CA . ASN A 1 352 ? -13.784 4.041 23.556 1.00 85.44 352 ASN A CA 1
ATOM 2766 C C . ASN A 1 352 ? -13.536 2.529 23.365 1.00 85.44 352 ASN A C 1
ATOM 2768 O O . ASN A 1 352 ? -13.841 1.747 24.267 1.00 85.44 352 ASN A O 1
ATOM 2772 N N . ILE A 1 353 ? -13.012 2.103 22.210 1.00 85.81 353 ILE A N 1
ATOM 2773 C CA . ILE A 1 353 ? -12.560 0.723 21.970 1.00 85.81 353 ILE A CA 1
ATOM 2774 C C . ILE A 1 353 ? -11.140 0.534 22.503 1.00 85.81 353 ILE A C 1
ATOM 2776 O O . ILE A 1 353 ? -10.875 -0.451 23.185 1.00 85.81 353 ILE A O 1
ATOM 2780 N N . VAL A 1 354 ? -10.238 1.468 22.191 1.00 85.69 354 VAL A N 1
ATOM 2781 C CA . VAL A 1 354 ? -8.810 1.367 22.518 1.00 85.69 354 VAL A CA 1
ATOM 2782 C C . VAL A 1 354 ? -8.572 1.501 24.025 1.00 85.69 354 VAL A C 1
ATOM 2784 O O . VAL A 1 354 ? -7.926 0.635 24.609 1.00 85.69 354 VAL A O 1
ATOM 2787 N N . LEU A 1 355 ? -9.123 2.530 24.682 1.00 81.75 355 LEU A N 1
ATOM 2788 C CA . LEU A 1 355 ? -8.819 2.863 26.083 1.00 81.75 355 LEU A CA 1
ATOM 2789 C C . LEU A 1 355 ? -8.988 1.691 27.068 1.00 81.75 355 LEU A C 1
ATOM 2791 O O . LEU A 1 355 ? -8.062 1.452 27.840 1.00 81.75 355 LEU A O 1
ATOM 2795 N N . PRO A 1 356 ? -10.100 0.924 27.063 1.00 80.06 356 PRO A N 1
ATOM 2796 C CA . PRO A 1 356 ? -10.257 -0.207 27.981 1.00 80.06 356 PRO A CA 1
ATOM 2797 C C . PRO A 1 356 ? -9.276 -1.355 27.731 1.00 80.06 356 PRO A C 1
ATOM 2799 O O . PRO A 1 356 ? -9.056 -2.174 28.620 1.00 80.06 356 PRO A O 1
ATOM 2802 N N . LEU A 1 357 ? -8.738 -1.453 26.514 1.00 79.12 357 LEU A N 1
ATOM 2803 C CA . LEU A 1 357 ? -7.851 -2.536 26.099 1.00 79.12 357 LEU A CA 1
ATOM 2804 C C . LEU A 1 357 ? -6.377 -2.200 26.348 1.00 79.12 357 LEU A C 1
ATOM 2806 O O . LEU A 1 357 ? -5.566 -3.116 26.438 1.00 79.12 357 LEU A O 1
ATOM 2810 N N . MET A 1 358 ? -6.031 -0.921 26.513 1.00 78.44 358 MET A N 1
ATOM 2811 C CA . MET A 1 358 ? -4.668 -0.461 26.787 1.00 78.44 358 MET A CA 1
ATOM 2812 C C . MET A 1 358 ? -4.258 -0.745 28.240 1.00 78.44 358 MET A C 1
ATOM 2814 O O . MET A 1 358 ? -4.439 0.074 29.139 1.00 78.44 358 MET A O 1
ATOM 2818 N N . SER A 1 359 ? -3.687 -1.928 28.476 1.00 76.81 359 SER A N 1
ATOM 2819 C CA . SER A 1 359 ? -3.120 -2.315 29.773 1.00 76.81 359 SER A CA 1
ATOM 2820 C C . SER A 1 359 ? -1.696 -1.772 29.978 1.00 76.81 359 SER A C 1
ATOM 2822 O O . SER A 1 359 ? -1.002 -1.407 29.026 1.00 76.81 359 SER A O 1
ATOM 2824 N N . GLN A 1 360 ? -1.212 -1.773 31.228 1.00 75.31 360 GLN A N 1
ATOM 2825 C CA . GLN A 1 360 ? 0.185 -1.418 31.528 1.00 75.31 360 GLN A CA 1
ATOM 2826 C C . GLN A 1 360 ? 1.194 -2.343 30.833 1.00 75.31 360 GLN A C 1
ATOM 2828 O O . GLN A 1 360 ? 2.292 -1.904 30.504 1.00 75.31 360 GLN A O 1
ATOM 2833 N N . ASP A 1 361 ? 0.833 -3.606 30.596 1.00 78.25 361 ASP A N 1
ATOM 2834 C CA . ASP A 1 361 ? 1.697 -4.553 29.893 1.00 78.25 361 ASP A CA 1
ATOM 2835 C C . ASP A 1 361 ? 1.776 -4.244 28.396 1.00 78.25 361 ASP A C 1
ATOM 2837 O O . ASP A 1 361 ? 2.871 -4.248 27.838 1.00 78.25 361 ASP A O 1
ATOM 2841 N N . LEU A 1 362 ? 0.659 -3.862 27.765 1.00 78.25 362 LEU A N 1
ATOM 2842 C CA . LEU A 1 362 ? 0.656 -3.439 26.362 1.00 78.25 362 LEU A CA 1
ATOM 2843 C C . LEU A 1 362 ? 1.410 -2.115 26.146 1.00 78.25 362 LEU A C 1
ATOM 2845 O O . LEU A 1 362 ? 2.086 -1.933 25.135 1.00 78.25 362 LEU A O 1
ATOM 2849 N N . LEU A 1 363 ? 1.381 -1.201 27.116 1.00 80.44 363 LEU A N 1
ATOM 2850 C CA . LEU A 1 363 ? 2.149 0.047 27.044 1.00 80.44 363 LEU A CA 1
ATOM 2851 C C . LEU A 1 363 ? 3.674 -0.150 27.165 1.00 80.44 363 LEU A C 1
ATOM 2853 O O . LEU A 1 363 ? 4.430 0.781 26.881 1.00 80.44 363 LEU A O 1
ATOM 2857 N N . LYS A 1 364 ? 4.161 -1.348 27.524 1.00 81.44 364 LYS A N 1
ATOM 2858 C CA . LYS A 1 364 ? 5.600 -1.666 27.460 1.00 81.44 364 LYS A CA 1
ATOM 2859 C C . LYS A 1 364 ? 6.109 -1.762 26.024 1.00 81.44 364 LYS A C 1
ATOM 2861 O O . LYS A 1 364 ? 7.309 -1.595 25.806 1.00 81.44 364 LYS A O 1
ATOM 2866 N N . PHE A 1 365 ? 5.233 -2.015 25.050 1.00 82.06 365 PHE A N 1
ATOM 2867 C CA . PHE A 1 365 ? 5.614 -2.051 23.644 1.00 82.06 365 PHE A CA 1
ATOM 2868 C C . PHE A 1 365 ? 5.816 -0.619 23.116 1.00 82.06 365 PHE A C 1
ATOM 2870 O O . PHE A 1 365 ? 4.854 0.153 23.060 1.00 82.06 365 PHE A O 1
ATOM 2877 N N . PRO A 1 366 ? 7.039 -0.234 22.693 1.00 84.75 366 PRO A N 1
ATOM 2878 C CA . PRO A 1 366 ? 7.353 1.165 22.392 1.00 84.75 366 PRO A CA 1
ATOM 2879 C C . PRO A 1 366 ? 6.504 1.774 21.273 1.00 84.75 366 PRO A C 1
ATOM 2881 O O . PRO A 1 366 ? 6.092 2.927 21.380 1.00 84.75 366 PRO A O 1
ATOM 2884 N N . SER A 1 367 ? 6.226 1.010 20.214 1.00 86.50 367 SER A N 1
ATOM 2885 C CA . SER A 1 367 ? 5.445 1.485 19.065 1.00 86.50 367 SER A CA 1
ATOM 2886 C C . SER A 1 367 ? 3.994 1.776 19.445 1.00 86.50 367 SER A C 1
ATOM 2888 O O . SER A 1 367 ? 3.490 2.852 19.132 1.00 86.50 367 SER A O 1
ATOM 2890 N N . LEU A 1 368 ? 3.354 0.859 20.178 1.00 85.38 368 LEU A N 1
ATOM 2891 C CA . LEU A 1 368 ? 1.976 1.007 20.649 1.00 85.38 368 LEU A CA 1
ATOM 2892 C C . LEU A 1 368 ? 1.849 2.152 21.650 1.00 85.38 368 LEU A C 1
ATOM 2894 O O . LEU A 1 368 ? 0.960 2.983 21.516 1.00 85.38 368 LEU A O 1
ATOM 2898 N N . CYS A 1 369 ? 2.775 2.234 22.608 1.00 85.50 369 CYS A N 1
ATOM 2899 C CA . CYS A 1 369 ? 2.837 3.331 23.566 1.00 85.50 369 CYS A CA 1
ATOM 2900 C C . CYS A 1 369 ? 2.945 4.684 22.848 1.00 85.50 369 CYS A C 1
ATOM 2902 O O . CYS A 1 369 ? 2.140 5.580 23.083 1.00 85.50 369 CYS A O 1
ATOM 2904 N N . ASN A 1 370 ? 3.875 4.813 21.898 1.00 86.31 370 ASN A N 1
ATOM 2905 C CA . ASN A 1 370 ? 4.044 6.046 21.134 1.00 86.31 370 ASN A CA 1
ATOM 2906 C C . ASN A 1 370 ? 2.785 6.410 20.329 1.00 86.31 370 ASN A C 1
ATOM 2908 O O . ASN A 1 370 ? 2.359 7.560 20.370 1.00 86.31 370 ASN A O 1
ATOM 2912 N N . GLN A 1 371 ? 2.165 5.451 19.630 1.00 86.81 371 GLN A N 1
ATOM 2913 C CA . GLN A 1 371 ? 0.936 5.722 18.872 1.00 86.81 371 GLN A CA 1
ATOM 2914 C C . GLN A 1 371 ? -0.247 6.083 19.774 1.00 86.81 371 GLN A C 1
ATOM 2916 O O . GLN A 1 371 ? -0.997 7.002 19.457 1.00 86.81 371 GLN A O 1
ATOM 2921 N N . TYR A 1 372 ? -0.373 5.429 20.927 1.00 88.06 372 TYR A N 1
ATOM 2922 C CA . TYR A 1 372 ? -1.406 5.737 21.908 1.00 88.06 372 TYR A CA 1
ATOM 2923 C C . TYR A 1 372 ? -1.291 7.169 22.434 1.00 88.06 372 TYR A C 1
ATOM 2925 O O . TYR A 1 372 ? -2.259 7.925 22.367 1.00 88.06 372 TYR A O 1
ATOM 2933 N N . TYR A 1 373 ? -0.107 7.576 22.907 1.00 86.56 373 TYR A N 1
ATOM 2934 C CA . TYR A 1 373 ? 0.070 8.937 23.416 1.00 86.56 373 TYR A CA 1
ATOM 2935 C C . TYR A 1 373 ? -0.021 9.985 22.313 1.00 86.56 373 TYR A C 1
ATOM 2937 O O . TYR A 1 373 ? -0.587 11.039 22.564 1.00 86.56 373 TYR A O 1
ATOM 2945 N N . LYS A 1 374 ? 0.441 9.697 21.087 1.00 86.31 374 LYS A N 1
ATOM 2946 C CA . LYS A 1 374 ? 0.187 10.580 19.940 1.00 86.31 374 LYS A CA 1
ATOM 2947 C C . LYS A 1 374 ? -1.309 10.808 19.749 1.00 86.31 374 LYS A C 1
ATOM 2949 O O . LYS A 1 374 ? -1.729 11.957 19.732 1.00 86.31 374 LYS A O 1
ATOM 2954 N N . LEU A 1 375 ? -2.105 9.741 19.649 1.00 87.56 375 LEU A N 1
ATOM 2955 C CA . LEU A 1 375 ? -3.554 9.838 19.460 1.00 87.56 375 LEU A CA 1
ATOM 2956 C C . LEU A 1 375 ? -4.224 10.640 20.583 1.00 87.56 375 LEU A C 1
ATOM 2958 O O . LEU A 1 375 ? -5.049 11.509 20.306 1.00 87.56 375 LEU A O 1
ATOM 2962 N N . VAL A 1 376 ? -3.859 10.366 21.839 1.00 86.31 376 VAL A N 1
ATOM 2963 C CA . VAL A 1 376 ? -4.371 11.104 23.001 1.00 86.31 376 VAL A CA 1
ATOM 2964 C C . VAL A 1 376 ? -4.016 12.587 22.903 1.00 86.31 376 VAL A C 1
ATOM 2966 O O . VAL A 1 376 ? -4.911 13.419 23.020 1.00 86.31 376 VAL A O 1
ATOM 2969 N N . THR A 1 377 ? -2.753 12.923 22.631 1.00 83.50 377 THR A N 1
ATOM 2970 C CA . THR A 1 377 ? -2.314 14.315 22.478 1.00 83.50 377 THR A CA 1
ATOM 2971 C C . THR A 1 377 ? -3.061 15.015 21.346 1.00 83.50 377 THR A C 1
ATOM 2973 O O . THR A 1 377 ? -3.622 16.082 21.569 1.00 83.50 377 THR A O 1
ATOM 2976 N N . PHE A 1 378 ? -3.178 14.384 20.173 1.00 82.69 378 PHE A N 1
ATOM 2977 C CA . PHE A 1 378 ? -3.953 14.926 19.054 1.00 82.69 378 PHE A CA 1
ATOM 2978 C C . PHE A 1 378 ? -5.415 15.179 19.434 1.00 82.69 378 PHE A C 1
ATOM 2980 O O . PHE A 1 378 ? -5.954 16.245 19.155 1.00 82.69 378 PHE A O 1
ATOM 2987 N N . MET A 1 379 ? -6.067 14.230 20.107 1.00 84.69 379 MET A N 1
ATOM 2988 C CA . MET A 1 379 ? -7.449 14.405 20.553 1.00 84.69 379 MET A CA 1
ATOM 2989 C C . MET A 1 379 ? -7.589 15.593 21.517 1.00 84.69 379 MET A C 1
ATOM 2991 O O . MET A 1 379 ? -8.561 16.344 21.424 1.00 84.69 379 MET A O 1
ATOM 2995 N N . CYS A 1 380 ? -6.624 15.774 22.419 1.00 84.06 380 CYS A N 1
ATOM 2996 C CA . CYS A 1 380 ? -6.629 16.860 23.391 1.00 84.06 380 CYS A CA 1
ATOM 2997 C C . CYS A 1 380 ? -6.348 18.233 22.771 1.00 84.06 380 CYS A C 1
ATOM 2999 O O . CYS A 1 380 ? -6.959 19.215 23.185 1.00 84.06 380 CYS A O 1
ATOM 3001 N N . GLU A 1 381 ? -5.468 18.300 21.774 1.00 84.62 381 GLU A N 1
ATOM 3002 C CA . GLU A 1 381 ? -5.136 19.540 21.070 1.00 84.62 381 GLU A CA 1
ATOM 3003 C C . GLU A 1 381 ? -6.267 19.997 20.138 1.00 84.62 381 GLU A C 1
ATOM 3005 O O . GLU A 1 381 ? -6.550 21.193 20.062 1.00 84.62 381 GLU A O 1
ATOM 3010 N N . ILE A 1 382 ? -6.932 19.063 19.448 1.00 82.56 382 ILE A N 1
ATOM 3011 C CA . ILE A 1 382 ? -7.947 19.397 18.437 1.00 82.56 382 ILE A CA 1
ATOM 3012 C C . ILE A 1 382 ? -9.335 19.574 19.064 1.00 82.56 382 ILE A C 1
ATOM 3014 O O . ILE A 1 382 ? -10.065 20.489 18.689 1.00 82.56 382 ILE A O 1
ATOM 3018 N N . PHE A 1 383 ? -9.710 18.713 20.018 1.00 81.75 383 PHE A N 1
ATOM 3019 C CA . PHE A 1 383 ? -11.065 18.665 20.583 1.00 81.75 383 PHE A CA 1
ATOM 3020 C C . PHE A 1 383 ? -11.072 18.676 22.123 1.00 81.75 383 PHE A C 1
ATOM 3022 O O . PHE A 1 383 ? -11.673 17.789 22.753 1.00 81.75 383 PHE A O 1
ATOM 3029 N N . PRO A 1 384 ? -10.443 19.672 22.777 1.00 84.38 384 PRO A N 1
ATOM 3030 C CA . PRO A 1 384 ? -10.354 19.738 24.237 1.00 84.38 384 PRO A CA 1
ATOM 3031 C C . PRO A 1 384 ? -11.731 19.757 24.913 1.00 84.38 384 PRO A C 1
ATOM 3033 O O . PRO A 1 384 ? -11.910 19.213 26.002 1.00 84.38 384 PRO A O 1
ATOM 3036 N N . GLU A 1 385 ? -12.745 20.328 24.262 1.00 84.31 385 GLU A N 1
ATOM 3037 C CA . GLU A 1 385 ? -14.113 20.396 24.771 1.00 84.31 385 GLU A CA 1
ATOM 3038 C C . GLU A 1 385 ? -14.824 19.037 24.829 1.00 84.31 385 GLU A C 1
ATOM 3040 O O . GLU A 1 385 ? -15.838 18.908 25.525 1.00 84.31 385 GLU A O 1
ATOM 3045 N N . LYS A 1 386 ? -14.316 18.023 24.118 1.00 81.69 386 LYS A N 1
ATOM 3046 C CA . LYS A 1 386 ? -14.872 16.663 24.103 1.00 81.69 386 LYS A CA 1
ATOM 3047 C C . LYS A 1 386 ? -14.322 15.787 25.221 1.00 81.69 386 LYS A C 1
ATOM 3049 O O . LYS A 1 386 ? -15.015 14.860 25.633 1.00 81.69 386 LYS A O 1
ATOM 3054 N N . ILE A 1 387 ? -13.149 16.104 25.772 1.00 82.56 387 ILE A N 1
ATOM 3055 C CA . ILE A 1 387 ? -12.530 15.317 26.851 1.00 82.56 387 ILE A CA 1
ATOM 3056 C C . ILE A 1 387 ? -13.441 15.229 28.090 1.00 82.56 387 ILE A C 1
ATOM 3058 O O . ILE A 1 387 ? -13.676 14.118 28.566 1.00 82.56 387 ILE A O 1
ATOM 3062 N N . PRO A 1 388 ? -14.033 16.330 28.606 1.00 83.12 388 PRO A N 1
ATOM 3063 C CA . PRO A 1 388 ? -14.907 16.257 29.778 1.00 83.12 388 PRO A CA 1
ATOM 3064 C C . PRO A 1 388 ? -16.241 15.552 29.497 1.00 83.12 388 PRO A C 1
ATOM 3066 O O . PRO A 1 388 ? -16.981 15.252 30.429 1.00 83.12 388 PRO A O 1
ATOM 3069 N N . GLN A 1 389 ? -16.576 15.332 28.221 1.00 82.31 389 GLN A N 1
ATOM 3070 C CA . GLN A 1 389 ? -17.801 14.652 27.788 1.00 82.31 389 GLN A CA 1
ATOM 3071 C C . GLN A 1 389 ? -17.614 13.132 27.697 1.00 82.31 389 GLN A C 1
ATOM 3073 O O . GLN A 1 389 ? -18.585 12.412 27.455 1.00 82.31 389 GLN A O 1
ATOM 3078 N N . LEU A 1 390 ? -16.384 12.636 27.879 1.00 80.44 390 LEU A N 1
ATOM 3079 C CA . LEU A 1 390 ? -16.111 11.207 27.934 1.00 80.44 390 LEU A CA 1
ATOM 3080 C C . LEU A 1 390 ? -16.826 10.560 29.136 1.00 80.44 390 LEU A C 1
ATOM 3082 O O . LEU A 1 390 ? -16.977 11.191 30.185 1.00 80.44 390 LEU A O 1
ATOM 3086 N N . PRO A 1 391 ? -17.234 9.282 29.021 1.00 85.00 391 PRO A N 1
ATOM 3087 C CA . PRO A 1 391 ? -17.713 8.506 30.159 1.00 85.00 391 PRO A CA 1
ATOM 3088 C C . PRO A 1 391 ? -16.718 8.542 31.326 1.00 85.00 391 PRO A C 1
ATOM 3090 O O . PRO A 1 391 ? -15.509 8.474 31.110 1.00 85.00 391 PRO A O 1
ATOM 3093 N N . GLU A 1 392 ? -17.225 8.598 32.560 1.00 84.44 392 GLU A N 1
ATOM 3094 C CA . GLU A 1 392 ? -16.409 8.814 33.765 1.00 84.44 392 GLU A CA 1
ATOM 3095 C C . GLU A 1 392 ? -15.255 7.805 33.900 1.00 84.44 392 GLU A C 1
ATOM 3097 O O . GLU A 1 392 ? -14.134 8.184 34.240 1.00 84.44 392 GLU A O 1
ATOM 3102 N N . ASP A 1 393 ? -15.505 6.534 33.581 1.00 81.88 393 ASP A N 1
ATOM 3103 C CA . ASP A 1 393 ? -14.489 5.480 33.636 1.00 81.88 393 ASP A CA 1
ATOM 3104 C C . ASP A 1 393 ? -13.372 5.698 32.607 1.00 81.88 393 ASP A C 1
ATOM 3106 O O . ASP A 1 393 ? -12.195 5.542 32.923 1.00 81.88 393 ASP A O 1
ATOM 3110 N N . LEU A 1 394 ? -13.724 6.129 31.393 1.00 80.19 394 LEU A N 1
ATOM 3111 C CA . LEU A 1 394 ? -12.757 6.389 30.326 1.00 80.19 394 LEU A CA 1
ATOM 3112 C C . LEU A 1 394 ? -11.951 7.655 30.592 1.00 80.19 394 LEU A C 1
ATOM 3114 O O . LEU A 1 394 ? -10.745 7.664 30.359 1.00 80.19 394 LEU A O 1
ATOM 3118 N N . PHE A 1 395 ? -12.589 8.691 31.138 1.00 84.62 395 PHE A N 1
ATOM 3119 C CA . PHE A 1 395 ? -11.894 9.890 31.591 1.00 84.62 395 PHE A CA 1
ATOM 3120 C C . PHE A 1 395 ? -10.864 9.548 32.676 1.00 84.62 395 PHE A C 1
ATOM 3122 O O . PHE A 1 395 ? -9.710 9.959 32.583 1.00 84.62 395 PHE A O 1
ATOM 3129 N N . LYS A 1 396 ? -11.235 8.729 33.671 1.00 83.88 396 LYS A N 1
ATOM 3130 C CA . LYS A 1 396 ? -10.294 8.255 34.700 1.00 83.88 396 LYS A CA 1
ATOM 3131 C C . LYS A 1 396 ? -9.144 7.449 34.095 1.00 83.88 396 LYS A C 1
ATOM 3133 O O . LYS A 1 396 ? -7.992 7.721 34.425 1.00 83.88 396 LYS A O 1
ATOM 3138 N N . SER A 1 397 ? -9.429 6.505 33.196 1.00 81.56 397 SER A N 1
ATOM 3139 C CA . SER A 1 397 ? -8.398 5.723 32.498 1.00 81.56 397 SER A CA 1
ATOM 3140 C C . SER A 1 397 ? -7.440 6.600 31.691 1.00 81.56 397 SER A C 1
ATOM 3142 O O . SER A 1 397 ? -6.230 6.366 31.710 1.00 81.56 397 SER A O 1
ATOM 3144 N N . LEU A 1 398 ? -7.960 7.635 31.026 1.00 82.56 398 LEU A N 1
ATOM 3145 C CA . LEU A 1 398 ? -7.160 8.614 30.298 1.00 82.56 398 LEU A CA 1
ATOM 3146 C C . LEU A 1 398 ? -6.236 9.393 31.244 1.00 82.56 398 LEU A C 1
ATOM 3148 O O . LEU A 1 398 ? -5.039 9.474 30.989 1.00 82.56 398 LEU A O 1
ATOM 3152 N N . MET A 1 399 ? -6.761 9.906 32.362 1.00 85.12 399 MET A N 1
ATOM 3153 C CA . MET A 1 399 ? -5.965 10.656 33.344 1.00 85.12 399 MET A CA 1
ATOM 3154 C C . MET A 1 399 ? -4.860 9.798 33.973 1.00 85.12 399 MET A C 1
ATOM 3156 O O . MET A 1 399 ? -3.719 10.242 34.063 1.00 85.12 399 MET A O 1
ATOM 3160 N N . VAL A 1 400 ? -5.168 8.550 34.344 1.00 82.44 400 VAL A N 1
ATOM 3161 C CA . VAL A 1 400 ? -4.169 7.595 34.860 1.00 82.44 400 VAL A CA 1
ATOM 3162 C C . VAL A 1 400 ? -3.093 7.306 33.813 1.00 82.44 400 VAL A C 1
ATOM 3164 O O . VAL A 1 400 ? -1.914 7.203 34.146 1.00 82.44 400 VAL A O 1
ATOM 3167 N N . SER A 1 401 ? -3.483 7.194 32.542 1.00 79.94 401 SER A N 1
ATOM 3168 C CA . SER A 1 401 ? -2.527 7.017 31.450 1.00 79.94 401 SER A CA 1
ATOM 3169 C C . SER A 1 401 ? -1.605 8.229 31.318 1.00 79.94 401 SER A C 1
ATOM 3171 O O . SER A 1 401 ? -0.396 8.059 31.277 1.00 79.94 401 SER A O 1
ATOM 3173 N N . LEU A 1 402 ? -2.135 9.453 31.321 1.00 81.12 402 LEU A N 1
ATOM 3174 C CA . LEU A 1 402 ? -1.320 10.672 31.248 1.00 81.12 402 LEU A CA 1
ATOM 3175 C C . LEU A 1 402 ? -0.347 10.794 32.429 1.00 81.12 402 LEU A C 1
ATOM 3177 O O . LEU A 1 402 ? 0.824 11.107 32.221 1.00 81.12 402 LEU A O 1
ATOM 3181 N N . GLU A 1 403 ? -0.792 10.476 33.648 1.00 82.38 403 GLU A N 1
ATOM 3182 C CA . GLU A 1 403 ? 0.079 10.445 34.829 1.00 82.38 403 GLU A CA 1
ATOM 3183 C C . GLU A 1 403 ? 1.236 9.452 34.640 1.00 82.38 403 GLU A C 1
ATOM 3185 O O . GLU A 1 403 ? 2.399 9.814 34.821 1.00 82.38 403 GLU A O 1
ATOM 3190 N N . LEU A 1 404 ? 0.943 8.231 34.176 1.00 80.31 404 LEU A N 1
ATOM 3191 C CA . LEU A 1 404 ? 1.962 7.226 33.856 1.00 80.31 404 LEU A CA 1
ATOM 3192 C C . LEU A 1 404 ? 2.929 7.698 32.755 1.00 80.31 404 LEU A C 1
ATOM 3194 O O . LEU A 1 404 ? 4.136 7.454 32.851 1.00 80.31 404 LEU A O 1
ATOM 3198 N N . GLY A 1 405 ? 2.415 8.374 31.723 1.00 78.00 405 GLY A N 1
ATOM 3199 C CA . GLY A 1 405 ? 3.181 8.986 30.631 1.00 78.00 405 GLY A CA 1
ATOM 3200 C C . GLY A 1 405 ? 4.228 9.982 31.123 1.00 78.00 405 GLY A C 1
ATOM 3201 O O . GLY A 1 405 ? 5.373 9.962 30.667 1.00 78.00 405 GLY A O 1
ATOM 3202 N N . LEU A 1 406 ? 3.857 10.787 32.121 1.00 76.38 406 LEU A N 1
ATOM 3203 C CA . LEU A 1 406 ? 4.720 11.785 32.752 1.00 76.38 406 LEU A CA 1
ATOM 3204 C C . LEU A 1 406 ? 5.768 11.175 33.693 1.00 76.38 406 LEU A C 1
ATOM 3206 O O . LEU A 1 406 ? 6.859 11.731 33.825 1.00 76.38 406 LEU A O 1
ATOM 3210 N N . THR A 1 407 ? 5.460 10.060 34.365 1.00 77.69 407 THR A N 1
ATOM 3211 C CA . THR A 1 407 ? 6.314 9.521 35.439 1.00 77.69 407 THR A CA 1
ATOM 3212 C C . THR A 1 407 ? 7.206 8.352 35.034 1.00 77.69 407 THR A C 1
ATOM 3214 O O . THR A 1 407 ? 8.179 8.075 35.736 1.00 77.69 407 THR A O 1
ATOM 3217 N N . SER A 1 408 ? 6.865 7.603 33.980 1.00 70.19 408 SER A N 1
ATOM 3218 C CA . SER A 1 408 ? 7.397 6.237 33.814 1.00 70.19 408 SER A CA 1
ATOM 3219 C C . SER A 1 408 ? 7.857 5.849 32.403 1.00 70.19 408 SER A C 1
ATOM 3221 O O . SER A 1 408 ? 8.482 4.799 32.260 1.00 70.19 408 SER A O 1
ATOM 3223 N N . TYR A 1 409 ? 7.606 6.665 31.375 1.00 72.50 409 TYR A N 1
ATOM 3224 C CA . TYR A 1 409 ? 7.868 6.317 29.968 1.00 72.50 409 TYR A CA 1
ATOM 3225 C C . TYR A 1 409 ? 8.991 7.156 29.315 1.00 72.50 409 TYR A C 1
ATOM 3227 O O . TYR A 1 409 ? 9.477 8.116 29.917 1.00 72.50 409 TYR A O 1
ATOM 3235 N N . PRO A 1 410 ? 9.476 6.780 28.106 1.00 68.69 410 PRO A N 1
ATOM 3236 C CA . PRO A 1 410 ? 10.588 7.459 27.438 1.00 68.69 410 PRO A CA 1
ATOM 3237 C C . PRO A 1 410 ? 10.353 8.967 27.236 1.00 68.69 410 PRO A C 1
ATOM 3239 O O . PRO A 1 410 ? 9.202 9.394 27.138 1.00 68.69 410 PRO A O 1
ATOM 3242 N N . PRO A 1 411 ? 11.417 9.779 27.061 1.00 69.94 411 PRO A N 1
ATOM 3243 C CA . PRO A 1 411 ? 11.307 11.240 26.985 1.00 69.94 411 PRO A CA 1
ATOM 3244 C C . PRO A 1 411 ? 10.307 11.749 25.938 1.00 69.94 411 PRO A C 1
ATOM 3246 O O . PRO A 1 411 ? 9.641 12.748 26.170 1.00 69.94 411 PRO A O 1
ATOM 3249 N N . THR A 1 412 ? 10.166 11.057 24.802 1.00 67.69 412 THR A N 1
ATOM 3250 C CA . THR A 1 412 ? 9.193 11.403 23.752 1.00 67.69 412 THR A CA 1
ATOM 3251 C C . THR A 1 412 ? 7.750 11.326 24.250 1.00 67.69 412 THR A C 1
ATOM 3253 O O . THR A 1 412 ? 6.962 12.218 23.962 1.00 67.69 412 THR A O 1
ATOM 3256 N N . VAL A 1 413 ? 7.418 10.291 25.026 1.00 70.38 413 VAL A N 1
ATOM 3257 C CA . VAL A 1 413 ? 6.087 10.115 25.624 1.00 70.38 413 VAL A CA 1
ATOM 3258 C C . VAL A 1 413 ? 5.856 11.161 26.709 1.00 70.38 413 VAL A C 1
ATOM 3260 O O . VAL A 1 413 ? 4.808 11.790 26.726 1.00 70.38 413 VAL A O 1
ATOM 3263 N N . MET A 1 414 ? 6.865 11.419 27.544 1.00 66.88 414 MET A N 1
ATOM 3264 C CA . MET A 1 414 ? 6.790 12.454 28.576 1.00 66.88 414 MET A CA 1
ATOM 3265 C C . MET A 1 414 ? 6.506 13.842 27.976 1.00 66.88 414 MET A C 1
ATOM 3267 O O . MET A 1 414 ? 5.683 14.571 28.515 1.00 66.88 414 MET A O 1
ATOM 3271 N N . VAL A 1 415 ? 7.140 14.200 26.851 1.00 69.75 415 VAL A N 1
ATOM 3272 C CA . VAL A 1 415 ? 6.863 15.464 26.141 1.00 69.75 415 VAL A CA 1
ATOM 3273 C C . VAL A 1 415 ? 5.429 15.499 25.609 1.00 69.75 415 VAL A C 1
ATOM 3275 O O . VAL A 1 415 ? 4.740 16.490 25.816 1.00 69.75 415 VAL A O 1
ATOM 3278 N N . LEU A 1 416 ? 4.953 14.419 24.979 1.00 70.94 416 LEU A N 1
ATOM 3279 C CA . LEU A 1 416 ? 3.574 14.335 24.479 1.00 70.94 416 LEU A CA 1
ATOM 3280 C C . LEU A 1 416 ? 2.541 14.459 25.607 1.00 70.94 416 LEU A C 1
ATOM 3282 O O . LEU A 1 416 ? 1.533 15.138 25.438 1.00 70.94 416 LEU A O 1
ATOM 3286 N N . SER A 1 417 ? 2.804 13.849 26.765 1.00 69.12 417 SER A N 1
ATOM 3287 C CA . SER A 1 417 ? 1.934 13.949 27.942 1.00 69.12 417 SER A CA 1
ATOM 3288 C C . SER A 1 417 ? 1.987 15.319 28.627 1.00 69.12 417 SER A C 1
ATOM 3290 O O . SER A 1 417 ? 1.045 15.654 29.328 1.00 69.12 417 SER A O 1
ATOM 3292 N N . GLN A 1 418 ? 3.056 16.106 28.452 1.00 64.00 418 GLN A N 1
ATOM 3293 C CA . GLN A 1 418 ? 3.135 17.492 28.948 1.00 64.00 418 GLN A CA 1
ATOM 3294 C C . GLN A 1 418 ? 2.362 18.488 28.075 1.00 64.00 418 GLN A C 1
ATOM 3296 O O . GLN A 1 418 ? 2.019 19.566 28.557 1.00 64.00 418 GLN A O 1
ATOM 3301 N N . SER A 1 419 ? 2.146 18.158 26.799 1.00 66.19 419 SER A N 1
ATOM 3302 C CA . SER A 1 419 ? 1.379 18.984 25.857 1.00 66.19 419 SER A CA 1
ATOM 3303 C C . SER A 1 419 ? -0.139 18.878 26.044 1.00 66.19 419 SER A C 1
ATOM 3305 O O . SER A 1 419 ? -0.868 19.703 25.497 1.00 66.19 419 SER A O 1
ATOM 3307 N N . VAL A 1 420 ? -0.597 17.870 26.794 1.00 61.34 420 VAL A N 1
ATOM 3308 C CA . VAL A 1 420 ? -2.001 17.628 27.167 1.00 61.34 420 VAL A CA 1
ATOM 3309 C C . VAL A 1 420 ? -2.306 18.297 28.496 1.00 61.34 420 VAL A C 1
ATOM 3311 O O . VAL A 1 420 ? -3.377 18.939 28.590 1.00 61.34 420 VAL A O 1
#

Sequence (420 aa):
MSSLLLSAVLRTSEVESRAAAAGLTALLSPQMGKDIVWFLRRWTETYLLMEEKLSEQIGLPLSAARWMVRYLLEKVTDNLSAWSSEAELANDTVELLVTLVEKRERAAVVVRCESWWDLATRFAARRPPLHLLSGAAQTALMKALVLGGVAHMDADAKEQYWAEVLRPLRQRFLDLVTRDDFAQISQQESVRREVVATLQALCGIAEATQVDNVAALFSFLVDFLSGCIRLMEVYSDTPETINLIIEVFVEVAHKQICYLGETRSSELYEACLALLQVYAKNTRSSGRQHAPPQEEDQYQDLLLIMELLTNLLSKEFIDFSDSDEVFRNPDQGAPAPGRTVSAVDVVLYGVNIVLPLMSQDLLKFPSLCNQYYKLVTFMCEIFPEKIPQLPEDLFKSLMVSLELGLTSYPPTVMVLSQSV

pLDDT: mean 85.76, std 13.78, range [37.94, 98.5]

Foldseek 3Di:
DPPVVVVVLVVVLVVQLVCLVVVNLVVDDLVNLLVSLVVLLVCLLPAQPDDPVPCPPRHDDPVVSLVSLQSLLVSLLSCCQRVQVVQVSLLSSLSSLLSQLQDQVSLQSNVPDPSLLVLLVVLLVCDPPNVSHDLNSLLSNLLSLLSSLSHDDDPVVSVVSCCSRPVSLVVVLCVQLVDPCNLVCCPPPVNVSNLSSSLSSLLSLLVNDDLVCLVVSLVSNLVVLVSLLVVCLSCLVPLVSLLSSLSSLLSNLQRRLQQDDPVSLLSSLVSLQSSLVSNLVSCVVPPVPDDPPPVVSVLSSLLSLLSSLLSNLCNVVRHCNVVDPVPDPVPPDDPDPDPGRHSLNSNLSSLVSNLVVDDPVSCVPPSSVLSVLSSLLSCCVPPVVCLVVRDPVSNVSSVVSLVCQCPPDDPSSNVSSVSD

Secondary structure (DSSP, 8-state):
-HHHHHHHHHHHHHHHHHHHHTT-GGGS-HHHHHHHHHHHHHHHHHHSS--HHHHHHHPPPHHHHHHHHHHHHHHHHHHHHH-TT-HHHHHHHHHHHHHHHSSHHHHHHHTTSHHHHHHHHHHHTT-TTGGGS-HHHHHHHHHHHHHGGGSS--HHHHHHHHHHHTHHHHHHHHHHHT-TTHHHHTTSHHHHHHHHHHHHHHHHHHHT--TTTHHHHHHHHHHHHHHHHHHHHHTTT-HHHHHHHHHHHHHHHHHHGGG--HHHHHHHHHHHHHHHHHHHHHHHH---SSS---HHHHHHHHHHHHHHHHHHHHTTT---GGG-GGG--TT-----SS-PPPHHHHHHHHHHHHGGG--TTGGGSHHHHHHHHHHHHHHHHH-GGGGGGS-HHHHHHHHHHHHHHHHHS-HHHHHHHH--

InterPro domains:
  IPR011989 Armadillo-like helical [G3DSA:1.25.10.10] (130-417)
  IPR016024 Armadillo-type fold [SSF48371] (68-321)
  IPR044189 Exportin 4/7-like [PTHR12596] (5-414)